Protein AF-0000000075407401 (afdb_homodimer)

Secondary structure (DSSP, 8-state):
-TTTT-BHHHHHHHHHH--SHHHHHHHHHHHHHHTT--EEEEEEE--SSS-TT-TTS---EE-S-HHHHHHHHHTTGGGT-HHHHTGGG-SS-EEGGG--S--HHHHHHHHHHHHTT--EEEEEEEE-GGG-EEEEEEEES-S---HHHHHHHHHHHHHHHHHHHHHHHS-SSPPPPP---HHHHHHHHHHHTT--HHHHHHHHTS-HHHHHHHHHHHHHHHT-SSHHHHHHHHHHTTS---/-TTTT-BHHHHHHHHHH--SHHHHHHHHHHHHHHTT--EEEEEEE--SSS-TT---S---EE-S-HHHHHHHHHTTGGGT-HHHHTGGG-SS-EEGGG--S--HHHHHHHHHHHHTT--EEEEEEEE-GGG-EEEEEEEES-S---HHHHHHHHHHHHHHHHHHHHHHHS-SSPPPPP---HHHHHHHHHHHTT--HHHHHHHHTS-HHHHHHHHHHHHHHHT-SSHHHHHHHHHHTTS---

Foldseek 3Di:
DQCVPPDPVVLLVQLLPDLDLVSNVVSLQVLLVSRFFNWKFKFKDDPPVDDVPPCPPDDRDGDADPVLVVVCVVVVCVVQACLPVVLLVDPFKDKPVPDDPHDPVNVVNQVVCVVSQFPIKIKGWDADFLSMIMIMMTGHSDDPRPGVVSRVSNHVSVNSSSCSSVCSVVPDDDDDDQDADPLLQQLLQVVLVVDQLCRSCVVVVHHSVVSVVSQVVLCVSQVHPDSVRSSSSCVRSVVHDD/DQCVPPDPVVLLVQLLPDLDLVSNVVSLQVLLVSRFFNWKFKDKDDPPVDDVPPCPVDDRDGDAPPVLVVVCVVVVCVVQACLPVVLLVDPFKDKPVPDDPHDPVNVVNQVVCVVSQFPIKIKGWDADFLSMIMIMMTGHSDDPRPDVVSRVSNHVSVNSSSCSSVCSVVPDDDDDDQDADPLLQQLLQVVLVVDQLCRSCVVVVHHSVVSVVSQVVLCVSQVHPDSVRSSSSCVRSVVHDD

Solvent-accessible surface area (backbone atoms only — not comparable to full-atom values): 25659 Å² total; per-residue (Å²): 109,80,42,75,80,43,41,45,57,59,52,52,52,53,47,70,66,34,87,44,70,69,53,34,51,49,51,50,48,53,56,36,38,56,59,59,27,77,24,39,35,31,38,62,45,49,58,53,92,37,52,97,70,51,64,71,61,68,69,66,42,72,51,58,59,64,70,51,52,53,50,42,56,75,68,49,41,79,82,61,36,58,77,61,69,27,34,48,57,24,74,29,49,24,44,57,85,55,56,53,86,68,51,70,71,45,51,51,52,49,52,52,35,35,72,67,47,47,64,45,32,38,36,32,51,42,43,38,40,55,68,19,33,35,40,37,35,36,24,14,75,59,84,83,62,59,62,68,61,49,41,53,51,51,43,37,54,52,51,49,49,46,35,52,56,50,29,74,78,45,64,51,40,42,65,69,66,83,84,70,52,73,65,27,44,51,51,43,33,42,38,44,66,50,42,48,52,59,55,46,8,64,74,68,72,48,50,39,66,56,41,49,50,33,46,51,52,44,15,60,72,64,72,25,94,38,71,54,27,28,40,50,50,32,43,37,55,53,73,40,60,89,110,80,41,76,80,43,41,45,57,59,52,52,51,53,48,69,65,35,87,42,68,71,53,32,52,50,50,49,49,54,55,36,39,57,61,59,27,77,25,39,35,32,39,62,45,48,60,51,92,36,52,98,69,53,63,71,63,67,66,67,41,70,49,60,58,65,68,51,51,53,49,42,56,76,68,49,38,80,83,58,37,58,76,62,68,27,34,49,59,24,74,27,48,24,44,57,85,55,54,53,85,68,51,69,70,46,50,51,51,50,52,54,36,36,74,66,48,47,63,47,32,38,38,32,51,40,41,38,41,56,68,18,33,36,40,36,35,35,23,14,76,61,85,81,61,60,62,67,62,50,43,52,50,52,42,37,54,51,50,49,50,46,35,52,56,49,29,73,77,46,64,51,42,42,64,69,68,85,83,68,53,72,65,28,44,50,52,43,33,43,40,45,67,51,42,48,51,59,56,45,8,63,74,69,71,48,50,39,66,55,41,50,50,32,46,51,51,44,14,60,73,64,73,26,92,39,72,54,27,27,40,50,50,32,42,38,55,53,72,42,64,89

Nearest PDB structures (foldseek):
  7r3g-assembly1_B  TM=6.801E-01  e=1.863E-15  Pseudomonas aeruginosa PAO1
  8dq1-assembly1_D  TM=6.000E-01  e=8.758E-15  Pseudomonas aeruginosa
  3qp6-assembly1_A-2  TM=5.200E-01  e=8.603E-13  Chromobacterium violaceum
  6mwz-assembly1_A  TM=7.347E-01  e=2.372E-08  Pseudomonas aeruginosa UCBPP-PA14
  6d6n-assembly2_D  TM=7.408E-01  e=2.650E-08  Pseudomonas aeruginosa PAO1

InterPro domains:
  IPR000792 Transcription regulator LuxR, C-terminal [PF00196] (179-234)
  IPR000792 Transcription regulator LuxR, C-terminal [PR00038] (180-194)
  IPR000792 Transcription regulator LuxR, C-terminal [PR00038] (194-210)
  IPR000792 Transcription regulator LuxR, C-terminal [PR00038] (210-222)
  IPR000792 Transcription regulator LuxR, C-terminal [PS00622] (194-221)
  IPR000792 Transcription regulator LuxR, C-terminal [PS50043] (173-238)
  IPR000792 Transcription regulator LuxR, C-terminal [SM00421] (177-234)
  IPR000792 Transcription regulator LuxR, C-terminal [cd06170] (180-236)
  IPR005143 Transcription factor LuxR-like, autoinducer-binding domain [PF03472] (23-150)
  IPR016032 Signal transduction response regulator, C-terminal effector [SSF46894] (170-240)
  IPR036388 Winged helix-like DNA-binding domain superfamily [G3DSA:1.10.10.10] (179-240)
  IPR036693 Transcription factor LuxR-like, autoinducer-binding domain superfamily [G3DSA:3.30.450.80] (7-166)
  IPR036693 Transcription factor LuxR-like, autoinducer-binding domain superfamily [SSF75516] (7-150)

Organism: Magnetospirillum gryphiswaldense (strain DSM 6361 / JCM 21280 / NBRC 15271 / MSR-1) (NCBI:txid431944)

Radius of gyration: 22.99 Å; Cα contacts (8 Å, |Δi|>4): 824; chains: 2; bounding box: 63×63×48 Å

Structure (mmCIF, N/CA/C/O backbone):
data_AF-0000000075407401-model_v1
#
loop_
_entity.id
_entity.type
_entity.pdbx_description
1 polymer 'HTH luxR-type domain-containing protein'
#
loop_
_atom_site.group_PDB
_atom_site.id
_atom_site.type_symbol
_atom_site.label_atom_id
_atom_site.label_alt_id
_atom_site.label_comp_id
_atom_site.label_asym_id
_atom_site.label_entity_id
_atom_site.label_seq_id
_atom_site.pdbx_PDB_ins_code
_atom_site.Cartn_x
_atom_site.Cartn_y
_atom_site.Cartn_z
_atom_site.occupancy
_atom_site.B_iso_or_equiv
_atom_site.auth_seq_id
_atom_site.auth_comp_id
_atom_site.auth_asym_id
_atom_site.auth_atom_id
_atom_site.pdbx_PDB_model_num
ATOM 1 N N . MET A 1 1 ? 5.445 -31.734 -9.273 1 47 1 MET A N 1
ATOM 2 C CA . MET A 1 1 ? 4.605 -30.844 -8.477 1 47 1 MET A CA 1
ATOM 3 C C . MET A 1 1 ? 4.34 -29.547 -9.219 1 47 1 MET A C 1
ATOM 5 O O . MET A 1 1 ? 5.16 -29.109 -10.031 1 47 1 MET A O 1
ATOM 9 N N . VAL A 1 2 ? 3.16 -29.156 -9.305 1 52.47 2 VAL A N 1
ATOM 10 C CA . VAL A 1 2 ? 2.734 -28.031 -10.133 1 52.47 2 VAL A CA 1
ATOM 11 C C . VAL A 1 2 ? 3.674 -26.859 -9.914 1 52.47 2 VAL A C 1
ATOM 13 O O . VAL A 1 2 ? 3.996 -26.5 -8.781 1 52.47 2 VAL A O 1
ATOM 16 N N . GLY A 1 3 ? 4.273 -26.438 -10.945 1 61.22 3 GLY A N 1
ATOM 17 C CA . GLY A 1 3 ? 5.137 -25.266 -10.969 1 61.22 3 GLY A CA 1
ATOM 18 C C . GLY A 1 3 ? 6.605 -25.609 -10.82 1 61.22 3 GLY A C 1
ATOM 19 O O . GLY A 1 3 ? 7.445 -24.719 -10.688 1 61.22 3 GLY A O 1
ATOM 20 N N . ASP A 1 4 ? 7.023 -26.906 -10.734 1 64.69 4 ASP A N 1
ATOM 21 C CA . ASP A 1 4 ? 8.367 -27.344 -10.375 1 64.69 4 ASP A CA 1
ATOM 22 C C . ASP A 1 4 ? 9.406 -26.781 -11.344 1 64.69 4 ASP A C 1
ATOM 24 O O . ASP A 1 4 ? 10.523 -26.453 -10.938 1 64.69 4 ASP A O 1
ATOM 28 N N . ASN A 1 5 ? 8.945 -26.484 -12.531 1 75.5 5 ASN A N 1
ATOM 29 C CA . ASN A 1 5 ? 9.945 -26 -13.484 1 75.5 5 ASN A CA 1
ATOM 30 C C . ASN A 1 5 ? 9.758 -24.531 -13.797 1 75.5 5 ASN A C 1
ATOM 32 O O . ASN A 1 5 ? 10.305 -24.016 -14.781 1 75.5 5 ASN A O 1
ATOM 36 N N . PHE A 1 6 ? 9.016 -23.984 -13.055 1 82.5 6 PHE A N 1
ATOM 37 C CA . PHE A 1 6 ? 8.742 -22.578 -13.312 1 82.5 6 PHE A CA 1
ATOM 38 C C . PHE A 1 6 ? 9.945 -21.703 -12.938 1 82.5 6 PHE A C 1
ATOM 40 O O . PHE A 1 6 ? 10.336 -21.656 -11.773 1 82.5 6 PHE A O 1
ATOM 47 N N . ARG A 1 7 ? 10.641 -21.172 -13.945 1 85.38 7 ARG A N 1
ATOM 48 C CA . ARG A 1 7 ? 11.805 -20.312 -13.742 1 85.38 7 ARG A CA 1
ATOM 49 C C . ARG A 1 7 ? 11.391 -18.859 -13.617 1 85.38 7 ARG A C 1
ATOM 51 O O . ARG A 1 7 ? 10.805 -18.297 -14.539 1 85.38 7 ARG A O 1
ATOM 58 N N . LEU A 1 8 ? 11.758 -18.281 -12.492 1 85.12 8 LEU A N 1
ATOM 59 C CA . LEU A 1 8 ? 11.398 -16.906 -12.203 1 85.12 8 LEU A CA 1
ATOM 60 C C . LEU A 1 8 ? 11.93 -15.961 -13.281 1 85.12 8 LEU A C 1
ATOM 62 O O . LEU A 1 8 ? 11.219 -15.055 -13.727 1 85.12 8 LEU A O 1
ATOM 66 N N . GLY A 1 9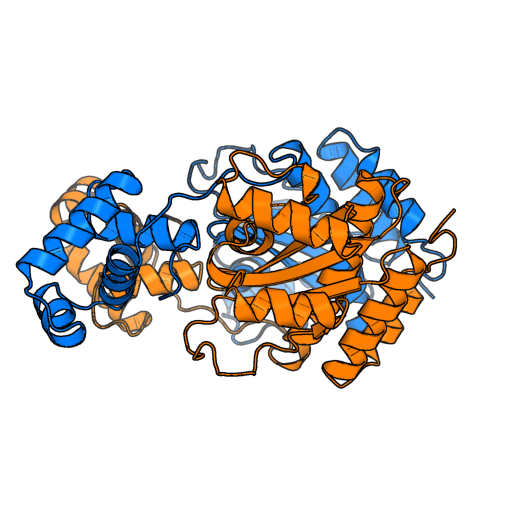 ? 13.141 -16.172 -13.727 1 87.12 9 GLY A N 1
ATOM 67 C CA . GLY A 1 9 ? 13.75 -15.328 -14.734 1 87.12 9 GLY A CA 1
ATOM 68 C C . GLY A 1 9 ? 12.969 -15.289 -16.031 1 87.12 9 GLY A C 1
ATOM 69 O O . GLY A 1 9 ? 12.797 -14.227 -16.625 1 87.12 9 GLY A O 1
ATOM 70 N N . ASP A 1 10 ? 12.461 -16.453 -16.469 1 90.25 10 ASP A N 1
ATOM 71 C CA . ASP A 1 10 ? 11.672 -16.531 -17.688 1 90.25 10 ASP A CA 1
ATOM 72 C C . ASP A 1 10 ? 10.375 -15.742 -17.562 1 90.25 10 ASP A C 1
ATOM 74 O O . ASP A 1 10 ? 9.969 -15.039 -18.5 1 90.25 10 ASP A O 1
ATOM 78 N N . PHE A 1 11 ? 9.758 -15.93 -16.531 1 91.56 11 PHE A N 1
ATOM 79 C CA . PHE A 1 11 ? 8.508 -15.211 -16.297 1 91.56 11 PHE A CA 1
ATOM 80 C C . PHE A 1 11 ? 8.742 -13.703 -16.297 1 91.56 11 PHE A C 1
ATOM 82 O O . PHE A 1 11 ? 8 -12.953 -16.938 1 91.56 11 PHE A O 1
ATOM 89 N N . ILE A 1 12 ? 9.781 -13.227 -15.555 1 92.5 12 ILE A N 1
ATOM 90 C CA . ILE A 1 12 ? 10.109 -11.812 -15.492 1 92.5 12 ILE A CA 1
ATOM 91 C C . ILE A 1 12 ? 10.367 -11.273 -16.891 1 92.5 12 ILE A C 1
ATOM 93 O O . ILE A 1 12 ? 9.844 -10.219 -17.266 1 92.5 12 ILE A O 1
ATOM 97 N N . GLU A 1 13 ? 11.078 -12.016 -17.656 1 92.44 13 GLU A N 1
ATOM 98 C CA . GLU A 1 13 ? 11.398 -11.578 -19.016 1 92.44 13 GLU A CA 1
ATOM 99 C C . GLU A 1 13 ? 10.133 -11.461 -19.875 1 92.44 13 GLU A C 1
ATOM 101 O O . GLU A 1 13 ? 9.984 -10.5 -20.625 1 92.44 13 GLU A O 1
ATOM 106 N N . ARG A 1 14 ? 9.273 -12.406 -19.734 1 93.94 14 ARG A N 1
ATOM 107 C CA . ARG A 1 14 ? 8.023 -12.367 -20.5 1 93.94 14 ARG A CA 1
ATOM 108 C C . ARG A 1 14 ? 7.18 -11.164 -20.094 1 93.94 14 ARG A C 1
ATOM 110 O O . ARG A 1 14 ? 6.586 -10.5 -20.953 1 93.94 14 ARG A O 1
ATOM 117 N N . THR A 1 15 ? 7.094 -10.914 -18.812 1 94.31 15 THR A N 1
ATOM 118 C CA . THR A 1 15 ? 6.301 -9.781 -18.359 1 94.31 15 THR A CA 1
ATOM 119 C C . THR A 1 15 ? 6.914 -8.469 -18.844 1 94.31 15 THR A C 1
ATOM 121 O O . THR A 1 15 ? 6.191 -7.527 -19.188 1 94.31 15 THR A O 1
ATOM 124 N N . LEU A 1 16 ? 8.227 -8.406 -18.891 1 91.94 16 LEU A N 1
ATOM 125 C CA . LEU A 1 16 ? 8.906 -7.18 -19.297 1 91.94 16 LEU A CA 1
ATOM 126 C C . LEU A 1 16 ? 8.781 -6.973 -20.812 1 91.94 16 LEU A C 1
ATOM 128 O O . LEU A 1 16 ? 8.859 -5.84 -21.281 1 91.94 16 LEU A O 1
ATOM 132 N N . ARG A 1 17 ? 8.578 -8.039 -21.516 1 92.88 17 ARG A N 1
ATOM 133 C CA . ARG A 1 17 ? 8.445 -7.953 -22.969 1 92.88 17 ARG A CA 1
ATOM 134 C C . ARG A 1 17 ? 7.031 -7.539 -23.359 1 92.88 17 ARG A C 1
ATOM 136 O O . ARG A 1 17 ? 6.797 -7.098 -24.484 1 92.88 17 ARG A O 1
ATOM 143 N N . ALA A 1 18 ? 6.117 -7.766 -22.453 1 90.62 18 ALA A N 1
ATOM 144 C CA . ALA A 1 18 ? 4.742 -7.352 -22.719 1 90.62 18 ALA A CA 1
ATOM 145 C C . ALA A 1 18 ? 4.621 -5.832 -22.734 1 90.62 18 ALA A C 1
ATOM 147 O O . ALA A 1 18 ? 4.941 -5.168 -21.75 1 90.62 18 ALA A O 1
ATOM 148 N N . ASP A 1 19 ? 4.207 -5.234 -23.812 1 86.31 19 ASP A N 1
ATOM 149 C CA . ASP A 1 19 ? 4.207 -3.779 -23.953 1 86.31 19 ASP A CA 1
ATOM 150 C C . ASP A 1 19 ? 2.803 -3.209 -23.75 1 86.31 19 ASP A C 1
ATOM 152 O O . ASP A 1 19 ? 2.607 -1.994 -23.812 1 86.31 19 ASP A O 1
ATOM 156 N N . THR A 1 20 ? 1.824 -4.113 -23.656 1 87.38 20 THR A N 1
ATOM 157 C CA . THR A 1 20 ? 0.459 -3.648 -23.438 1 87.38 20 THR A CA 1
ATOM 158 C C . THR A 1 20 ? -0.154 -4.332 -22.219 1 87.38 20 THR A C 1
ATOM 160 O O . THR A 1 20 ? 0.286 -5.41 -21.812 1 87.38 20 THR A O 1
ATOM 163 N N . ALA A 1 21 ? -1.175 -3.643 -21.688 1 86.75 21 ALA A N 1
ATOM 164 C CA . ALA A 1 21 ? -1.852 -4.18 -20.5 1 86.75 21 ALA A CA 1
ATOM 165 C C . ALA A 1 21 ? -2.488 -5.531 -20.797 1 86.75 21 ALA A C 1
ATOM 167 O O . ALA A 1 21 ? -2.307 -6.492 -20.047 1 86.75 21 ALA A O 1
ATOM 168 N N . PRO A 1 22 ? -3.201 -5.73 -21.953 1 86.19 22 PRO A N 1
ATOM 169 C CA . PRO A 1 22 ? -3.779 -7.043 -22.25 1 86.19 22 PRO A CA 1
ATOM 170 C C . PRO A 1 22 ? -2.721 -8.133 -22.422 1 86.19 22 PRO A C 1
ATOM 172 O O . PRO A 1 22 ? -2.918 -9.266 -21.969 1 86.19 22 PRO A O 1
ATOM 175 N N . ALA A 1 23 ? -1.62 -7.793 -23.047 1 90.12 23 ALA A N 1
ATOM 176 C CA . ALA A 1 23 ? -0.536 -8.758 -23.203 1 90.12 23 ALA A CA 1
ATOM 177 C C . ALA A 1 23 ? 0.034 -9.172 -21.859 1 90.12 23 ALA A C 1
ATOM 179 O O . ALA A 1 23 ? 0.334 -10.352 -21.625 1 90.12 23 ALA A O 1
ATOM 180 N N . LEU A 1 24 ? 0.188 -8.203 -21 1 91.56 24 LEU A N 1
ATOM 181 C CA . LEU A 1 24 ? 0.703 -8.469 -19.672 1 91.56 24 LEU A CA 1
ATOM 182 C C . LEU A 1 24 ? -0.253 -9.359 -18.875 1 91.56 24 LEU A C 1
ATOM 184 O O . LEU A 1 24 ? 0.177 -10.305 -18.219 1 91.56 24 LEU A O 1
ATOM 188 N N . MET A 1 25 ? -1.522 -9.086 -18.938 1 89.75 25 MET A N 1
ATOM 189 C CA . MET A 1 25 ? -2.525 -9.891 -18.234 1 89.75 25 MET A CA 1
ATOM 190 C C . MET A 1 25 ? -2.561 -11.312 -18.781 1 89.75 25 MET A C 1
ATOM 192 O O . MET A 1 25 ? -2.799 -12.266 -18.031 1 89.75 25 MET A O 1
ATOM 196 N N . SER A 1 26 ? -2.303 -11.438 -20.062 1 90.88 26 SER A N 1
ATOM 197 C CA . SER A 1 26 ? -2.217 -12.758 -20.672 1 90.88 26 SER A CA 1
ATOM 198 C C . SER A 1 26 ? -1.05 -13.555 -20.094 1 90.88 26 SER A C 1
ATOM 200 O O . SER A 1 26 ? -1.157 -14.766 -19.891 1 90.88 26 SER A O 1
ATOM 202 N N . GLU A 1 27 ? 0.04 -12.898 -19.875 1 93.31 27 GLU A N 1
ATOM 203 C CA . GLU A 1 27 ? 1.185 -13.555 -19.25 1 93.31 27 GLU A CA 1
ATOM 204 C C . GLU A 1 27 ? 0.858 -14 -17.828 1 93.31 27 GLU A C 1
ATOM 206 O O . GLU A 1 27 ? 1.259 -15.086 -17.406 1 93.31 27 GLU A O 1
ATOM 211 N N . LEU A 1 28 ? 0.193 -13.125 -17.094 1 93.88 28 LEU A N 1
ATOM 212 C CA . LEU A 1 28 ? -0.225 -13.477 -15.734 1 93.88 28 LEU A CA 1
ATOM 213 C C . LEU A 1 28 ? -1.135 -14.703 -15.75 1 93.88 28 LEU A C 1
ATOM 215 O O . LEU A 1 28 ? -0.917 -15.648 -14.992 1 93.88 28 LEU A O 1
ATOM 219 N N . LYS A 1 29 ? -2.072 -14.664 -16.625 1 92.56 29 LYS A N 1
ATOM 220 C CA . LYS A 1 29 ? -3.012 -15.773 -16.734 1 92.56 29 LYS A CA 1
ATOM 221 C C . LYS A 1 29 ? -2.283 -17.078 -17.062 1 92.56 29 LYS A C 1
ATOM 223 O O . LYS A 1 29 ? -2.531 -18.109 -16.422 1 92.56 29 LYS A O 1
ATOM 228 N N . SER A 1 30 ? -1.404 -17.062 -18.016 1 93.06 30 SER A N 1
ATOM 229 C CA . SER A 1 30 ? -0.642 -18.234 -18.406 1 93.06 30 SER A CA 1
ATOM 230 C C . SER A 1 30 ? 0.155 -18.797 -17.234 1 93.06 30 SER A C 1
ATOM 232 O O . SER A 1 30 ? 0.19 -20.016 -17.031 1 93.06 30 SER A O 1
ATOM 234 N N . ALA A 1 31 ? 0.795 -17.938 -16.5 1 93.19 31 ALA A N 1
ATOM 235 C CA . ALA A 1 31 ? 1.577 -18.359 -15.344 1 93.19 31 ALA A CA 1
ATOM 236 C C . ALA A 1 31 ? 0.68 -18.984 -14.273 1 93.19 31 ALA A C 1
ATOM 238 O O . ALA A 1 31 ? 1.021 -20.016 -13.688 1 93.19 31 ALA A O 1
ATOM 239 N N . LEU A 1 32 ? -0.481 -18.359 -14.016 1 91.38 32 LEU A N 1
ATOM 240 C CA . LEU A 1 32 ? -1.407 -18.844 -13 1 91.38 32 LEU A CA 1
ATOM 241 C C . LEU A 1 32 ? -1.96 -20.203 -13.375 1 91.38 32 LEU A C 1
ATOM 243 O O . LEU A 1 32 ? -2.078 -21.094 -12.516 1 91.38 32 LEU A O 1
ATOM 247 N N . VAL A 1 33 ? -2.262 -20.375 -14.648 1 89.56 33 VAL A N 1
ATOM 248 C CA . VAL A 1 33 ? -2.75 -21.672 -15.133 1 89.56 33 VAL A CA 1
ATOM 249 C C . VAL A 1 33 ? -1.706 -22.75 -14.875 1 89.56 33 VAL A C 1
ATOM 251 O O . VAL A 1 33 ? -2.045 -23.859 -14.453 1 89.56 33 VAL A O 1
ATOM 254 N N . HIS A 1 34 ? -0.461 -22.422 -15.086 1 88.38 34 HIS A N 1
ATOM 255 C CA . HIS A 1 34 ? 0.639 -23.344 -14.852 1 88.38 34 HIS A CA 1
ATOM 256 C C . HIS A 1 34 ? 0.673 -23.797 -13.398 1 88.38 34 HIS A C 1
ATOM 258 O O . HIS A 1 34 ? 1.1 -24.922 -13.102 1 88.38 34 HIS A O 1
ATOM 264 N N . TRP A 1 35 ? 0.213 -23 -12.523 1 87.69 35 TRP A N 1
ATOM 265 C CA . TRP A 1 35 ? 0.262 -23.297 -11.094 1 87.69 35 TRP A CA 1
ATOM 266 C C . TRP A 1 35 ? -1.088 -23.812 -10.602 1 87.69 35 TRP A C 1
ATOM 268 O O . TRP A 1 35 ? -1.302 -23.953 -9.398 1 87.69 35 TRP A O 1
ATOM 278 N N . GLY A 1 36 ? -2.082 -23.953 -11.516 1 84.81 36 GLY A N 1
ATOM 279 C CA . GLY A 1 36 ? -3.324 -24.625 -11.156 1 84.81 36 GLY A CA 1
ATOM 280 C C . GLY A 1 36 ? -4.465 -23.656 -10.898 1 84.81 36 GLY A C 1
ATOM 281 O O . GLY A 1 36 ? -5.461 -24.031 -10.266 1 84.81 36 GLY A O 1
ATOM 282 N N . PHE A 1 37 ? -4.344 -22.422 -11.383 1 88.88 37 PHE A N 1
ATOM 283 C CA . PHE A 1 37 ? -5.398 -21.438 -11.227 1 88.88 37 PHE A CA 1
ATOM 284 C C . PHE A 1 37 ? -5.902 -20.953 -12.578 1 88.88 37 PHE A C 1
ATOM 286 O O . PHE A 1 37 ? -5.465 -19.922 -13.078 1 88.88 37 PHE A O 1
ATOM 293 N N . PRO A 1 38 ? -6.883 -21.594 -13.094 1 88.06 38 PRO A N 1
ATOM 294 C CA . PRO A 1 38 ? -7.328 -21.25 -14.445 1 88.06 38 PRO A CA 1
ATOM 295 C C . PRO A 1 38 ? -8.211 -20 -14.477 1 88.06 38 PRO A C 1
ATOM 297 O O . PRO A 1 38 ? -8.453 -19.453 -15.555 1 88.06 38 PRO A O 1
ATOM 300 N N . HIS A 1 39 ? -8.758 -19.594 -13.336 1 88.56 39 HIS A N 1
ATOM 301 C CA . HIS A 1 39 ? -9.672 -18.469 -13.289 1 88.56 39 HIS A CA 1
ATOM 302 C C . HIS A 1 39 ? -9.07 -17.297 -12.508 1 88.56 39 HIS A C 1
ATOM 304 O O . HIS A 1 39 ? -8.43 -17.516 -11.477 1 88.56 39 HIS A O 1
ATOM 310 N N . MET A 1 40 ? -9.281 -16.156 -13.117 1 90.25 40 MET A N 1
ATOM 311 C CA . MET A 1 40 ? -8.758 -14.984 -12.422 1 90.25 40 MET A CA 1
ATOM 312 C C . MET A 1 40 ? -9.664 -13.773 -12.633 1 90.25 40 MET A C 1
ATOM 314 O O . MET A 1 40 ? -10.375 -13.688 -13.633 1 90.25 40 MET A O 1
ATOM 318 N N . ALA A 1 41 ? -9.719 -12.914 -11.656 1 88.31 41 ALA A N 1
ATOM 319 C CA . ALA A 1 41 ? -10.32 -11.578 -11.703 1 88.31 41 ALA A CA 1
ATOM 320 C C . ALA A 1 41 ? -9.406 -10.547 -11.047 1 88.31 41 ALA A C 1
ATOM 322 O O . ALA A 1 41 ? -8.859 -10.789 -9.969 1 88.31 41 ALA A O 1
ATOM 323 N N . CYS A 1 42 ? -9.117 -9.5 -11.75 1 88.62 42 CYS A N 1
ATOM 324 C CA . CYS A 1 42 ? -8.289 -8.484 -11.125 1 88.62 42 CYS A CA 1
ATOM 325 C C . CYS A 1 42 ? -8.758 -7.086 -11.516 1 88.62 42 CYS A C 1
ATOM 327 O O . CYS A 1 42 ? -9.422 -6.91 -12.539 1 88.62 42 CYS A O 1
ATOM 329 N N . GLY A 1 43 ? -8.445 -6.098 -10.656 1 81.94 43 GLY A N 1
ATOM 330 C CA . GLY A 1 43 ? -8.805 -4.703 -10.875 1 81.94 43 GLY A CA 1
ATOM 331 C C . GLY A 1 43 ? -8.156 -3.762 -9.875 1 81.94 43 GLY A C 1
ATOM 332 O O . GLY A 1 43 ? -7.727 -4.188 -8.797 1 81.94 43 GLY A O 1
ATOM 333 N N . ALA A 1 44 ? -8 -2.512 -10.273 1 77.38 44 ALA A N 1
ATOM 334 C CA . ALA A 1 44 ? -7.473 -1.458 -9.414 1 77.38 44 ALA A CA 1
ATOM 335 C C . ALA A 1 44 ? -8.602 -0.646 -8.781 1 77.38 44 ALA A C 1
ATOM 337 O O . ALA A 1 44 ? -9.609 -0.364 -9.43 1 77.38 44 ALA A O 1
ATOM 338 N N . PHE A 1 45 ? -8.375 -0.361 -7.457 1 68 45 PHE A N 1
ATOM 339 C CA . PHE A 1 45 ? -9.336 0.442 -6.711 1 68 45 PHE A CA 1
ATOM 340 C C . PHE A 1 45 ? -8.648 1.632 -6.051 1 68 45 PHE A C 1
ATOM 342 O O . PHE A 1 45 ? -7.465 1.562 -5.711 1 68 45 PHE A O 1
ATOM 349 N N . GLY A 1 46 ? -9.453 2.904 -5.727 1 58.84 46 GLY A N 1
ATOM 350 C CA . GLY A 1 46 ? -9 4.012 -4.895 1 58.84 46 GLY A CA 1
ATOM 351 C C . GLY A 1 46 ? -8.25 5.07 -5.676 1 58.84 46 GLY A C 1
ATOM 352 O O . GLY A 1 46 ? -7.633 5.965 -5.082 1 58.84 46 GLY A O 1
ATOM 353 N N . GLU A 1 47 ? -7.977 4.996 -6.957 1 51.06 47 GLU A N 1
ATOM 354 C CA . GLU A 1 47 ? -7.25 6.109 -7.562 1 51.06 47 GLU A CA 1
ATOM 355 C C . GLU A 1 47 ? -8.102 7.375 -7.594 1 51.06 47 GLU A C 1
ATOM 357 O O . GLU A 1 47 ? -9.227 7.359 -8.102 1 51.06 47 GLU A O 1
ATOM 362 N N . PRO A 1 48 ? -7.82 8.375 -6.625 1 42.78 48 PRO A N 1
ATOM 363 C CA . PRO A 1 48 ? -8.602 9.609 -6.52 1 42.78 48 PRO A CA 1
ATOM 364 C C . PRO A 1 48 ? -8.992 10.172 -7.879 1 42.78 48 PRO A C 1
ATOM 366 O O . PRO A 1 48 ? -10.094 10.703 -8.039 1 42.78 48 PRO A O 1
ATOM 369 N N . GLU A 1 49 ? -7.918 10.828 -8.562 1 43.75 49 GLU A N 1
ATOM 370 C CA . GLU A 1 49 ? -8.305 11.648 -9.711 1 43.75 49 GLU A CA 1
ATOM 371 C C . GLU A 1 49 ? -9.227 10.883 -10.656 1 43.75 49 GLU A C 1
ATOM 373 O O . GLU A 1 49 ? -9.703 11.43 -11.648 1 43.75 49 GLU A O 1
ATOM 378 N N . ARG A 1 50 ? -9.297 9.742 -10.562 1 41.62 50 ARG A N 1
ATOM 379 C CA . ARG A 1 50 ? -9.969 9.055 -11.656 1 41.62 50 ARG A CA 1
ATOM 380 C C . ARG A 1 50 ? -11.375 8.625 -11.25 1 41.62 50 ARG A C 1
ATOM 382 O O . ARG A 1 50 ? -11.57 8.078 -10.164 1 41.62 50 ARG A O 1
ATOM 389 N N . PRO A 1 51 ? -12.32 9.227 -11.773 1 36 51 PRO A N 1
ATOM 390 C CA . PRO A 1 51 ? -13.664 8.648 -11.703 1 36 51 PRO A CA 1
ATOM 391 C C . PRO A 1 51 ? -13.648 7.121 -11.727 1 36 51 PRO A C 1
ATOM 393 O O . PRO A 1 51 ? -12.742 6.52 -12.312 1 36 51 PRO A O 1
ATOM 396 N N . LEU A 1 52 ? -14.352 6.465 -10.766 1 34.22 52 LEU A N 1
ATOM 397 C CA . LEU A 1 52 ? -14.531 5.035 -10.984 1 34.22 52 LEU A CA 1
ATOM 398 C C . LEU A 1 52 ? -14.477 4.703 -12.469 1 34.22 52 LEU A C 1
ATOM 400 O O . LEU A 1 52 ? -14.273 3.545 -12.844 1 34.22 52 LEU A O 1
ATOM 404 N N . ASP A 1 53 ? -14.781 5.68 -13.172 1 32.5 53 ASP A N 1
ATOM 405 C CA . ASP A 1 53 ? -14.953 5.504 -14.609 1 32.5 53 ASP A CA 1
ATOM 406 C C . ASP A 1 53 ? -13.609 5.574 -15.328 1 32.5 53 ASP A C 1
ATOM 408 O O . ASP A 1 53 ? -13.539 5.352 -16.547 1 32.5 53 ASP A O 1
ATOM 412 N N . ASP A 1 54 ? -12.781 6.52 -14.836 1 35.5 54 ASP A N 1
ATOM 413 C CA . ASP A 1 54 ? -11.594 6.578 -15.68 1 35.5 54 ASP A CA 1
ATOM 414 C C . ASP A 1 54 ? -10.797 5.281 -15.586 1 35.5 54 ASP A C 1
ATOM 416 O O . ASP A 1 54 ? -10.43 4.84 -14.5 1 35.5 54 ASP A O 1
ATOM 420 N N . MET A 1 55 ? -10.906 4.625 -16.531 1 35.56 55 MET A N 1
ATOM 421 C CA . MET A 1 55 ? -10.367 3.371 -17.047 1 35.56 55 MET A CA 1
ATOM 422 C C . MET A 1 55 ? -8.859 3.311 -16.859 1 35.56 55 MET A C 1
ATOM 424 O O . MET A 1 55 ? -8.203 2.383 -17.344 1 35.56 55 MET A O 1
ATOM 428 N N . SER A 1 56 ? -8.156 4.367 -16.562 1 37.16 56 SER A N 1
ATOM 429 C CA . SER A 1 56 ? -6.73 4.113 -16.766 1 37.16 56 SER A CA 1
ATOM 430 C C . SER A 1 56 ? -6.184 3.168 -15.703 1 37.16 56 SER A C 1
ATOM 432 O O . SER A 1 56 ? -4.977 2.908 -15.656 1 37.16 56 SER A O 1
ATOM 434 N N . VAL A 1 57 ? -6.285 3.41 -14.594 1 40.56 57 VAL A N 1
ATOM 435 C CA . VAL A 1 57 ? -5.781 2.176 -14 1 40.56 57 VAL A CA 1
ATOM 436 C C . VAL A 1 57 ? -6.41 0.972 -14.695 1 40.56 57 VAL A C 1
ATOM 438 O O . VAL A 1 57 ? -7.602 0.978 -15.008 1 40.56 57 VAL A O 1
ATOM 441 N N . PRO A 1 58 ? -5.555 -0.104 -14.953 1 44.62 58 PRO A N 1
ATOM 442 C CA . PRO A 1 58 ? -5.73 -1.264 -15.836 1 44.62 58 PRO A CA 1
ATOM 443 C C . PRO A 1 58 ? -7.094 -1.93 -15.664 1 44.62 58 PRO A C 1
ATOM 445 O O . PRO A 1 58 ? -7.805 -1.65 -14.695 1 44.62 58 PRO A O 1
ATOM 448 N N . ALA A 1 59 ? -6.961 -3.166 -16.469 1 51.38 59 ALA A N 1
ATOM 449 C CA . ALA A 1 59 ? -7.629 -4.312 -17.078 1 51.38 59 ALA A CA 1
ATOM 450 C C . ALA A 1 59 ? -8.32 -5.168 -16.031 1 51.38 59 ALA A C 1
ATOM 452 O O . ALA A 1 59 ? -7.676 -5.688 -15.117 1 51.38 59 ALA A O 1
ATOM 453 N N . VAL A 1 60 ? -9.453 -4.496 -15.633 1 62.69 60 VAL A N 1
ATOM 454 C CA . VAL A 1 60 ? -10.32 -5.488 -15.016 1 62.69 60 VAL A CA 1
ATOM 455 C C . VAL A 1 60 ? -10.484 -6.688 -15.945 1 62.69 60 VAL A C 1
ATOM 457 O O . VAL A 1 60 ? -10.953 -6.543 -17.078 1 62.69 60 VAL A O 1
ATOM 460 N N . VAL A 1 61 ? -9.75 -7.578 -15.625 1 73.38 61 VAL A N 1
ATOM 461 C CA . VAL A 1 61 ? -9.883 -8.836 -16.359 1 73.38 61 VAL A CA 1
ATOM 462 C C . VAL A 1 61 ? -10.625 -9.859 -15.492 1 73.38 61 VAL A C 1
ATOM 464 O O . VAL A 1 61 ? -10.281 -10.047 -14.32 1 73.38 61 VAL A O 1
ATOM 467 N N . VAL A 1 62 ? -11.633 -10.164 -16 1 74.81 62 VAL A N 1
ATOM 468 C CA . VAL A 1 62 ? -12.375 -11.234 -15.344 1 74.81 62 VAL A CA 1
ATOM 469 C C . VAL A 1 62 ? -12.484 -12.438 -16.281 1 74.81 62 VAL A C 1
ATOM 471 O O . VAL A 1 62 ? -12.977 -12.32 -17.406 1 74.81 62 VAL A O 1
ATOM 474 N N . ASP A 1 63 ? -11.891 -13.461 -15.836 1 83.5 63 ASP A N 1
ATOM 475 C CA . ASP A 1 63 ? -11.977 -14.711 -16.594 1 83.5 63 ASP A CA 1
ATOM 476 C C . ASP A 1 63 ? -12.711 -15.789 -15.797 1 83.5 63 ASP A C 1
ATOM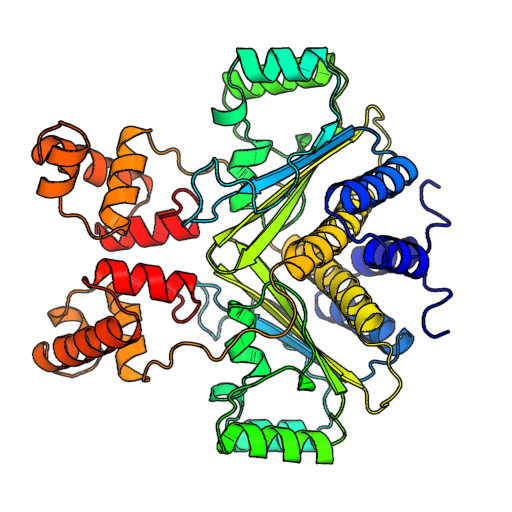 478 O O . ASP A 1 63 ? -12.227 -16.922 -15.68 1 83.5 63 ASP A O 1
ATOM 482 N N . TYR A 1 64 ? -13.797 -15.406 -15.242 1 83.88 64 TYR A N 1
ATOM 483 C CA . TYR A 1 64 ? -14.688 -16.344 -14.57 1 83.88 64 TYR A CA 1
ATOM 484 C C . TYR A 1 64 ? -15.703 -16.922 -15.539 1 83.88 64 TYR A C 1
ATOM 486 O O . TYR A 1 64 ? -15.875 -16.422 -16.656 1 83.88 64 TYR A O 1
ATOM 494 N N . PRO A 1 65 ? -16.297 -18.062 -15.156 1 83.88 65 PRO A N 1
ATOM 495 C CA . PRO A 1 65 ? -17.375 -18.594 -16.016 1 83.88 65 PRO A CA 1
ATOM 496 C C . PRO A 1 65 ? -18.422 -17.531 -16.359 1 83.88 65 PRO A C 1
ATOM 498 O O . PRO A 1 65 ? -18.828 -16.75 -15.492 1 83.88 65 PRO A O 1
ATOM 501 N N . GLU A 1 66 ? -18.797 -17.453 -17.562 1 85.44 66 GLU A N 1
ATOM 502 C CA . GLU A 1 66 ? -19.672 -16.406 -18.094 1 85.44 66 GLU A CA 1
ATOM 503 C C . GLU A 1 66 ? -20.969 -16.328 -17.297 1 85.44 66 GLU A C 1
ATOM 505 O O . GLU A 1 66 ? -21.453 -15.227 -17 1 85.44 66 GLU A O 1
ATOM 510 N N . GLU A 1 67 ? -21.516 -17.453 -17.016 1 85.88 67 GLU A N 1
ATOM 511 C CA . GLU A 1 67 ? -22.781 -17.484 -16.281 1 85.88 67 GLU A CA 1
ATOM 512 C C . GLU A 1 67 ? -22.641 -16.828 -14.906 1 85.88 67 GLU A C 1
ATOM 514 O O . GLU A 1 67 ? -23.531 -16.094 -14.477 1 85.88 67 GLU A O 1
ATOM 519 N N . TRP A 1 68 ? -21.578 -17.078 -14.328 1 87.5 68 TRP A N 1
ATOM 520 C CA . TRP A 1 68 ? -21.344 -16.469 -13.023 1 87.5 68 TRP A CA 1
ATOM 521 C C . TRP A 1 68 ? -21.141 -14.969 -13.141 1 87.5 68 TRP A C 1
ATOM 523 O O . TRP A 1 68 ? -21.672 -14.195 -12.328 1 87.5 68 TRP A O 1
ATOM 533 N N . GLN A 1 69 ? -20.422 -14.594 -14.109 1 85.31 69 GLN A N 1
ATOM 534 C CA . GLN A 1 69 ? -20.203 -13.164 -14.305 1 85.31 69 GLN A CA 1
ATOM 535 C C . GLN A 1 69 ? -21.531 -12.422 -14.445 1 85.31 69 GLN A C 1
ATOM 537 O O . GLN A 1 69 ? -21.734 -11.398 -13.781 1 85.31 69 GLN A O 1
ATOM 542 N N . LYS A 1 70 ? -22.344 -12.953 -15.297 1 83.75 70 LYS A N 1
ATOM 543 C CA . LYS A 1 70 ? -23.656 -12.344 -15.516 1 83.75 70 LYS A CA 1
ATOM 544 C C . LYS A 1 70 ? -24.469 -12.289 -14.219 1 83.75 70 LYS A C 1
ATOM 546 O O . LYS A 1 70 ? -25.031 -11.258 -13.883 1 83.75 70 LYS A O 1
ATOM 551 N N . TYR A 1 71 ? -24.484 -13.391 -13.602 1 86.12 71 TYR A N 1
ATOM 552 C CA . TYR A 1 71 ? -25.234 -13.5 -12.359 1 86.12 71 TYR A CA 1
ATOM 553 C C . TYR A 1 71 ? -24.688 -12.555 -11.305 1 86.12 71 TYR A C 1
ATOM 555 O O . TYR A 1 71 ? -25.453 -11.867 -10.625 1 86.12 71 TYR A O 1
ATOM 563 N N . TYR A 1 72 ? -23.422 -12.492 -11.141 1 86.06 72 TYR A N 1
ATOM 564 C CA . TYR A 1 72 ? -22.719 -11.633 -10.203 1 86.06 72 TYR A CA 1
ATOM 565 C C . TYR A 1 72 ? -23.078 -10.164 -10.43 1 86.06 72 TYR A C 1
ATOM 567 O O . TYR A 1 72 ? -23.328 -9.43 -9.477 1 86.06 72 TYR A O 1
ATOM 575 N N . PHE A 1 73 ? -23.156 -9.797 -11.664 1 80 73 PHE A N 1
ATOM 576 C CA . PHE A 1 73 ? -23.5 -8.422 -12.023 1 80 73 PHE A CA 1
ATOM 577 C C . PHE A 1 73 ? -24.969 -8.141 -11.773 1 80 73 PHE A C 1
ATOM 579 O O . PHE A 1 73 ? -25.328 -7.098 -11.227 1 80 73 PHE A O 1
ATOM 586 N N . GLU A 1 74 ? -25.781 -9.008 -12.156 1 84.62 74 GLU A N 1
ATOM 587 C CA . GLU A 1 74 ? -27.234 -8.859 -11.984 1 84.62 74 GLU A CA 1
ATOM 588 C C . GLU A 1 74 ? -27.594 -8.68 -10.516 1 84.62 74 GLU A C 1
ATOM 590 O O . GLU A 1 74 ? -28.469 -7.883 -10.18 1 84.62 74 GLU A O 1
ATOM 595 N N . LYS A 1 75 ? -26.922 -9.383 -9.703 1 87.62 75 LYS A N 1
ATOM 596 C CA . LYS A 1 75 ? -27.219 -9.344 -8.273 1 87.62 75 LYS A CA 1
ATOM 597 C C . LYS A 1 75 ? -26.453 -8.211 -7.586 1 87.62 75 LYS A C 1
ATOM 599 O O . LYS A 1 75 ? -26.594 -7.996 -6.383 1 87.62 75 LYS A O 1
ATOM 604 N N . ASN A 1 76 ? -25.562 -7.523 -8.305 1 82.12 76 ASN A N 1
ATOM 605 C CA . ASN A 1 76 ? -24.719 -6.449 -7.789 1 82.12 76 ASN A CA 1
ATOM 606 C C . ASN A 1 76 ? -23.875 -6.918 -6.605 1 82.12 76 ASN A C 1
ATOM 608 O O . ASN A 1 76 ? -23.797 -6.23 -5.586 1 82.12 76 ASN A O 1
ATOM 612 N N . TYR A 1 77 ? -23.344 -8.094 -6.734 1 83.62 77 TYR A N 1
ATOM 613 C CA . TYR A 1 77 ? -22.578 -8.695 -5.652 1 83.62 77 TYR A CA 1
ATOM 614 C C . TYR A 1 77 ? -21.312 -7.895 -5.375 1 83.62 77 TYR A C 1
ATOM 616 O O . TYR A 1 77 ? -20.703 -8.023 -4.309 1 83.62 77 TYR A O 1
ATOM 624 N N . VAL A 1 78 ? -20.906 -7.039 -6.246 1 75.81 78 VAL A N 1
ATOM 625 C CA . VAL A 1 78 ? -19.703 -6.242 -6.094 1 75.81 78 VAL A CA 1
ATOM 626 C C . VAL A 1 78 ? -19.797 -5.387 -4.836 1 75.81 78 VAL A C 1
ATOM 628 O O . VAL A 1 78 ? -18.781 -5.098 -4.195 1 75.81 78 VAL A O 1
ATOM 631 N N . THR A 1 79 ? -20.938 -5 -4.426 1 72.44 79 THR A N 1
ATOM 632 C CA . THR A 1 79 ? -21.141 -4.098 -3.301 1 72.44 79 THR A CA 1
ATOM 633 C C . THR A 1 79 ? -21.016 -4.844 -1.977 1 72.44 79 THR A C 1
ATOM 635 O O . THR A 1 79 ? -20.781 -4.23 -0.931 1 72.44 79 THR A O 1
ATOM 638 N N . ILE A 1 80 ? -21.125 -6.141 -1.998 1 79.94 80 ILE A N 1
ATOM 639 C CA . ILE A 1 80 ? -21.141 -6.867 -0.735 1 79.94 80 ILE A CA 1
ATOM 640 C C . ILE A 1 80 ? -20.016 -7.887 -0.711 1 79.94 80 ILE A C 1
ATOM 642 O O . ILE A 1 80 ? -19.75 -8.516 0.316 1 79.94 80 ILE A O 1
ATOM 646 N N . ASP A 1 81 ? -19.344 -8.109 -1.777 1 84.81 81 ASP A N 1
ATOM 647 C CA . ASP A 1 81 ? -18.328 -9.156 -1.917 1 84.81 81 ASP A CA 1
ATOM 648 C C . ASP A 1 81 ? -17.172 -8.938 -0.942 1 84.81 81 ASP A C 1
ATOM 650 O O . ASP A 1 81 ? -16.375 -8.008 -1.109 1 84.81 81 ASP A O 1
ATOM 654 N N . PRO A 1 82 ? -17.047 -9.781 0.013 1 86.12 82 PRO A N 1
ATOM 655 C CA . PRO A 1 82 ? -16.016 -9.594 1.026 1 86.12 82 PRO A CA 1
ATOM 656 C C . PRO A 1 82 ? -14.602 -9.789 0.47 1 86.12 82 PRO A C 1
ATOM 658 O O . PRO A 1 82 ? -13.625 -9.344 1.081 1 86.12 82 PRO A O 1
ATOM 661 N N . VAL A 1 83 ? -14.547 -10.477 -0.662 1 84.44 83 VAL A N 1
ATOM 662 C CA . VAL A 1 83 ? -13.258 -10.703 -1.293 1 84.44 83 VAL A CA 1
ATOM 663 C C . VAL A 1 83 ? -12.633 -9.367 -1.688 1 84.44 83 VAL A C 1
ATOM 665 O O . VAL A 1 83 ? -11.414 -9.188 -1.599 1 84.44 83 VAL A O 1
ATOM 668 N N . ILE A 1 84 ? -13.438 -8.438 -2.012 1 77.19 84 ILE A N 1
ATOM 669 C CA . ILE A 1 84 ? -12.984 -7.129 -2.465 1 77.19 84 ILE A CA 1
ATOM 670 C C . ILE A 1 84 ? -12.93 -6.168 -1.281 1 77.19 84 ILE A C 1
ATOM 672 O O . ILE A 1 84 ? -11.914 -5.488 -1.073 1 77.19 84 ILE A O 1
ATOM 676 N N . THR A 1 85 ? -13.945 -6.219 -0.451 1 75.38 85 THR A N 1
ATOM 677 C CA . THR A 1 85 ? -14.086 -5.215 0.599 1 75.38 85 THR A CA 1
ATOM 678 C C . THR A 1 85 ? -13.039 -5.43 1.689 1 75.38 85 THR A C 1
ATOM 680 O O . THR A 1 85 ? -12.633 -4.477 2.365 1 75.38 85 THR A O 1
ATOM 683 N N . ARG A 1 86 ? -12.578 -6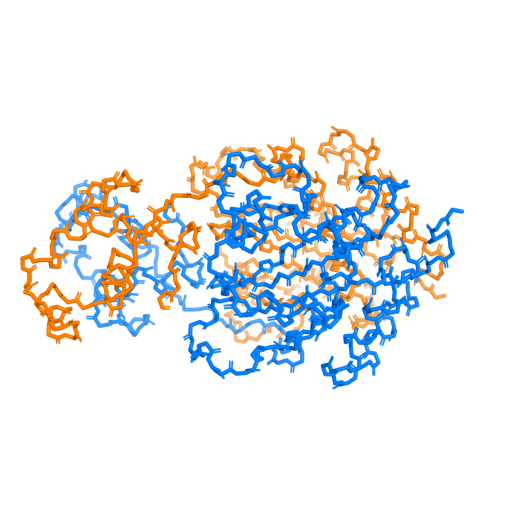.633 1.788 1 85.06 86 ARG A N 1
ATOM 684 C CA . ARG A 1 86 ? -11.609 -6.93 2.84 1 85.06 86 ARG A CA 1
ATOM 685 C C . ARG A 1 86 ? -10.188 -6.707 2.352 1 85.06 86 ARG A C 1
ATOM 687 O O . ARG A 1 86 ? -9.25 -6.629 3.152 1 85.06 86 ARG A O 1
ATOM 694 N N . ALA A 1 87 ? -10.031 -6.574 1.08 1 86.12 87 ALA A N 1
ATOM 695 C CA . ALA A 1 87 ? -8.703 -6.492 0.479 1 86.12 87 ALA A CA 1
ATOM 696 C C . ALA A 1 87 ? -7.969 -5.234 0.941 1 86.12 87 ALA A C 1
ATOM 698 O O . ALA A 1 87 ? -6.75 -5.258 1.145 1 86.12 87 ALA A O 1
ATOM 699 N N . CYS A 1 88 ? -8.672 -4.199 1.157 1 80.75 88 CYS A N 1
ATOM 700 C CA . CYS A 1 88 ? -8.055 -2.924 1.511 1 80.75 88 CYS A CA 1
ATOM 701 C C . CYS A 1 88 ? -7.395 -3 2.881 1 80.75 88 CYS A C 1
ATOM 703 O O . CYS A 1 88 ? -6.496 -2.215 3.186 1 80.75 88 CYS A O 1
ATOM 705 N N . GLN A 1 89 ? -7.805 -3.961 3.635 1 83.19 89 GLN A N 1
ATOM 706 C CA . GLN A 1 89 ? -7.25 -4.078 4.98 1 83.19 89 GLN A CA 1
ATOM 707 C C . GLN A 1 89 ? -6.316 -5.281 5.086 1 83.19 89 GLN A C 1
ATOM 709 O O . GLN A 1 89 ? -5.777 -5.562 6.16 1 83.19 89 GLN A O 1
ATOM 714 N N . ALA A 1 90 ? -6.176 -5.93 4.051 1 88.31 90 ALA A N 1
ATOM 715 C CA . ALA A 1 90 ? -5.375 -7.148 4.078 1 88.31 90 ALA A CA 1
ATOM 716 C C . ALA A 1 90 ? -3.891 -6.836 3.912 1 88.31 90 ALA A C 1
ATOM 718 O O . ALA A 1 90 ? -3.512 -6.035 3.055 1 88.31 90 ALA A O 1
ATOM 719 N N . TYR A 1 91 ? -3.064 -7.551 4.699 1 85.94 91 TYR A N 1
ATOM 720 C CA . TYR A 1 91 ? -1.618 -7.395 4.602 1 85.94 91 TYR A CA 1
ATOM 721 C C . TYR A 1 91 ? -1.022 -8.422 3.646 1 85.94 91 TYR A C 1
ATOM 723 O O . TYR A 1 91 ? 0.039 -8.188 3.062 1 85.94 91 TYR A O 1
ATOM 731 N N . VAL A 1 92 ? -1.688 -9.516 3.621 1 89.75 92 VAL A N 1
ATOM 732 C CA . VAL A 1 92 ? -1.177 -10.648 2.857 1 89.75 92 VAL A CA 1
ATOM 733 C C . VAL A 1 92 ? -2.299 -11.258 2.014 1 89.75 92 VAL A C 1
ATOM 735 O O . VAL A 1 92 ? -3.479 -11.008 2.273 1 89.75 92 VAL A O 1
ATOM 738 N N . PRO A 1 93 ? -1.875 -11.938 0.943 1 93.19 93 PRO A N 1
ATOM 739 C CA . PRO A 1 93 ? -2.914 -12.719 0.264 1 93.19 93 PRO A CA 1
ATOM 740 C C . PRO A 1 93 ? -3.664 -13.648 1.21 1 93.19 93 PRO A C 1
ATOM 742 O O . PRO A 1 93 ? -3.107 -14.086 2.221 1 93.19 93 PRO A O 1
ATOM 745 N N . TYR A 1 94 ? -4.879 -13.961 0.876 1 91.94 94 TYR A N 1
ATOM 746 C CA . TYR A 1 94 ? -5.676 -14.828 1.741 1 91.94 94 TYR A CA 1
ATOM 747 C C . TYR A 1 94 ? -6.625 -15.695 0.922 1 91.94 94 TYR A C 1
ATOM 749 O O . TYR A 1 94 ? -6.992 -15.336 -0.199 1 91.94 94 TYR A O 1
ATOM 757 N N . ARG A 1 95 ? -6.934 -16.781 1.556 1 91.25 95 ARG A N 1
ATOM 758 C CA . ARG A 1 95 ? -7.902 -17.688 0.951 1 91.25 95 ARG A CA 1
ATOM 759 C C . ARG A 1 95 ? -9.328 -17.266 1.272 1 91.25 95 ARG A C 1
ATOM 761 O O . ARG A 1 95 ? -9.602 -16.734 2.355 1 91.25 95 ARG A O 1
ATOM 768 N N . TRP A 1 96 ? -10.203 -17.578 0.323 1 90.75 96 TRP A N 1
ATOM 769 C CA . TRP A 1 96 ? -11.609 -17.219 0.51 1 90.75 96 TRP A CA 1
ATOM 770 C C . TRP A 1 96 ? -12.211 -17.969 1.696 1 90.75 96 TRP A C 1
ATOM 772 O O . TRP A 1 96 ? -13.078 -17.453 2.393 1 90.75 96 TRP A O 1
ATOM 782 N N . ASP A 1 97 ? -11.727 -19.172 1.971 1 87.94 97 ASP A N 1
ATOM 783 C CA . ASP A 1 97 ? -12.297 -19.969 3.047 1 87.94 97 ASP A CA 1
ATOM 784 C C . ASP A 1 97 ? -11.844 -19.453 4.414 1 87.94 97 ASP A C 1
ATOM 786 O O . ASP A 1 97 ? -12.367 -19.891 5.445 1 87.94 97 ASP A O 1
ATOM 790 N N . GLN A 1 98 ? -10.914 -18.578 4.473 1 87.75 98 GLN A N 1
ATOM 791 C CA . GLN A 1 98 ? -10.445 -17.984 5.723 1 87.75 98 GLN A CA 1
ATOM 792 C C . GLN A 1 98 ? -11.336 -16.812 6.133 1 87.75 98 GLN A C 1
ATOM 794 O O . GLN A 1 98 ? -11.234 -16.312 7.258 1 87.75 98 GLN A O 1
ATOM 799 N N . LEU A 1 99 ? -12.117 -16.359 5.211 1 89.31 99 LEU A N 1
ATOM 800 C CA . LEU A 1 99 ? -12.977 -15.219 5.512 1 89.31 99 LEU A CA 1
ATOM 801 C C . LEU A 1 99 ? -14.039 -15.594 6.539 1 89.31 99 LEU A C 1
ATOM 803 O O . LEU A 1 99 ? -14.719 -16.609 6.391 1 89.31 99 LEU A O 1
ATOM 807 N N . ARG A 1 100 ? -14.078 -14.766 7.609 1 89 100 ARG A N 1
ATOM 808 C CA . ARG A 1 100 ? -15.023 -14.992 8.703 1 89 100 ARG A CA 1
ATOM 809 C C . ARG A 1 100 ? -15.992 -13.828 8.844 1 89 100 ARG A C 1
ATOM 811 O O . ARG A 1 100 ? -15.836 -12.797 8.188 1 89 100 ARG A O 1
ATOM 818 N N . ASP A 1 101 ? -17.031 -14.039 9.727 1 88.12 101 ASP A N 1
ATOM 819 C CA . ASP A 1 101 ? -18 -13 10.039 1 88.12 101 ASP A CA 1
ATOM 820 C C . ASP A 1 101 ? -18.719 -12.516 8.773 1 88.12 101 ASP A C 1
ATOM 822 O O . ASP A 1 101 ? -18.812 -11.312 8.531 1 88.12 101 ASP A O 1
ATOM 826 N N . LEU A 1 102 ? -19.078 -13.469 8.023 1 90 102 LEU A N 1
ATOM 827 C CA . LEU A 1 102 ? -19.781 -13.156 6.781 1 90 102 LEU A CA 1
ATOM 828 C C . LEU A 1 102 ? -21.266 -12.938 7.047 1 90 102 LEU A C 1
ATOM 830 O O . LEU A 1 102 ? -21.875 -13.633 7.867 1 90 102 LEU A O 1
ATOM 834 N N . THR A 1 103 ? -21.828 -11.977 6.387 1 88.31 103 THR A N 1
ATOM 835 C CA . THR A 1 103 ? -23.281 -11.781 6.422 1 88.31 103 THR A CA 1
ATOM 836 C C . THR A 1 103 ? -24 -12.867 5.637 1 88.31 103 THR A C 1
ATOM 838 O O . THR A 1 103 ? -23.375 -13.602 4.867 1 88.31 103 THR A O 1
ATOM 841 N N . ASN A 1 104 ? -25.281 -12.961 5.828 1 92.25 104 ASN A N 1
ATOM 842 C CA . ASN A 1 104 ? -26.062 -13.984 5.133 1 92.25 104 ASN A CA 1
ATOM 843 C C . ASN A 1 104 ? -26 -13.805 3.621 1 92.25 104 ASN A C 1
ATOM 845 O O . ASN A 1 104 ? -25.766 -14.773 2.889 1 92.25 104 ASN A O 1
ATOM 849 N N . PRO A 1 105 ? -26.125 -12.555 3.18 1 89.88 105 PRO A N 1
ATOM 850 C CA . PRO A 1 105 ? -26 -12.383 1.73 1 89.88 105 PRO A CA 1
ATOM 851 C C . PRO A 1 105 ? -24.625 -12.797 1.207 1 89.88 105 PRO A C 1
ATOM 853 O O . PRO A 1 105 ? -24.516 -13.359 0.115 1 89.88 105 PRO A O 1
ATOM 856 N N . GLN A 1 106 ? -23.625 -12.586 1.892 1 90.25 106 GLN A N 1
ATOM 857 C CA . GLN A 1 106 ? -22.266 -12.969 1.497 1 90.25 106 GLN A CA 1
ATOM 858 C C . GLN A 1 106 ? -22.109 -14.484 1.464 1 90.25 106 GLN A C 1
ATOM 860 O O . GLN A 1 106 ? -21.484 -15.031 0.551 1 90.25 106 GLN A O 1
ATOM 865 N N . LYS A 1 107 ? -22.641 -15.125 2.428 1 92.81 107 LYS A N 1
ATOM 866 C CA . LYS A 1 107 ? -22.609 -16.578 2.449 1 92.81 107 LYS A CA 1
ATOM 867 C C . LYS A 1 107 ? -23.312 -17.156 1.229 1 92.81 107 LYS A C 1
ATOM 869 O O . LYS A 1 107 ? -22.844 -18.141 0.637 1 92.81 107 LYS A O 1
ATOM 874 N N . ARG A 1 108 ? -24.422 -16.547 0.963 1 91.88 108 ARG A N 1
ATOM 875 C CA . ARG A 1 108 ? -25.156 -16.984 -0.219 1 91.88 108 ARG A CA 1
ATOM 876 C C . ARG A 1 108 ? -24.328 -16.797 -1.483 1 91.88 108 ARG A C 1
ATOM 878 O O . ARG A 1 108 ? -24.328 -17.656 -2.363 1 91.88 108 ARG A O 1
ATOM 885 N N . MET A 1 109 ? -23.719 -15.68 -1.598 1 91.5 109 MET A N 1
ATOM 886 C CA . MET A 1 109 ? -22.859 -15.398 -2.75 1 91.5 109 MET A CA 1
ATOM 887 C C . MET A 1 109 ? -21.781 -16.469 -2.893 1 91.5 109 MET A C 1
ATOM 889 O O . MET A 1 109 ? -21.547 -16.969 -3.992 1 91.5 109 MET A O 1
ATOM 893 N N . PHE A 1 110 ? -21.141 -16.859 -1.784 1 89.94 110 PHE A N 1
ATOM 894 C CA . PHE A 1 110 ? -20.078 -17.844 -1.821 1 89.94 110 PHE A CA 1
ATOM 895 C C . PHE A 1 110 ? -20.609 -19.219 -2.217 1 89.94 110 PHE A C 1
ATOM 897 O O . PHE A 1 110 ? -19.953 -19.969 -2.926 1 89.94 110 PHE A O 1
ATOM 904 N N . LYS A 1 111 ? -21.75 -19.531 -1.666 1 90.44 111 LYS A N 1
ATOM 905 C CA . LYS A 1 111 ? -22.391 -20.797 -2.053 1 90.44 111 LYS A CA 1
ATOM 906 C C . LYS A 1 111 ? -22.625 -20.844 -3.559 1 90.44 111 LYS A C 1
ATOM 908 O O . LYS A 1 111 ? -22.328 -21.859 -4.203 1 90.44 111 LYS A O 1
ATOM 913 N N . GLU A 1 112 ? -23.094 -19.766 -4.094 1 90.12 112 GLU A N 1
ATOM 914 C CA . GLU A 1 112 ? -23.375 -19.688 -5.527 1 90.12 112 GLU A CA 1
ATOM 915 C C . GLU A 1 112 ? -22.078 -19.719 -6.34 1 90.12 112 GLU A C 1
ATOM 917 O O . GLU A 1 112 ? -22.031 -20.312 -7.414 1 90.12 112 GLU A O 1
ATOM 922 N N . ALA A 1 113 ? -21.094 -19.078 -5.836 1 87.88 113 ALA A N 1
ATOM 923 C CA . ALA A 1 113 ? -19.781 -19.109 -6.488 1 87.88 113 ALA A CA 1
ATOM 924 C C . ALA A 1 113 ? -19.234 -20.531 -6.531 1 87.88 113 ALA A C 1
ATOM 926 O O . ALA A 1 113 ? -18.672 -20.953 -7.547 1 87.88 113 ALA A O 1
ATOM 927 N N . THR A 1 114 ? -19.359 -21.234 -5.445 1 86.56 114 THR A N 1
ATOM 928 C CA . THR A 1 114 ? -18.922 -22.609 -5.363 1 86.56 114 THR A CA 1
ATOM 929 C C . THR A 1 114 ? -19.641 -23.484 -6.391 1 86.56 114 THR A C 1
ATOM 931 O O . THR A 1 114 ? -19.031 -24.328 -7.039 1 86.56 114 THR A O 1
ATOM 934 N N . GLU A 1 115 ? -20.891 -23.219 -6.508 1 87.31 115 GLU A N 1
ATOM 935 C CA . GLU A 1 115 ? -21.703 -23.953 -7.469 1 87.31 115 GLU A CA 1
ATOM 936 C C . GLU A 1 115 ? -21.281 -23.656 -8.898 1 87.31 115 GLU A C 1
ATOM 938 O O . GLU A 1 115 ? -21.422 -24.5 -9.789 1 87.31 115 GLU A O 1
ATOM 943 N N . ALA A 1 116 ? -20.703 -22.547 -9.062 1 86 116 ALA A N 1
ATOM 944 C CA . ALA A 1 116 ? -20.25 -22.141 -10.391 1 86 116 ALA A CA 1
ATOM 945 C C . ALA A 1 116 ? -18.844 -22.625 -10.664 1 86 116 ALA A C 1
ATOM 947 O O . ALA A 1 116 ? -18.281 -22.359 -11.727 1 86 116 ALA A O 1
ATOM 948 N N . GLY A 1 117 ? -18.219 -23.281 -9.664 1 82.5 117 GLY A N 1
ATOM 949 C CA . GLY A 1 117 ? -16.891 -23.859 -9.859 1 82.5 117 GLY A CA 1
ATOM 950 C C . GLY A 1 117 ? -15.789 -23.047 -9.227 1 82.5 117 GLY A C 1
ATOM 951 O O . GLY A 1 117 ? -14.609 -23.297 -9.453 1 82.5 117 GLY A O 1
ATOM 952 N N . LEU A 1 118 ? -16.156 -22.031 -8.562 1 85.19 118 LEU A N 1
ATOM 953 C CA . LEU A 1 118 ? -15.203 -21.172 -7.875 1 85.19 118 LEU A CA 1
ATOM 954 C C . LEU A 1 118 ? -15.109 -21.547 -6.398 1 85.19 118 LEU A C 1
ATOM 956 O O . LEU A 1 118 ? -15.594 -20.812 -5.535 1 85.19 118 LEU A O 1
ATOM 960 N N . ARG A 1 119 ? -14.477 -22.625 -6.082 1 80.12 119 ARG A N 1
ATOM 961 C CA . ARG A 1 119 ? -14.484 -23.203 -4.738 1 80.12 119 ARG A CA 1
ATOM 962 C C . ARG A 1 119 ? -13.32 -22.672 -3.91 1 80.12 119 ARG A C 1
ATOM 964 O O . ARG A 1 119 ? -13.508 -22.234 -2.775 1 80.12 119 ARG A O 1
ATOM 971 N N . HIS A 1 120 ? -12.156 -22.844 -4.48 1 84.38 120 HIS A N 1
ATOM 972 C CA . HIS A 1 120 ? -10.953 -22.469 -3.74 1 84.38 120 HIS A CA 1
ATOM 973 C C . HIS A 1 120 ? -10.281 -21.25 -4.352 1 84.38 120 HIS A C 1
ATOM 975 O O . HIS A 1 120 ? -9.578 -21.359 -5.359 1 84.38 120 HIS A O 1
ATOM 981 N N . GLY A 1 121 ? -10.609 -20.109 -3.707 1 90.5 121 GLY A N 1
ATOM 982 C CA . GLY A 1 121 ? -10.047 -18.906 -4.27 1 90.5 121 GLY A CA 1
ATOM 983 C C . GLY A 1 121 ? -9.062 -18.219 -3.34 1 90.5 121 GLY A C 1
ATOM 984 O O . GLY A 1 121 ? -9.078 -18.438 -2.127 1 90.5 121 GLY A O 1
ATOM 985 N N . ILE A 1 122 ? -8.148 -17.516 -3.941 1 92.19 122 ILE A N 1
ATOM 986 C CA . ILE A 1 122 ? -7.16 -16.688 -3.264 1 92.19 122 ILE A CA 1
ATOM 987 C C . ILE A 1 122 ? -7.273 -15.25 -3.748 1 92.19 122 ILE A C 1
ATOM 989 O O . ILE A 1 122 ? -7.473 -15 -4.941 1 92.19 122 ILE A O 1
ATOM 993 N N . THR A 1 123 ? -7.234 -14.375 -2.84 1 93.19 123 THR A N 1
ATOM 994 C CA . THR A 1 123 ? -7.188 -12.961 -3.195 1 93.19 123 THR A CA 1
ATOM 995 C C . THR A 1 123 ? -5.844 -12.352 -2.801 1 93.19 123 THR A C 1
ATOM 997 O O . THR A 1 123 ? -5.355 -12.578 -1.694 1 93.19 123 THR A O 1
ATOM 1000 N N . VAL A 1 124 ? -5.25 -11.633 -3.705 1 94.06 124 VAL A N 1
ATOM 1001 C CA . VAL A 1 124 ? -3.979 -10.953 -3.498 1 94.06 124 VAL A CA 1
ATOM 1002 C C . VAL A 1 124 ? -4.195 -9.438 -3.523 1 94.06 124 VAL A C 1
ATOM 1004 O O . VAL A 1 124 ? -4.477 -8.867 -4.578 1 94.06 124 VAL A O 1
ATOM 1007 N N . PRO A 1 125 ? -4.023 -8.828 -2.408 1 91.88 125 PRO A N 1
ATOM 1008 C CA . PRO A 1 125 ? -4.035 -7.363 -2.389 1 91.88 125 PRO A CA 1
ATOM 1009 C C . PRO A 1 125 ? -2.662 -6.754 -2.66 1 91.88 125 PRO A C 1
ATOM 1011 O O . PRO A 1 125 ? -1.67 -7.168 -2.053 1 91.88 125 PRO A O 1
ATOM 1014 N N . VAL A 1 126 ? -2.59 -5.883 -3.592 1 91.38 126 VAL A N 1
ATOM 1015 C CA . VAL A 1 126 ? -1.367 -5.121 -3.822 1 91.38 126 VAL A CA 1
ATOM 1016 C C . VAL A 1 126 ? -1.63 -3.635 -3.576 1 91.38 126 VAL A C 1
ATOM 1018 O O . VAL A 1 126 ? -2.316 -2.98 -4.363 1 91.38 126 VAL A O 1
ATOM 1021 N N . HIS A 1 127 ? -1.015 -3.201 -2.572 1 87.06 127 HIS A N 1
ATOM 1022 C CA . HIS A 1 127 ? -1.213 -1.801 -2.211 1 87.06 127 HIS A CA 1
ATOM 1023 C C . HIS A 1 127 ? -0.244 -0.896 -2.963 1 87.06 127 HIS A C 1
ATOM 1025 O O . HIS A 1 127 ? 0.879 -1.302 -3.273 1 87.06 127 HIS A O 1
ATOM 1031 N N . GLY A 1 128 ? -0.711 0.229 -3.285 1 83.25 128 GLY A N 1
ATOM 1032 C CA . GLY A 1 128 ? 0.11 1.285 -3.855 1 83.25 128 GLY A CA 1
ATOM 1033 C C . GLY A 1 128 ? 0.117 2.553 -3.021 1 83.25 128 GLY A C 1
ATOM 1034 O O . GLY A 1 128 ? -0.41 2.57 -1.907 1 83.25 128 GLY A O 1
ATOM 1035 N N . PRO A 1 129 ? 0.861 3.494 -3.568 1 79.69 129 PRO A N 1
ATOM 1036 C CA . PRO A 1 129 ? 0.86 4.773 -2.857 1 79.69 129 PRO A CA 1
ATOM 1037 C C . PRO A 1 129 ? -0.515 5.441 -2.844 1 79.69 129 PRO A C 1
ATOM 1039 O O . PRO A 1 129 ? -1.39 5.074 -3.633 1 79.69 129 PRO A O 1
ATOM 1042 N N . ASN A 1 130 ? -0.719 6.391 -1.88 1 72 130 ASN A N 1
ATOM 1043 C CA . ASN A 1 130 ? -1.904 7.238 -1.781 1 72 130 ASN A CA 1
ATOM 1044 C C . ASN A 1 130 ? -3.164 6.41 -1.544 1 72 130 ASN A C 1
ATOM 1046 O O . ASN A 1 130 ? -4.254 6.785 -1.983 1 72 130 ASN A O 1
ATOM 1050 N N . GLY A 1 131 ? -2.982 5.172 -1.079 1 71.38 131 GLY A N 1
ATOM 1051 C CA . GLY A 1 131 ? -4.121 4.344 -0.718 1 71.38 131 GLY A CA 1
ATOM 1052 C C . GLY A 1 131 ? -4.66 3.533 -1.881 1 71.38 131 GLY A C 1
ATOM 1053 O O . GLY A 1 131 ? -5.691 2.869 -1.756 1 71.38 131 GLY A O 1
ATOM 1054 N N . SER A 1 132 ? -4.066 3.605 -2.969 1 77.81 132 SER A N 1
ATOM 1055 C CA . SER A 1 132 ? -4.484 2.787 -4.102 1 77.81 132 SER A CA 1
ATOM 1056 C C . SER A 1 132 ? -4.254 1.305 -3.828 1 77.81 132 SER A C 1
ATOM 1058 O O . SER A 1 132 ? -3.354 0.941 -3.07 1 77.81 132 SER A O 1
ATOM 1060 N N . ILE A 1 133 ? -5.129 0.509 -4.48 1 83.38 133 ILE A N 1
ATOM 1061 C CA . ILE A 1 133 ? -4.965 -0.928 -4.289 1 83.38 133 ILE A CA 1
ATOM 1062 C C . ILE A 1 133 ? -5.309 -1.663 -5.586 1 83.38 133 ILE A C 1
ATOM 1064 O O . ILE A 1 133 ? -6.234 -1.273 -6.301 1 83.38 133 ILE A O 1
ATOM 1068 N N . PHE A 1 134 ? -4.523 -2.574 -5.918 1 87.38 134 PHE A N 1
ATOM 1069 C CA . PHE A 1 134 ? -4.797 -3.564 -6.953 1 87.38 134 PHE A CA 1
ATOM 1070 C C . PHE A 1 134 ? -5.152 -4.91 -6.336 1 87.38 134 PHE A C 1
ATOM 1072 O O . PHE A 1 134 ? -4.438 -5.41 -5.465 1 87.38 134 PHE A O 1
ATOM 1079 N N . VAL A 1 135 ? -6.324 -5.414 -6.773 1 88.94 135 VAL A N 1
ATOM 1080 C CA . VAL A 1 135 ? -6.785 -6.676 -6.207 1 88.94 135 VAL A CA 1
ATOM 1081 C C . VAL A 1 135 ? -6.879 -7.734 -7.305 1 88.94 135 VAL A C 1
ATOM 1083 O O . VAL A 1 135 ? -7.469 -7.492 -8.359 1 88.94 135 VAL A O 1
ATOM 1086 N N . ALA A 1 136 ? -6.27 -8.828 -7.043 1 92.19 136 ALA A N 1
ATOM 1087 C CA . ALA A 1 136 ? -6.391 -9.977 -7.934 1 92.19 136 ALA A CA 1
ATOM 1088 C C . ALA A 1 136 ? -6.93 -11.195 -7.191 1 92.19 136 ALA A C 1
ATOM 1090 O O . ALA A 1 136 ? -6.441 -11.539 -6.113 1 92.19 136 ALA A O 1
ATOM 1091 N N . SER A 1 137 ? -7.914 -11.75 -7.742 1 91.5 137 SER A N 1
ATOM 1092 C CA . SER A 1 137 ? -8.477 -12.992 -7.223 1 91.5 137 SER A CA 1
ATOM 1093 C C . SER A 1 137 ? -8.297 -14.141 -8.219 1 91.5 137 SER A C 1
ATOM 1095 O O . SER A 1 137 ? -8.539 -13.977 -9.414 1 91.5 137 SER A O 1
ATOM 1097 N N . VAL A 1 138 ? -7.805 -15.227 -7.676 1 91.5 138 VAL A N 1
ATOM 1098 C CA . VAL A 1 138 ? -7.629 -16.422 -8.492 1 91.5 138 VAL A CA 1
ATOM 1099 C C . VAL A 1 138 ? -8.367 -17.594 -7.852 1 91.5 138 VAL A C 1
ATOM 1101 O O . VAL A 1 138 ? -8.523 -17.656 -6.629 1 91.5 138 VAL A O 1
ATOM 1104 N N . ALA A 1 139 ? -8.875 -18.406 -8.703 1 88.75 139 ALA A N 1
ATOM 1105 C CA . ALA A 1 139 ? -9.664 -19.531 -8.195 1 88.75 139 ALA A CA 1
ATOM 1106 C C . ALA A 1 139 ? -9.328 -20.812 -8.938 1 88.75 139 ALA A C 1
ATOM 1108 O O . ALA A 1 139 ? -8.969 -20.781 -10.117 1 88.75 139 ALA A O 1
ATOM 1109 N N . SER A 1 140 ? -9.352 -21.828 -8.195 1 84.94 140 SER A N 1
ATOM 1110 C CA . SER A 1 140 ? -9.141 -23.188 -8.719 1 84.94 140 SER A CA 1
ATOM 1111 C C . SER A 1 140 ? -10.328 -24.078 -8.398 1 84.94 140 SER A C 1
ATOM 1113 O O . SER A 1 140 ? -10.914 -24 -7.32 1 84.94 140 SER A O 1
ATOM 1115 N N . PRO A 1 141 ? -10.68 -24.891 -9.367 1 78.75 141 PRO A N 1
ATOM 1116 C CA . PRO A 1 141 ? -11.727 -25.875 -9.086 1 78.75 141 PRO A CA 1
ATOM 1117 C C . PRO A 1 141 ? -11.227 -27.047 -8.242 1 78.75 141 PRO A C 1
ATOM 1119 O O . PRO A 1 141 ? -12.031 -27.828 -7.727 1 78.75 141 PRO A O 1
ATOM 1122 N N . HIS A 1 142 ? -9.875 -27.109 -8.055 1 75.44 142 HIS A N 1
ATOM 1123 C CA . HIS A 1 142 ? -9.305 -28.281 -7.391 1 75.44 142 HIS A CA 1
ATOM 1124 C C . HIS A 1 142 ? -9.109 -28.016 -5.898 1 75.44 142 HIS A C 1
ATOM 1126 O O . HIS A 1 142 ? -8.781 -26.906 -5.496 1 75.44 142 HIS A O 1
ATOM 1132 N N . THR A 1 143 ? -9.297 -29.031 -5.098 1 66.56 143 THR A N 1
ATOM 1133 C CA . THR A 1 143 ? -9.227 -28.938 -3.646 1 66.56 143 THR A CA 1
ATOM 1134 C C . THR A 1 143 ? -7.793 -29.125 -3.158 1 66.56 143 THR A C 1
ATOM 1136 O O . THR A 1 143 ? -7.457 -28.75 -2.031 1 66.56 143 THR A O 1
ATOM 1139 N N . ASP A 1 144 ? -6.934 -29.656 -3.9 1 63.91 144 ASP A N 1
ATOM 1140 C CA . ASP A 1 144 ? -5.637 -30.125 -3.42 1 63.91 144 ASP A CA 1
ATOM 1141 C C . ASP A 1 144 ? -4.574 -29.031 -3.561 1 63.91 144 ASP A C 1
ATOM 1143 O O . ASP A 1 144 ? -3.395 -29.328 -3.77 1 63.91 144 ASP A O 1
ATOM 1147 N N . ILE A 1 145 ? -4.922 -27.984 -3.416 1 60.88 145 ILE A N 1
ATOM 1148 C CA . ILE A 1 145 ? -3.879 -26.984 -3.598 1 60.88 145 ILE A CA 1
ATOM 1149 C C . ILE A 1 145 ? -3.225 -26.672 -2.254 1 60.88 145 ILE A C 1
ATOM 1151 O O . ILE A 1 145 ? -3.902 -26.609 -1.226 1 60.88 145 ILE A O 1
ATOM 1155 N N . ASP A 1 146 ? -1.856 -26.953 -2.248 1 66.06 146 ASP A N 1
ATOM 1156 C CA . ASP A 1 146 ? -1.127 -26.453 -1.092 1 66.06 146 ASP A CA 1
ATOM 1157 C C . ASP A 1 146 ? -1.404 -24.953 -0.881 1 66.06 146 ASP A C 1
ATOM 1159 O O . ASP A 1 146 ? -0.941 -24.125 -1.657 1 66.06 146 ASP A O 1
ATOM 1163 N N . HIS A 1 147 ? -1.844 -24.703 0.239 1 70.75 147 HIS A N 1
ATOM 1164 C CA . HIS A 1 147 ? -2.457 -23.391 0.443 1 70.75 147 HIS A CA 1
ATOM 1165 C C . HIS A 1 147 ? -1.397 -22.312 0.631 1 70.75 147 HIS A C 1
ATOM 1167 O O . HIS A 1 147 ? -1.485 -21.234 0.029 1 70.75 147 HIS A O 1
ATOM 1173 N N . LEU A 1 148 ? -0.385 -22.719 1.355 1 75.62 148 LEU A N 1
ATOM 1174 C CA . LEU A 1 148 ? 0.584 -21.656 1.64 1 75.62 148 LEU A CA 1
ATOM 1175 C C . LEU A 1 148 ? 1.438 -21.359 0.412 1 75.62 148 LEU A C 1
ATOM 1177 O O . LEU A 1 148 ? 1.702 -20.203 0.101 1 75.62 148 LEU A O 1
ATOM 1181 N N . ARG A 1 149 ? 1.801 -22.391 -0.259 1 85.69 149 ARG A N 1
ATOM 1182 C CA . ARG A 1 149 ? 2.596 -22.234 -1.472 1 85.69 149 ARG A CA 1
ATOM 1183 C C . ARG A 1 149 ? 1.821 -21.469 -2.539 1 85.69 149 ARG A C 1
ATOM 1185 O O . ARG A 1 149 ? 2.377 -20.594 -3.213 1 85.69 149 ARG A O 1
ATOM 1192 N N . SER A 1 150 ? 0.586 -21.828 -2.623 1 87.81 150 SER A N 1
ATOM 1193 C CA . SER A 1 150 ? -0.246 -21.172 -3.629 1 87.81 150 SER A CA 1
ATOM 1194 C C . SER A 1 150 ? -0.396 -19.688 -3.344 1 87.81 150 SER A C 1
ATOM 1196 O O . SER A 1 150 ? -0.408 -18.859 -4.266 1 87.81 150 SER A O 1
ATOM 1198 N N . LEU A 1 151 ? -0.461 -19.328 -2.082 1 89.81 151 LEU A N 1
ATOM 1199 C CA . LEU A 1 151 ? -0.571 -17.938 -1.69 1 89.81 151 LEU A CA 1
ATOM 1200 C C . LEU A 1 151 ? 0.676 -17.156 -2.096 1 89.81 151 LEU A C 1
ATOM 1202 O O . LEU A 1 151 ? 0.576 -16.062 -2.664 1 89.81 151 LEU A O 1
ATOM 1206 N N . SER A 1 152 ? 1.783 -17.75 -1.849 1 92.56 152 SER A N 1
ATOM 1207 C CA . SER A 1 152 ? 3.051 -17.094 -2.164 1 92.56 152 SER A CA 1
ATOM 1208 C C . SER A 1 152 ? 3.246 -16.969 -3.672 1 92.56 152 SER A C 1
ATOM 1210 O O . SER A 1 152 ? 3.701 -15.938 -4.156 1 92.56 152 SER A O 1
ATOM 1212 N N . VAL A 1 153 ? 2.906 -18.031 -4.355 1 92 153 VAL A N 1
ATOM 1213 C CA . VAL A 1 153 ? 3.039 -18.016 -5.809 1 92 153 VAL A CA 1
ATOM 1214 C C . VAL A 1 153 ? 2.145 -16.922 -6.395 1 92 153 VAL A C 1
ATOM 1216 O O . VAL A 1 153 ? 2.596 -16.109 -7.199 1 92 153 VAL A O 1
ATOM 1219 N N . ALA A 1 154 ? 0.914 -16.938 -6 1 93.19 154 ALA A N 1
ATOM 1220 C CA . ALA A 1 154 ? -0.013 -15.922 -6.477 1 93.19 154 ALA A CA 1
ATOM 1221 C C . ALA A 1 154 ? 0.504 -14.516 -6.16 1 93.19 154 ALA A C 1
ATOM 1223 O O . ALA A 1 154 ? 0.435 -13.617 -7 1 93.19 154 ALA A O 1
ATOM 1224 N N . ASN A 1 155 ? 1.009 -14.375 -4.973 1 93.88 155 ASN A N 1
ATOM 1225 C CA . ASN A 1 155 ? 1.543 -13.086 -4.539 1 93.88 155 ASN A CA 1
ATOM 1226 C C . ASN A 1 155 ? 2.664 -12.609 -5.457 1 93.88 155 ASN A C 1
ATOM 1228 O O . ASN A 1 155 ? 2.639 -11.477 -5.934 1 93.88 155 ASN A O 1
ATOM 1232 N N . VAL A 1 156 ? 3.568 -13.438 -5.75 1 93.94 156 VAL A N 1
ATOM 1233 C CA . VAL A 1 156 ? 4.738 -13.109 -6.559 1 93.94 156 VAL A CA 1
ATOM 1234 C C . VAL A 1 156 ? 4.309 -12.758 -7.977 1 93.94 156 VAL A C 1
ATOM 1236 O O . VAL A 1 156 ? 4.738 -11.75 -8.531 1 93.94 156 VAL A O 1
ATOM 1239 N N . LEU A 1 157 ? 3.482 -13.562 -8.539 1 94.44 157 LEU A N 1
ATOM 1240 C CA . LEU A 1 157 ? 3.066 -13.367 -9.922 1 94.44 157 LEU A CA 1
ATOM 1241 C C . LEU A 1 157 ? 2.275 -12.07 -10.07 1 94.44 157 LEU A C 1
ATOM 1243 O O . LEU A 1 157 ? 2.549 -11.273 -10.977 1 94.44 157 LEU A O 1
ATOM 1247 N N . VAL A 1 158 ? 1.358 -11.867 -9.195 1 94.25 158 VAL A N 1
ATOM 1248 C CA . VAL A 1 158 ? 0.471 -10.711 -9.281 1 94.25 158 VAL A CA 1
ATOM 1249 C C . VAL A 1 158 ? 1.262 -9.43 -9.023 1 94.25 158 VAL A C 1
ATOM 1251 O O . VAL A 1 158 ? 1.088 -8.43 -9.727 1 94.25 158 VAL A O 1
ATOM 1254 N N . THR A 1 159 ? 2.092 -9.43 -8.062 1 93.81 159 THR A N 1
ATOM 1255 C CA . THR A 1 159 ? 2.855 -8.234 -7.719 1 93.81 159 THR A CA 1
ATOM 1256 C C . THR A 1 159 ? 3.791 -7.844 -8.859 1 93.81 159 THR A C 1
ATOM 1258 O O . THR A 1 159 ? 3.955 -6.66 -9.164 1 93.81 159 THR A O 1
ATOM 1261 N N . GLN A 1 160 ? 4.453 -8.836 -9.445 1 93.56 160 GLN A N 1
ATOM 1262 C CA . GLN A 1 160 ? 5.309 -8.547 -10.594 1 93.56 160 GLN A CA 1
ATOM 1263 C C . GLN A 1 160 ? 4.516 -7.898 -11.727 1 93.56 160 GLN A C 1
ATOM 1265 O O . GLN A 1 160 ? 4.945 -6.891 -12.289 1 93.56 160 GLN A O 1
ATOM 1270 N N . VAL A 1 161 ? 3.422 -8.477 -12.031 1 92.56 161 VAL A N 1
ATOM 1271 C CA . VAL A 1 161 ? 2.609 -7.973 -13.133 1 92.56 161 VAL A CA 1
ATOM 1272 C C . VAL A 1 161 ? 2.104 -6.57 -12.805 1 92.56 161 VAL A C 1
ATOM 1274 O O . VAL A 1 161 ? 2.113 -5.68 -13.656 1 92.56 161 VAL A O 1
ATOM 1277 N N . TYR A 1 162 ? 1.686 -6.441 -11.602 1 90.19 162 TYR A N 1
ATOM 1278 C CA . TYR A 1 162 ? 1.256 -5.113 -11.18 1 90.19 162 TYR A CA 1
ATOM 1279 C C . TYR A 1 162 ? 2.375 -4.094 -11.359 1 90.19 162 TYR A C 1
ATOM 1281 O O . TYR A 1 162 ? 2.146 -2.996 -11.867 1 90.19 162 TYR A O 1
ATOM 1289 N N . SER A 1 163 ? 3.516 -4.445 -10.859 1 90.5 163 SER A N 1
ATOM 1290 C CA . SER A 1 163 ? 4.66 -3.541 -10.945 1 90.5 163 SER A CA 1
ATOM 1291 C C . SER A 1 163 ? 4.938 -3.139 -12.391 1 90.5 163 SER A C 1
ATOM 1293 O O . SER A 1 163 ? 5.188 -1.967 -12.672 1 90.5 163 SER A O 1
ATOM 1295 N N . VAL A 1 164 ? 4.887 -4.09 -13.266 1 90.06 164 VAL A N 1
ATOM 1296 C CA . VAL A 1 164 ? 5.121 -3.795 -14.68 1 90.06 164 VAL A CA 1
ATOM 1297 C C . VAL A 1 164 ? 3.982 -2.939 -15.227 1 90.06 164 VAL A C 1
ATOM 1299 O O . VAL A 1 164 ? 4.219 -1.973 -15.953 1 90.06 164 VAL A O 1
ATOM 1302 N N . LEU A 1 165 ? 2.828 -3.301 -14.891 1 88.94 165 LEU A N 1
ATOM 1303 C CA . LEU A 1 165 ? 1.644 -2.592 -15.359 1 88.94 165 LEU A CA 1
ATOM 1304 C C . LEU A 1 165 ? 1.693 -1.122 -14.953 1 88.94 165 LEU A C 1
ATOM 1306 O O . LEU A 1 165 ? 1.541 -0.235 -15.797 1 88.94 165 LEU A O 1
ATOM 1310 N N . VAL A 1 166 ? 1.871 -0.881 -13.719 1 86.94 166 VAL A N 1
ATOM 1311 C CA . VAL A 1 166 ? 1.872 0.489 -13.211 1 86.94 166 VAL A CA 1
ATOM 1312 C C . VAL A 1 166 ? 3.133 1.211 -13.688 1 86.94 166 VAL A C 1
ATOM 1314 O O . VAL A 1 166 ? 3.115 2.426 -13.898 1 86.94 166 VAL A O 1
ATOM 1317 N N . GLY A 1 167 ? 4.203 0.451 -13.828 1 85.88 167 GLY A N 1
ATOM 1318 C CA . GLY A 1 167 ? 5.434 1.024 -14.344 1 85.88 167 GLY A CA 1
ATOM 1319 C C . GLY A 1 167 ? 5.285 1.613 -15.734 1 85.88 167 GLY A C 1
ATOM 1320 O O . GLY A 1 167 ? 6.035 2.512 -16.125 1 85.88 167 GLY A O 1
ATOM 1321 N N . MET A 1 168 ? 4.379 1.084 -16.469 1 83.44 168 MET A N 1
ATOM 1322 C CA . MET A 1 168 ? 4.105 1.631 -17.797 1 83.44 168 MET A CA 1
ATOM 1323 C C . MET A 1 168 ? 3.59 3.062 -17.703 1 83.44 168 MET A C 1
ATOM 1325 O O . MET A 1 168 ? 3.887 3.895 -18.562 1 83.44 168 MET A O 1
ATOM 1329 N N . ARG A 1 169 ? 2.92 3.357 -16.656 1 80.88 169 ARG A N 1
ATOM 1330 C CA . ARG A 1 169 ? 2.322 4.676 -16.469 1 80.88 169 ARG A CA 1
ATOM 1331 C C . ARG A 1 169 ? 3.201 5.547 -15.578 1 80.88 169 ARG A C 1
ATOM 1333 O O . ARG A 1 169 ? 3.193 6.773 -15.703 1 80.88 169 ARG A O 1
ATOM 1340 N N . HIS A 1 170 ? 3.768 4.934 -14.695 1 79.62 170 HIS A N 1
ATOM 1341 C CA . HIS A 1 170 ? 4.602 5.625 -13.719 1 79.62 170 HIS A CA 1
ATOM 1342 C C . HIS A 1 170 ? 6.02 5.062 -13.711 1 79.62 170 HIS A C 1
ATOM 1344 O O . HIS A 1 170 ? 6.441 4.438 -12.734 1 79.62 170 HIS A O 1
ATOM 1350 N N . PRO A 1 171 ? 6.68 5.426 -14.836 1 76 171 PRO A N 1
ATOM 1351 C CA . PRO A 1 171 ? 8.023 4.855 -14.898 1 76 171 PRO A CA 1
ATOM 1352 C C . PRO A 1 171 ? 9.023 5.598 -14.016 1 76 171 PRO A C 1
ATOM 1354 O O . PRO A 1 171 ? 8.961 6.824 -13.898 1 76 171 PRO A O 1
ATOM 1357 N N . GLY A 1 172 ? 9.773 4.809 -13.266 1 74.19 172 GLY A N 1
ATOM 1358 C CA . GLY A 1 172 ? 10.961 5.387 -12.648 1 74.19 172 GLY A CA 1
ATOM 1359 C C . GLY A 1 172 ? 10.727 5.859 -11.227 1 74.19 172 GLY A C 1
ATOM 1360 O O . GLY A 1 172 ? 9.82 5.371 -10.547 1 74.19 172 GLY A O 1
ATOM 1361 N N . ALA A 1 173 ? 11.711 6.66 -10.703 1 80 173 ALA A N 1
ATOM 1362 C CA . ALA A 1 173 ? 11.727 7.191 -9.344 1 80 173 ALA A CA 1
ATOM 1363 C C . ALA A 1 173 ? 10.773 8.383 -9.211 1 80 173 ALA A C 1
ATOM 1365 O O . ALA A 1 173 ? 10.664 9.195 -10.133 1 80 173 ALA A O 1
ATOM 1366 N N . PRO A 1 174 ? 10.031 8.406 -8.094 1 82.62 174 PRO A N 1
ATOM 1367 C CA . PRO A 1 174 ? 9.148 9.562 -7.863 1 82.62 174 PRO A CA 1
ATOM 1368 C C . PRO A 1 174 ? 9.914 10.875 -7.781 1 82.62 174 PRO A C 1
ATOM 1370 O O . PRO A 1 174 ? 11.125 10.883 -7.516 1 82.62 174 PRO A O 1
ATOM 1373 N N . SER A 1 175 ? 9.203 11.898 -8.117 1 81.38 175 SER A N 1
ATOM 1374 C CA . SER A 1 175 ? 9.758 13.234 -7.961 1 81.38 175 SER A CA 1
ATOM 1375 C C . SER A 1 175 ? 9.922 13.602 -6.488 1 81.38 175 SER A C 1
ATOM 1377 O O . SER A 1 175 ? 9.461 12.867 -5.609 1 81.38 175 SER A O 1
ATOM 1379 N N . ALA A 1 176 ? 10.68 14.688 -6.277 1 80.62 176 ALA A N 1
ATOM 1380 C CA . ALA A 1 176 ? 10.859 15.148 -4.902 1 80.62 176 ALA A CA 1
ATOM 1381 C C . ALA A 1 176 ? 9.508 15.461 -4.254 1 80.62 176 ALA A C 1
ATOM 1383 O O . ALA A 1 176 ? 8.633 16.062 -4.883 1 80.62 176 ALA A O 1
ATOM 1384 N N . PRO A 1 177 ? 9.391 14.898 -3.064 1 76.19 177 PRO A N 1
ATOM 1385 C CA . PRO A 1 177 ? 8.148 15.211 -2.357 1 76.19 177 PRO A CA 1
ATOM 1386 C C . PRO A 1 177 ? 8.055 16.672 -1.929 1 76.19 177 PRO A C 1
ATOM 1388 O O . PRO A 1 177 ? 9.062 17.375 -1.92 1 76.19 177 PRO A O 1
ATOM 1391 N N . VAL A 1 178 ? 6.785 17.062 -1.707 1 82.31 178 VAL A N 1
ATOM 1392 C CA . VAL A 1 178 ? 6.574 18.344 -1.059 1 82.31 178 VAL A CA 1
ATOM 1393 C C . VAL A 1 178 ? 7.359 18.406 0.249 1 82.31 178 VAL A C 1
ATOM 1395 O O . VAL A 1 178 ? 7.34 17.453 1.034 1 82.31 178 VAL A O 1
ATOM 1398 N N . SER A 1 179 ? 8.102 19.422 0.408 1 83.12 179 SER A N 1
ATOM 1399 C CA . SER A 1 179 ? 8.945 19.547 1.596 1 83.12 179 SER A CA 1
ATOM 1400 C C . SER A 1 179 ? 8.234 20.344 2.691 1 83.12 179 SER A C 1
ATOM 1402 O O . SER A 1 179 ? 8.016 21.547 2.553 1 83.12 179 SER A O 1
ATOM 1404 N N . LEU A 1 180 ? 7.844 19.625 3.705 1 88.06 180 LEU A N 1
ATOM 1405 C CA . LEU A 1 180 ? 7.324 20.281 4.902 1 88.06 180 LEU A CA 1
ATOM 1406 C C . LEU A 1 180 ? 8.43 20.469 5.938 1 88.06 180 LEU A C 1
ATOM 1408 O O . LEU A 1 180 ? 9.297 19.625 6.094 1 88.06 180 LEU A O 1
ATOM 1412 N N . THR A 1 181 ? 8.406 21.641 6.562 1 89.31 181 THR A N 1
ATOM 1413 C CA . THR A 1 181 ? 9.305 21.797 7.699 1 89.31 181 THR A CA 1
ATOM 1414 C C . THR A 1 181 ? 8.898 20.875 8.852 1 89.31 181 THR A C 1
ATOM 1416 O O . THR A 1 181 ? 7.789 20.344 8.852 1 89.31 181 THR A O 1
ATOM 1419 N N . ALA A 1 182 ? 9.805 20.719 9.797 1 87.38 182 ALA A N 1
ATOM 1420 C CA . ALA A 1 182 ? 9.523 19.875 10.945 1 87.38 182 ALA A CA 1
ATOM 1421 C C . ALA A 1 182 ? 8.297 20.359 11.711 1 87.38 182 ALA A C 1
ATOM 1423 O O . ALA A 1 182 ? 7.438 19.562 12.094 1 87.38 182 ALA A O 1
ATOM 1424 N N . ARG A 1 183 ? 8.234 21.609 11.852 1 93.56 183 ARG A N 1
ATOM 1425 C CA . ARG A 1 183 ? 7.137 22.188 12.633 1 93.56 183 ARG A CA 1
ATOM 1426 C C . ARG A 1 183 ? 5.82 22.078 11.867 1 93.56 183 ARG A C 1
ATOM 1428 O O . ARG A 1 183 ? 4.773 21.812 12.461 1 93.56 183 ARG A O 1
ATOM 1435 N N . GLU A 1 184 ? 5.855 22.328 10.562 1 94.75 184 GLU A N 1
ATOM 1436 C CA . GLU A 1 184 ? 4.664 22.156 9.742 1 94.75 184 GLU A CA 1
ATOM 1437 C C . GLU A 1 184 ? 4.137 20.719 9.844 1 94.75 184 GLU A C 1
ATOM 1439 O O . GLU A 1 184 ? 2.934 20.516 10.023 1 94.75 184 GLU A O 1
ATOM 1444 N N . ARG A 1 185 ? 4.98 19.812 9.797 1 91.88 185 ARG A N 1
ATOM 1445 C CA . ARG A 1 185 ? 4.629 18.406 9.875 1 91.88 185 ARG A CA 1
ATOM 1446 C C . ARG A 1 185 ? 4.043 18.047 11.234 1 91.88 185 ARG A C 1
ATOM 1448 O O . ARG A 1 185 ? 3.053 17.328 11.32 1 91.88 185 ARG A O 1
ATOM 1455 N N . GLU A 1 186 ? 4.68 18.484 12.242 1 92.94 186 GLU A N 1
ATOM 1456 C CA . GLU A 1 186 ? 4.195 18.234 13.594 1 92.94 186 GLU A CA 1
ATOM 1457 C C . GLU A 1 186 ? 2.783 18.781 13.789 1 92.94 186 GLU A C 1
ATOM 1459 O O . GLU A 1 186 ? 1.922 18.094 14.344 1 92.94 186 GLU A O 1
ATOM 1464 N N . CYS A 1 187 ? 2.615 19.969 13.359 1 96 187 CYS A N 1
ATOM 1465 C CA . CYS A 1 187 ? 1.296 20.578 13.484 1 96 187 CYS A CA 1
ATOM 1466 C C . CYS A 1 187 ? 0.251 19.781 12.719 1 96 187 CYS A C 1
ATOM 1468 O O . CYS A 1 187 ? -0.862 19.578 13.203 1 96 187 CYS A O 1
ATOM 1470 N N . LEU A 1 188 ? 0.591 19.328 11.547 1 94.19 188 LEU A N 1
ATOM 1471 C CA . LEU A 1 188 ? -0.327 18.531 10.734 1 94.19 188 LEU A CA 1
ATOM 1472 C C . LEU A 1 188 ? -0.646 17.203 11.414 1 94.19 188 LEU A C 1
ATOM 1474 O O . LEU A 1 188 ? -1.793 16.75 11.391 1 94.19 188 LEU A O 1
ATOM 1478 N N . ILE A 1 189 ? 0.366 16.594 12 1 91.19 189 ILE A N 1
ATOM 1479 C CA . ILE A 1 189 ? 0.188 15.305 12.664 1 91.19 189 ILE A CA 1
ATOM 1480 C C . ILE A 1 189 ? -0.812 15.453 13.812 1 91.19 189 ILE A C 1
ATOM 1482 O O . ILE A 1 189 ? -1.764 14.68 13.914 1 91.19 189 ILE A O 1
ATOM 1486 N N . TRP A 1 190 ? -0.582 16.422 14.609 1 93.88 190 TRP A N 1
ATOM 1487 C CA . TRP A 1 190 ? -1.478 16.641 15.742 1 93.88 190 TRP A CA 1
ATOM 1488 C C . TRP A 1 190 ? -2.875 17.016 15.266 1 93.88 190 TRP A C 1
ATOM 1490 O O . TRP A 1 190 ? -3.873 16.625 15.875 1 93.88 190 TRP A O 1
ATOM 1500 N N . SER A 1 191 ? -2.943 17.828 14.219 1 94.5 191 SER A N 1
ATOM 1501 C CA . SER A 1 191 ? -4.242 18.141 13.633 1 94.5 191 SER A CA 1
ATOM 1502 C C . SER A 1 191 ? -4.965 16.875 13.18 1 94.5 191 SER A C 1
ATOM 1504 O O . SER A 1 191 ? -6.168 16.734 13.398 1 94.5 191 SER A O 1
ATOM 1506 N N . ALA A 1 192 ? -4.238 16.047 12.539 1 91.25 192 ALA A N 1
ATOM 1507 C CA . ALA A 1 192 ? -4.789 14.781 12.055 1 91.25 192 ALA A CA 1
ATOM 1508 C C . ALA A 1 192 ? -5.277 13.914 13.203 1 91.25 192 ALA A C 1
ATOM 1510 O O . ALA A 1 192 ? -6.156 13.07 13.023 1 91.25 192 ALA A O 1
ATOM 1511 N N . ARG A 1 193 ? -4.684 14.117 14.32 1 89.75 193 ARG A N 1
ATOM 1512 C CA . ARG A 1 193 ? -5.07 13.367 15.508 1 89.75 193 ARG A CA 1
ATOM 1513 C C . ARG A 1 193 ? -6.242 14.039 16.219 1 89.75 193 ARG A C 1
ATOM 1515 O O . ARG A 1 193 ? -6.598 13.664 17.344 1 89.75 193 ARG A O 1
ATOM 1522 N N . GLY A 1 194 ? -6.734 15.055 15.633 1 90.81 194 GLY A N 1
ATOM 1523 C CA . GLY A 1 194 ? -7.973 15.656 16.094 1 90.81 194 GLY A CA 1
ATOM 1524 C C . GLY A 1 194 ? -7.75 16.797 17.062 1 90.81 194 GLY A C 1
ATOM 1525 O O . GLY A 1 194 ? -8.695 17.297 17.688 1 90.81 194 GLY A O 1
ATOM 1526 N N . LYS A 1 195 ? -6.559 17.219 17.219 1 94.75 195 LYS A N 1
ATOM 1527 C CA . LYS A 1 195 ? -6.277 18.297 18.172 1 94.75 195 LYS A CA 1
ATOM 1528 C C . LYS A 1 195 ? -6.555 19.656 17.547 1 94.75 195 LYS A C 1
ATOM 1530 O O . LYS A 1 195 ? -6.281 19.875 16.375 1 94.75 195 LYS A O 1
ATOM 1535 N N . SER A 1 196 ? -7.094 20.547 18.391 1 95.06 196 SER A N 1
ATOM 1536 C CA . SER A 1 196 ? -7.301 21.938 17.969 1 95.06 196 SER A CA 1
ATOM 1537 C C . SER A 1 196 ? -5.988 22.703 17.938 1 95.06 196 SER A C 1
ATOM 1539 O O . SER A 1 196 ? -4.98 22.25 18.469 1 95.06 196 SER A O 1
ATOM 1541 N N . SER A 1 197 ? -6.09 23.922 17.312 1 96.81 197 SER A N 1
ATOM 1542 C CA . SER A 1 197 ? -4.898 24.766 17.312 1 96.81 197 SER A CA 1
ATOM 1543 C C . SER A 1 197 ? -4.449 25.078 18.734 1 96.81 197 SER A C 1
ATOM 1545 O O . SER A 1 197 ? -3.25 25.141 19.016 1 96.81 197 SER A O 1
ATOM 1547 N N . TRP A 1 198 ? -5.383 25.328 19.531 1 97.31 198 TRP A N 1
ATOM 1548 C CA . TRP A 1 198 ? -5.059 25.625 20.922 1 97.31 198 TRP A CA 1
ATOM 1549 C C . TRP A 1 198 ? -4.367 24.438 21.578 1 97.31 198 TRP A C 1
ATOM 1551 O O . TRP A 1 198 ? -3.307 24.594 22.203 1 97.31 198 TRP A O 1
ATOM 1561 N N . ASP A 1 199 ? -4.918 23.25 21.469 1 97.25 199 ASP A N 1
ATOM 1562 C CA . ASP A 1 199 ? -4.328 22.047 22.031 1 97.25 199 ASP A CA 1
ATOM 1563 C C . ASP A 1 199 ? -2.912 21.828 21.5 1 97.25 199 ASP A C 1
ATOM 1565 O O . ASP A 1 199 ? -2.006 21.484 22.266 1 97.25 199 ASP A O 1
ATOM 1569 N N . ILE A 1 200 ? -2.756 22 20.219 1 97.38 200 ILE A N 1
ATOM 1570 C CA . ILE A 1 200 ? -1.46 21.797 19.578 1 97.38 200 ILE A CA 1
ATOM 1571 C C . ILE A 1 200 ? -0.443 22.781 20.156 1 97.38 200 ILE A C 1
ATOM 1573 O O . ILE A 1 200 ? 0.705 22.422 20.422 1 97.38 200 ILE A O 1
ATOM 1577 N N . GLY A 1 201 ? -0.87 24.031 20.281 1 97.94 201 GLY A N 1
ATOM 1578 C CA . GLY A 1 201 ? -0.006 25.031 20.906 1 97.94 201 GLY A CA 1
ATOM 1579 C C . GLY A 1 201 ? 0.5 24.609 22.281 1 97.94 201 GLY A C 1
ATOM 1580 O O . GLY A 1 201 ? 1.684 24.766 22.578 1 97.94 201 GLY A O 1
ATOM 1581 N N . VAL A 1 202 ? -0.348 24.062 23.094 1 97.75 202 VAL A N 1
ATOM 1582 C CA . VAL A 1 202 ? 0.003 23.609 24.438 1 97.75 202 VAL A CA 1
ATOM 1583 C C . VAL A 1 202 ? 1 22.453 24.344 1 97.75 202 VAL A C 1
ATOM 1585 O O . VAL A 1 202 ? 2.016 22.453 25.031 1 97.75 202 VAL A O 1
ATOM 1588 N N . ILE A 1 203 ? 0.73 21.562 23.453 1 96.19 203 ILE A N 1
ATOM 1589 C CA . ILE A 1 203 ? 1.551 20.359 23.297 1 96.19 203 ILE A CA 1
ATOM 1590 C C . ILE A 1 203 ? 2.959 20.766 22.859 1 96.19 203 ILE A C 1
ATOM 1592 O O . ILE A 1 203 ? 3.947 20.219 23.359 1 96.19 203 ILE A O 1
ATOM 1596 N N . LEU A 1 204 ? 3.037 21.688 21.969 1 96.69 204 LEU A N 1
ATOM 1597 C CA . LEU A 1 204 ? 4.316 22.031 21.359 1 96.69 204 LEU A CA 1
ATOM 1598 C C . LEU A 1 204 ? 4.934 23.25 22.031 1 96.69 204 LEU A C 1
ATOM 1600 O O . LEU A 1 204 ? 6.031 23.672 21.656 1 96.69 204 LEU A O 1
ATOM 1604 N N . ASN A 1 205 ? 4.285 23.75 22.953 1 97.69 205 ASN A N 1
ATOM 1605 C CA . ASN A 1 205 ? 4.746 24.922 23.719 1 97.69 205 ASN A CA 1
ATOM 1606 C C . ASN A 1 205 ? 4.957 26.125 22.812 1 97.69 205 ASN A C 1
ATOM 1608 O O . ASN A 1 205 ? 6.027 26.75 22.828 1 97.69 205 ASN A O 1
ATOM 1612 N N . ILE A 1 206 ? 3.998 26.406 22 1 97.94 206 ILE A N 1
ATOM 1613 C CA . ILE A 1 206 ? 3.922 27.594 21.156 1 97.94 206 ILE A CA 1
ATOM 1614 C C . ILE A 1 206 ? 2.5 28.156 21.172 1 97.94 206 ILE A C 1
ATOM 1616 O O . ILE A 1 206 ? 1.59 27.531 21.719 1 97.94 206 ILE A O 1
ATOM 1620 N N . SER A 1 207 ? 2.332 29.328 20.625 1 97.75 207 SER A N 1
ATOM 1621 C CA . SER A 1 207 ? 1.009 29.953 20.641 1 97.75 207 SER A CA 1
ATOM 1622 C C . SER A 1 207 ? 0.11 29.344 19.562 1 97.75 207 SER A C 1
ATOM 1624 O O . SER A 1 207 ? 0.599 28.781 18.578 1 97.75 207 SER A O 1
ATOM 1626 N N . ASP A 1 208 ? -1.152 29.484 19.781 1 97.19 208 ASP A N 1
ATOM 1627 C CA . ASP A 1 208 ? -2.111 29.016 18.781 1 97.19 208 ASP A CA 1
ATOM 1628 C C . ASP A 1 208 ? -1.927 29.766 17.469 1 97.19 208 ASP A C 1
ATOM 1630 O O . ASP A 1 208 ? -2.133 29.203 16.391 1 97.19 208 ASP A O 1
ATOM 1634 N N . ASN A 1 209 ? -1.566 30.984 17.594 1 97.75 209 ASN A N 1
ATOM 1635 C CA . ASN A 1 209 ? -1.299 31.75 16.391 1 97.75 209 ASN A CA 1
ATOM 1636 C C . ASN A 1 209 ? -0.122 31.188 15.602 1 97.75 209 ASN A C 1
ATOM 1638 O O . ASN A 1 209 ? -0.158 31.141 14.367 1 97.75 209 ASN A O 1
ATOM 1642 N N . THR A 1 210 ? 0.853 30.812 16.281 1 98.12 210 THR A N 1
ATOM 1643 C CA . THR A 1 210 ? 2.014 30.203 15.641 1 98.12 210 THR A CA 1
ATOM 1644 C C . THR A 1 210 ? 1.648 28.859 15.016 1 98.12 210 THR A C 1
ATOM 1646 O O . THR A 1 210 ? 2.127 28.531 13.938 1 98.12 210 THR A O 1
ATOM 1649 N N . VAL A 1 211 ? 0.873 28.109 15.703 1 98.12 211 VAL A N 1
ATOM 1650 C CA . VAL A 1 211 ? 0.371 26.859 15.141 1 98.12 211 VAL A CA 1
ATOM 1651 C C . VAL A 1 211 ? -0.345 27.141 13.82 1 98.12 211 VAL A C 1
ATOM 1653 O O . VAL A 1 211 ? -0.072 26.5 12.805 1 98.12 211 VAL A O 1
ATOM 1656 N N . ASN A 1 212 ? -1.26 28.094 13.852 1 97.94 212 ASN A N 1
ATOM 1657 C CA . ASN A 1 212 ? -2.025 28.438 12.656 1 97.94 212 ASN A CA 1
ATOM 1658 C C . ASN A 1 212 ? -1.116 28.906 11.523 1 97.94 212 ASN A C 1
ATOM 1660 O O . ASN A 1 212 ? -1.399 28.672 10.352 1 97.94 212 ASN A O 1
ATOM 1664 N N . PHE A 1 213 ? -0.116 29.641 11.961 1 98.12 213 PHE A N 1
ATOM 1665 C CA . PHE A 1 213 ? 0.874 30.062 10.977 1 98.12 213 PHE A CA 1
ATOM 1666 C C . PHE A 1 213 ? 1.5 28.859 10.281 1 98.12 213 PHE A C 1
ATOM 1668 O O . PHE A 1 213 ? 1.579 28.812 9.055 1 98.12 213 PHE A O 1
ATOM 1675 N N . HIS A 1 214 ? 1.947 27.844 10.992 1 97.94 214 HIS A N 1
ATOM 1676 C CA . HIS A 1 214 ? 2.559 26.641 10.438 1 97.94 214 HIS A CA 1
ATOM 1677 C C . HIS A 1 214 ? 1.562 25.859 9.586 1 97.94 214 HIS A C 1
ATOM 1679 O O . HIS A 1 214 ? 1.921 25.344 8.531 1 97.94 214 HIS A O 1
ATOM 1685 N N . LEU A 1 215 ? 0.41 25.781 10.047 1 97.81 215 LEU A N 1
ATOM 1686 C CA . LEU A 1 215 ? -0.614 25.047 9.297 1 97.81 215 LEU A CA 1
ATOM 1687 C C . LEU A 1 215 ? -0.934 25.766 7.984 1 97.81 215 LEU A C 1
ATOM 1689 O O . LEU A 1 215 ? -1.138 25.109 6.957 1 97.81 215 LEU A O 1
ATOM 1693 N N . LYS A 1 216 ? -1.042 27.047 8.016 1 97.81 216 LYS A N 1
ATOM 1694 C CA . LYS A 1 216 ? -1.273 27.812 6.797 1 97.81 216 LYS A CA 1
ATOM 1695 C C . LYS A 1 216 ? -0.15 27.609 5.785 1 97.81 216 LYS A C 1
ATOM 1697 O O . LYS A 1 216 ? -0.402 27.469 4.59 1 97.81 216 LYS A O 1
ATOM 1702 N N . ASN A 1 217 ? 1.042 27.641 6.277 1 97.62 217 ASN A N 1
ATOM 1703 C CA . ASN A 1 217 ? 2.184 27.375 5.406 1 97.62 217 ASN A CA 1
ATOM 1704 C C . ASN A 1 217 ? 2.105 25.984 4.789 1 97.62 217 ASN A C 1
ATOM 1706 O O . ASN A 1 217 ? 2.348 25.812 3.592 1 97.62 217 ASN A O 1
ATOM 1710 N N . ALA A 1 218 ? 1.812 25.031 5.637 1 96.62 218 ALA A N 1
ATOM 1711 C CA . ALA A 1 218 ? 1.671 23.656 5.152 1 96.62 218 ALA A CA 1
ATOM 1712 C C . ALA A 1 218 ? 0.58 23.562 4.09 1 96.62 218 ALA A C 1
ATOM 1714 O O . ALA A 1 218 ? 0.754 22.891 3.07 1 96.62 218 ALA A O 1
ATOM 1715 N N . MET A 1 219 ? -0.52 24.219 4.379 1 96.56 219 MET A N 1
ATOM 1716 C CA . MET A 1 219 ? -1.621 24.234 3.42 1 96.56 219 MET A CA 1
ATOM 1717 C C . MET A 1 219 ? -1.171 24.828 2.09 1 96.56 219 MET A C 1
ATOM 1719 O O . MET A 1 219 ? -1.52 24.328 1.025 1 96.56 219 MET A O 1
ATOM 1723 N N . GLY A 1 220 ? -0.445 25.875 2.152 1 96.56 220 GLY A N 1
ATOM 1724 C CA . GLY A 1 220 ? 0.098 26.469 0.944 1 96.56 220 GLY A CA 1
ATOM 1725 C C . GLY A 1 220 ? 0.99 25.531 0.159 1 96.56 220 GLY A C 1
ATOM 1726 O O . GLY A 1 220 ? 0.822 25.375 -1.053 1 96.56 220 GLY A O 1
ATOM 1727 N N . LYS A 1 221 ? 1.871 24.828 0.805 1 94.94 221 LYS A N 1
ATOM 1728 C CA . LYS A 1 221 ? 2.805 23.906 0.172 1 94.94 221 LYS A CA 1
ATOM 1729 C C . LYS A 1 221 ? 2.068 22.703 -0.424 1 94.94 221 LYS A C 1
ATOM 1731 O O . LYS A 1 221 ? 2.479 22.172 -1.455 1 94.94 221 LYS A O 1
ATOM 1736 N N . LEU A 1 222 ? 1.009 22.328 0.213 1 93.31 222 LEU A N 1
ATOM 1737 C CA . LEU A 1 222 ? 0.233 21.172 -0.217 1 93.31 222 LEU A CA 1
ATOM 1738 C C . LEU A 1 222 ? -0.887 21.578 -1.164 1 93.31 222 LEU A C 1
ATOM 1740 O O . LEU A 1 222 ? -1.647 20.734 -1.642 1 93.31 222 LEU A O 1
ATOM 1744 N N . LYS A 1 223 ? -1.004 22.875 -1.423 1 93.88 223 LYS A N 1
ATOM 1745 C CA . LYS A 1 223 ? -2.066 23.438 -2.256 1 93.88 223 LYS A CA 1
ATOM 1746 C C . LYS A 1 223 ? -3.439 22.969 -1.775 1 93.88 223 LYS A C 1
ATOM 1748 O O . LYS A 1 223 ? -4.25 22.484 -2.566 1 93.88 223 LYS A O 1
ATOM 1753 N N . ALA A 1 224 ? -3.605 23.047 -0.553 1 94.19 224 ALA A N 1
ATOM 1754 C CA . ALA A 1 224 ? -4.871 22.703 0.089 1 94.19 224 ALA A CA 1
ATOM 1755 C C . ALA A 1 224 ? -5.594 23.953 0.59 1 94.19 224 ALA A C 1
ATOM 1757 O O . ALA A 1 224 ? -4.977 24.828 1.2 1 94.19 224 ALA A O 1
ATOM 1758 N N . SER A 1 225 ? -6.816 24.031 0.362 1 94.19 225 SER A N 1
ATOM 1759 C CA . SER A 1 225 ? -7.598 25.219 0.718 1 94.19 225 SER A CA 1
ATOM 1760 C C . SER A 1 225 ? -8.07 25.156 2.166 1 94.19 225 SER A C 1
ATOM 1762 O O . SER A 1 225 ? -8.5 26.156 2.732 1 94.19 225 SER A O 1
ATOM 1764 N N . THR A 1 226 ? -8.102 24 2.727 1 93.69 226 THR A N 1
ATOM 1765 C CA . THR A 1 226 ? -8.547 23.828 4.105 1 93.69 226 THR A CA 1
ATOM 1766 C C . THR A 1 226 ? -7.594 22.922 4.879 1 93.69 226 THR A C 1
ATOM 1768 O O . THR A 1 226 ? -6.797 22.203 4.281 1 93.69 226 THR A O 1
ATOM 1771 N N . ARG A 1 227 ? -7.727 22.969 6.195 1 93.81 227 ARG A N 1
ATOM 1772 C CA . ARG A 1 227 ? -6.914 22.156 7.086 1 93.81 227 ARG A CA 1
ATOM 1773 C C . ARG A 1 227 ? -7.16 20.672 6.836 1 93.81 227 ARG A C 1
ATOM 1775 O O . ARG A 1 227 ? -6.219 19.875 6.828 1 93.81 227 ARG A O 1
ATOM 1782 N N . VAL A 1 228 ? -8.375 20.312 6.645 1 91.31 228 VAL A N 1
ATOM 1783 C CA . VAL A 1 228 ? -8.734 18.922 6.422 1 91.31 228 VAL A CA 1
ATOM 1784 C C . VAL A 1 228 ? -8.109 18.422 5.117 1 91.31 228 VAL A C 1
ATOM 1786 O O . VAL A 1 228 ? -7.539 17.344 5.066 1 91.31 228 VAL A O 1
ATOM 1789 N N . LEU A 1 229 ? -8.242 19.188 4.145 1 91.44 229 LEU A N 1
ATOM 1790 C CA . LEU A 1 229 ? -7.652 18.812 2.861 1 91.44 229 LEU A CA 1
ATOM 1791 C C . LEU A 1 229 ? -6.141 18.672 2.982 1 91.44 229 LEU A C 1
ATOM 1793 O O . LEU A 1 229 ? -5.547 17.781 2.365 1 91.44 229 LEU A O 1
ATOM 1797 N N . ALA A 1 230 ? -5.578 19.516 3.715 1 94 230 ALA A N 1
ATOM 1798 C CA . ALA A 1 230 ? -4.137 19.438 3.926 1 94 230 ALA A CA 1
ATOM 1799 C C . ALA A 1 230 ? -3.758 18.125 4.613 1 94 230 ALA A C 1
ATOM 1801 O O . ALA A 1 230 ? -2.793 17.469 4.219 1 94 230 ALA A O 1
ATOM 1802 N N . ILE A 1 231 ? -4.508 17.766 5.598 1 91.69 231 ILE A N 1
ATOM 1803 C CA . ILE A 1 231 ? -4.273 16.531 6.332 1 91.69 231 ILE A CA 1
ATOM 1804 C C . ILE A 1 231 ? -4.422 15.336 5.395 1 91.69 231 ILE A C 1
ATOM 1806 O O . ILE A 1 231 ? -3.557 14.461 5.355 1 91.69 231 ILE A O 1
ATOM 1810 N N . VAL A 1 232 ? -5.465 15.336 4.664 1 86.44 232 VAL A N 1
ATOM 1811 C CA . VAL A 1 232 ? -5.75 14.234 3.752 1 86.44 232 VAL A CA 1
ATOM 1812 C C . VAL A 1 232 ? -4.629 14.109 2.725 1 86.44 232 VAL A C 1
ATOM 1814 O O . VAL A 1 232 ? -4.117 13.008 2.484 1 86.44 232 VAL A O 1
ATOM 1817 N N . LYS A 1 233 ? -4.242 15.18 2.152 1 85.31 233 LYS A N 1
ATOM 1818 C CA . LYS A 1 233 ? -3.174 15.172 1.155 1 85.31 233 LYS A CA 1
ATOM 1819 C C . LYS A 1 233 ? -1.854 14.711 1.771 1 85.31 233 LYS A C 1
ATOM 1821 O O . LYS A 1 233 ? -1.114 13.938 1.16 1 85.31 233 LYS A O 1
ATOM 1826 N N . ALA A 1 234 ? -1.559 15.203 2.945 1 86.5 234 ALA A N 1
ATOM 1827 C CA . ALA A 1 234 ? -0.318 14.836 3.623 1 86.5 234 ALA A CA 1
ATOM 1828 C C . ALA A 1 234 ? -0.272 13.336 3.904 1 86.5 234 ALA A C 1
ATOM 1830 O O . ALA A 1 234 ? 0.771 12.695 3.744 1 86.5 234 ALA A O 1
ATOM 1831 N N . ILE A 1 235 ? -1.347 12.797 4.289 1 80 235 ILE A N 1
ATOM 1832 C CA . ILE A 1 235 ? -1.435 11.359 4.539 1 80 235 ILE A CA 1
ATOM 1833 C C . ILE A 1 235 ? -1.249 10.594 3.23 1 80 235 ILE A C 1
ATOM 1835 O O . ILE A 1 235 ? -0.464 9.648 3.166 1 80 235 ILE A O 1
ATOM 1839 N N . ARG A 1 236 ? -1.924 11.023 2.232 1 76.5 236 ARG A N 1
ATOM 1840 C CA . ARG A 1 236 ? -1.866 10.352 0.939 1 76.5 236 ARG A CA 1
ATOM 1841 C C . ARG A 1 236 ? -0.451 10.375 0.373 1 76.5 236 ARG A C 1
ATOM 1843 O O . ARG A 1 236 ? -0.017 9.414 -0.264 1 76.5 236 ARG A O 1
ATOM 1850 N N . MET A 1 237 ? 0.201 11.469 0.674 1 76.75 237 MET A N 1
ATOM 1851 C CA . MET A 1 237 ? 1.549 11.633 0.138 1 76.75 237 MET A CA 1
ATOM 1852 C C . MET A 1 237 ? 2.582 10.984 1.052 1 76.75 237 MET A C 1
ATOM 1854 O O . MET A 1 237 ? 3.779 11.008 0.758 1 76.75 237 MET A O 1
ATOM 1858 N N . GLY A 1 238 ? 2.07 10.461 2.166 1 75.38 238 GLY A N 1
ATOM 1859 C CA . GLY A 1 238 ? 2.977 9.805 3.094 1 75.38 238 GLY A CA 1
ATOM 1860 C C . GLY A 1 238 ? 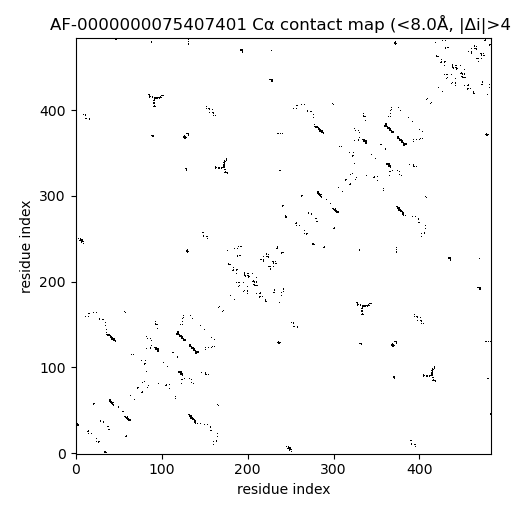3.828 10.773 3.889 1 75.38 238 GLY A C 1
ATOM 1861 O O . GLY A 1 238 ? 4.859 10.391 4.445 1 75.38 238 GLY A O 1
ATOM 1862 N N . LEU A 1 239 ? 3.459 11.992 3.887 1 78.44 239 LEU A N 1
ATOM 1863 C CA . LEU A 1 239 ? 4.246 13.008 4.582 1 78.44 239 LEU A CA 1
ATOM 1864 C C . LEU A 1 239 ? 4.02 12.93 6.09 1 78.44 239 LEU A C 1
ATOM 1866 O O . LEU A 1 239 ? 4.859 13.375 6.871 1 78.44 239 LEU A O 1
ATOM 1870 N N . ILE A 1 240 ? 2.838 12.422 6.414 1 78.06 240 ILE A N 1
ATOM 1871 C CA . ILE A 1 240 ? 2.541 12.227 7.828 1 78.06 240 ILE A CA 1
ATOM 1872 C C . ILE A 1 240 ? 1.869 10.867 8.031 1 78.06 240 ILE A C 1
ATOM 1874 O O . ILE A 1 240 ? 1.213 10.352 7.125 1 78.06 240 ILE A O 1
ATOM 1878 N N . VAL A 1 241 ? 2.156 10.281 9.109 1 68.75 241 VAL A N 1
ATOM 1879 C CA . VAL A 1 241 ? 1.476 9.086 9.586 1 68.75 241 VAL A CA 1
ATOM 1880 C C . VAL A 1 241 ? 0.897 9.336 10.977 1 68.75 241 VAL A C 1
ATOM 1882 O O . VAL A 1 241 ? 1.591 9.164 11.984 1 68.75 241 VAL A O 1
ATOM 1885 N N . PRO A 1 242 ? -0.317 9.758 10.875 1 67.62 242 PRO A N 1
ATOM 1886 C CA . PRO A 1 242 ? -0.875 10.148 12.18 1 67.62 242 PRO A CA 1
ATOM 1887 C C . PRO A 1 242 ? -1.146 8.945 13.086 1 67.62 242 PRO A C 1
ATOM 1889 O O . PRO A 1 242 ? -1.303 7.824 12.594 1 67.62 242 PRO A O 1
ATOM 1892 N N . MET B 1 1 ? 24.094 -16.531 -17.031 1 46.56 1 MET B N 1
ATOM 1893 C CA . MET B 1 1 ? 23.5 -15.234 -16.719 1 46.56 1 MET B CA 1
ATOM 1894 C C . MET B 1 1 ? 22.938 -15.219 -15.297 1 46.56 1 MET B C 1
ATOM 1896 O O . MET B 1 1 ? 22.5 -16.25 -14.789 1 46.56 1 MET B O 1
ATOM 1900 N N . VAL B 1 2 ? 23.312 -14.336 -14.539 1 52.97 2 VAL B N 1
ATOM 1901 C CA . VAL B 1 2 ? 23.031 -14.297 -13.109 1 52.97 2 VAL B CA 1
ATOM 1902 C C . VAL B 1 2 ? 21.562 -14.594 -12.859 1 52.97 2 VAL B C 1
ATOM 1904 O O . VAL B 1 2 ? 20.688 -14.031 -13.523 1 52.97 2 VAL B O 1
ATOM 1907 N N . GLY B 1 3 ? 21.297 -15.578 -12.102 1 59.47 3 GLY B N 1
ATOM 1908 C CA . GLY B 1 3 ? 19.953 -15.984 -11.688 1 59.47 3 GLY B CA 1
ATOM 1909 C C . GLY B 1 3 ? 19.359 -17.062 -12.57 1 59.47 3 GLY B C 1
ATOM 1910 O O . GLY B 1 3 ? 18.188 -17.406 -12.422 1 59.47 3 GLY B O 1
ATOM 1911 N N . ASP B 1 4 ? 20.062 -17.594 -13.617 1 63.62 4 ASP B N 1
ATOM 1912 C CA . ASP B 1 4 ? 19.516 -18.469 -14.664 1 63.62 4 ASP B CA 1
ATOM 1913 C C . ASP B 1 4 ? 18.891 -19.719 -14.062 1 63.62 4 ASP B C 1
ATOM 1915 O O . ASP B 1 4 ? 17.875 -20.219 -14.57 1 63.62 4 ASP B O 1
ATOM 1919 N N . ASN B 1 5 ? 19.359 -20.094 -12.898 1 74.38 5 ASN B N 1
ATOM 1920 C CA . ASN B 1 5 ? 18.828 -21.344 -12.352 1 74.38 5 ASN B CA 1
ATOM 1921 C C . ASN B 1 5 ? 17.984 -21.094 -11.109 1 74.38 5 ASN B C 1
ATOM 1923 O O . ASN B 1 5 ? 17.719 -22.016 -10.336 1 74.38 5 ASN B O 1
ATOM 1927 N N . PHE B 1 6 ? 17.672 -19.969 -11.008 1 82.69 6 PHE B N 1
ATOM 1928 C CA . PHE B 1 6 ? 16.891 -19.625 -9.82 1 82.69 6 PHE B CA 1
ATOM 1929 C C . PHE B 1 6 ? 15.445 -20.062 -9.977 1 82.69 6 PHE B C 1
ATOM 1931 O O . PHE B 1 6 ? 14.734 -19.578 -10.852 1 82.69 6 PHE B O 1
ATOM 1938 N N . ARG B 1 7 ? 15.031 -21.094 -9.203 1 85 7 ARG B N 1
ATOM 1939 C CA . ARG B 1 7 ? 13.672 -21.609 -9.234 1 85 7 ARG B CA 1
ATOM 1940 C C . ARG B 1 7 ? 12.797 -20.922 -8.195 1 85 7 ARG B C 1
ATOM 1942 O O . ARG B 1 7 ? 13.086 -20.984 -6.996 1 85 7 ARG B O 1
ATOM 1949 N N . LEU B 1 8 ? 11.727 -20.344 -8.727 1 86 8 LEU B N 1
ATOM 1950 C CA . LEU B 1 8 ? 10.812 -19.594 -7.871 1 86 8 LEU B CA 1
ATOM 1951 C C . LEU B 1 8 ? 10.258 -20.484 -6.766 1 86 8 LEU B C 1
ATOM 1953 O O . LEU B 1 8 ? 10.188 -20.078 -5.605 1 86 8 LEU B O 1
ATOM 1957 N N . GLY B 1 9 ? 9.914 -21.703 -7.086 1 87.31 9 GLY B N 1
ATOM 1958 C CA . GLY B 1 9 ? 9.352 -22.625 -6.113 1 87.31 9 GLY B CA 1
ATOM 1959 C C . GLY B 1 9 ? 10.273 -22.891 -4.941 1 87.31 9 GLY B C 1
ATOM 1960 O O . GLY B 1 9 ? 9.828 -22.922 -3.791 1 87.31 9 GLY B O 1
ATOM 1961 N N . ASP B 1 10 ? 11.578 -23.047 -5.215 1 90.44 10 ASP B N 1
ATOM 1962 C CA . ASP B 1 10 ? 12.562 -23.297 -4.164 1 90.44 10 ASP B CA 1
ATOM 1963 C C . ASP B 1 10 ? 12.672 -22.094 -3.223 1 90.44 10 ASP B C 1
ATOM 1965 O O . ASP B 1 10 ? 12.75 -22.266 -2.004 1 90.44 10 ASP B O 1
ATOM 1969 N N . PHE B 1 11 ? 12.742 -21.016 -3.785 1 91.69 11 PHE B N 1
ATOM 1970 C CA . PHE B 1 11 ? 12.844 -19.797 -2.977 1 91.69 11 PHE B CA 1
ATOM 1971 C C . PHE B 1 11 ? 11.617 -19.656 -2.084 1 91.69 11 PHE B C 1
ATOM 1973 O O . PHE B 1 11 ? 11.742 -19.375 -0.89 1 91.69 11 PHE B O 1
ATOM 1980 N N . ILE B 1 12 ? 10.406 -19.828 -2.648 1 92.62 12 ILE B N 1
ATOM 1981 C CA . ILE B 1 12 ? 9.156 -19.719 -1.896 1 92.62 12 ILE B CA 1
ATOM 1982 C C . ILE B 1 12 ? 9.172 -20.719 -0.736 1 92.62 12 ILE B C 1
ATOM 1984 O O . ILE B 1 12 ? 8.852 -20.359 0.4 1 92.62 12 ILE B O 1
ATOM 1988 N N . GLU B 1 13 ? 9.602 -21.875 -1.012 1 92.44 13 GLU B N 1
ATOM 1989 C CA . GLU B 1 13 ? 9.641 -22.906 0.027 1 92.44 13 GLU B CA 1
ATOM 1990 C C . GLU B 1 13 ? 10.594 -22.516 1.152 1 92.44 13 GLU B C 1
ATOM 1992 O O . GLU B 1 13 ? 10.289 -22.703 2.33 1 92.44 13 GLU B O 1
ATOM 1997 N N . ARG B 1 14 ? 11.727 -22.016 0.79 1 93.94 14 ARG B N 1
ATOM 1998 C CA . ARG B 1 14 ? 12.703 -21.594 1.791 1 93.94 14 ARG B CA 1
ATOM 1999 C C . ARG B 1 14 ? 12.148 -20.469 2.654 1 93.94 14 ARG B C 1
ATOM 2001 O O . ARG B 1 14 ? 12.344 -20.453 3.873 1 93.94 14 ARG B O 1
ATOM 2008 N N . THR B 1 15 ? 11.516 -19.516 2.021 1 94.38 15 THR B N 1
ATOM 2009 C CA . THR B 1 15 ? 10.961 -18.406 2.783 1 94.38 15 THR B CA 1
ATOM 2010 C C . THR B 1 15 ? 9.852 -18.875 3.715 1 94.38 15 THR B C 1
ATOM 2012 O O . THR B 1 15 ? 9.711 -18.391 4.836 1 94.38 15 THR B O 1
ATOM 2015 N N . LEU B 1 16 ? 9.086 -19.844 3.268 1 92.06 16 LEU B N 1
ATOM 2016 C CA . LEU B 1 16 ? 7.977 -20.344 4.07 1 92.06 16 LEU B CA 1
ATOM 2017 C C . LEU B 1 16 ? 8.484 -21.203 5.23 1 92.06 16 LEU B C 1
ATOM 2019 O O . LEU B 1 16 ? 7.801 -21.328 6.25 1 92.06 16 LEU B O 1
ATOM 2023 N N . ARG B 1 17 ? 9.641 -21.734 5.074 1 92.81 17 ARG B N 1
ATOM 2024 C CA . ARG B 1 17 ? 10.227 -22.578 6.125 1 92.81 17 ARG B CA 1
ATOM 2025 C C . ARG B 1 17 ? 10.875 -21.719 7.207 1 92.81 17 ARG B C 1
ATOM 2027 O O . ARG B 1 17 ? 11.117 -22.188 8.312 1 92.81 17 ARG B O 1
ATOM 2034 N N . ALA B 1 18 ? 11.211 -20.516 6.82 1 90.62 18 ALA B N 1
ATOM 2035 C CA . ALA B 1 18 ? 11.789 -19.609 7.805 1 90.62 18 ALA B CA 1
ATOM 2036 C C . ALA B 1 18 ? 10.758 -19.203 8.859 1 90.62 18 ALA B C 1
ATOM 2038 O O . ALA B 1 18 ? 9.703 -18.672 8.531 1 90.62 18 ALA B O 1
ATOM 2039 N N . ASP B 1 19 ? 10.969 -19.469 10.109 1 86.31 19 ASP B N 1
ATOM 2040 C CA . ASP B 1 19 ? 9.969 -19.25 11.156 1 86.31 19 ASP B CA 1
ATOM 2041 C C . ASP B 1 19 ? 10.266 -17.984 11.945 1 86.31 19 ASP B C 1
ATOM 2043 O O . ASP B 1 19 ? 9.523 -17.625 12.859 1 86.31 19 ASP B O 1
ATOM 2047 N N . THR B 1 20 ? 11.453 -17.406 11.68 1 87.38 20 THR B N 1
ATOM 2048 C CA . THR B 1 20 ? 11.797 -16.172 12.375 1 87.38 20 THR B CA 1
ATOM 2049 C C . THR B 1 20 ? 12.164 -15.07 11.375 1 87.38 20 THR B C 1
ATOM 2051 O O . THR B 1 20 ? 12.547 -15.359 10.242 1 87.38 20 THR B O 1
ATOM 2054 N N . ALA B 1 21 ? 12.023 -13.836 11.875 1 86.69 21 ALA B N 1
ATOM 2055 C CA . ALA B 1 21 ? 12.336 -12.688 11.023 1 86.69 21 ALA B CA 1
ATOM 2056 C C . ALA B 1 21 ? 13.797 -12.711 10.578 1 86.69 21 ALA B C 1
ATOM 2058 O O . ALA B 1 21 ? 14.094 -12.555 9.398 1 86.69 21 ALA B O 1
ATOM 2059 N N . PRO B 1 22 ? 14.797 -12.969 11.477 1 86.06 22 PRO B N 1
ATOM 2060 C CA . PRO B 1 22 ? 16.188 -13.031 11.039 1 86.06 22 PRO B CA 1
ATOM 2061 C C . PRO B 1 22 ? 16.453 -14.141 10.023 1 86.06 22 PRO B C 1
ATOM 2063 O O . PRO B 1 22 ? 17.203 -13.945 9.07 1 86.06 22 PRO B O 1
ATOM 2066 N N . ALA B 1 23 ? 15.836 -15.273 10.219 1 90.12 23 ALA B N 1
ATOM 2067 C CA . ALA B 1 23 ? 15.984 -16.375 9.266 1 90.12 23 ALA B CA 1
ATOM 2068 C C . ALA B 1 23 ? 15.438 -15.992 7.895 1 90.12 23 ALA B C 1
ATOM 2070 O O . ALA B 1 23 ? 16.031 -16.312 6.867 1 90.12 23 ALA B O 1
ATOM 2071 N N . LEU B 1 24 ? 14.312 -15.352 7.914 1 91.5 24 LEU B N 1
ATOM 2072 C CA . LEU B 1 24 ? 13.688 -14.906 6.672 1 91.5 24 LEU B CA 1
ATOM 2073 C C . LEU B 1 24 ? 14.57 -13.891 5.957 1 91.5 24 LEU B C 1
ATOM 2075 O O . LEU B 1 24 ? 14.758 -13.969 4.738 1 91.5 24 LEU B O 1
ATOM 2079 N N . MET B 1 25 ? 15.109 -12.938 6.672 1 89.62 25 MET B N 1
ATOM 2080 C CA . MET B 1 25 ? 15.984 -11.93 6.09 1 89.62 25 MET B CA 1
ATOM 2081 C C . MET B 1 25 ? 17.25 -12.562 5.523 1 89.62 25 MET B C 1
ATOM 2083 O O . MET B 1 25 ? 17.781 -12.102 4.512 1 89.62 25 MET B O 1
ATOM 2087 N N . SER B 1 26 ? 17.703 -13.609 6.164 1 90.88 26 SER B N 1
ATOM 2088 C CA . SER B 1 26 ? 18.844 -14.352 5.656 1 90.88 26 SER B CA 1
ATOM 2089 C C . SER B 1 26 ? 18.547 -14.992 4.309 1 90.88 26 SER B C 1
ATOM 2091 O O . SER B 1 26 ? 19.406 -15.039 3.426 1 90.88 26 SER B O 1
ATOM 2093 N N . GLU B 1 27 ? 17.359 -15.5 4.164 1 93.25 27 GLU B N 1
ATOM 2094 C CA . GLU B 1 27 ? 16.938 -16.062 2.883 1 93.25 27 GLU B CA 1
ATOM 2095 C C . GLU B 1 27 ? 16.891 -14.992 1.798 1 93.25 27 GLU B C 1
ATOM 2097 O O . GLU B 1 27 ? 17.281 -15.242 0.656 1 93.25 27 GLU B O 1
ATOM 2102 N N . LEU B 1 28 ? 16.344 -13.836 2.158 1 93.81 28 LEU B N 1
ATOM 2103 C CA . LEU B 1 28 ? 16.312 -12.727 1.215 1 93.81 28 LEU B CA 1
ATOM 2104 C C . LEU B 1 28 ? 17.719 -12.336 0.778 1 93.81 28 LEU B C 1
ATOM 2106 O O . LEU B 1 28 ? 17.984 -12.211 -0.418 1 93.81 28 LEU B O 1
ATOM 2110 N N . LYS B 1 29 ? 18.562 -12.211 1.729 1 92.44 29 LYS B N 1
ATOM 2111 C CA . LYS B 1 29 ? 19.938 -11.844 1.439 1 92.44 29 LYS B CA 1
ATOM 2112 C C . LYS B 1 29 ? 20.609 -12.867 0.516 1 92.44 29 LYS B C 1
ATOM 2114 O O . LYS B 1 29 ? 21.25 -12.492 -0.468 1 92.44 29 LYS B O 1
ATOM 2119 N N . SER B 1 30 ? 20.453 -14.125 0.81 1 92.94 30 SER B N 1
ATOM 2120 C CA . SER B 1 30 ? 21.031 -15.188 -0.001 1 92.94 30 SER B CA 1
ATOM 2121 C C . SER B 1 30 ? 20.531 -15.125 -1.44 1 92.94 30 SER B C 1
ATOM 2123 O O . SER B 1 30 ? 21.312 -15.273 -2.383 1 92.94 30 SER B O 1
ATOM 2125 N N . ALA B 1 31 ? 19.25 -14.914 -1.606 1 93.12 31 ALA B N 1
ATOM 2126 C CA . ALA B 1 31 ? 18.672 -14.82 -2.943 1 93.12 31 ALA B CA 1
ATOM 2127 C C . ALA B 1 31 ? 19.203 -13.602 -3.689 1 93.12 31 ALA B C 1
ATOM 2129 O O . ALA B 1 31 ? 19.531 -13.688 -4.875 1 93.12 31 ALA B O 1
ATOM 2130 N N . LEU B 1 32 ? 19.312 -12.461 -2.998 1 91.31 32 LEU B N 1
ATOM 2131 C CA . LEU B 1 32 ? 19.797 -11.227 -3.609 1 91.31 32 LEU B CA 1
ATOM 2132 C C . LEU B 1 32 ? 21.25 -11.367 -4.051 1 91.31 32 LEU B C 1
ATOM 2134 O O . LEU B 1 32 ? 21.609 -10.906 -5.133 1 91.31 32 LEU B O 1
ATOM 2138 N N . VAL B 1 33 ? 22.031 -12.016 -3.219 1 89.38 33 VAL B N 1
ATOM 2139 C CA . VAL B 1 33 ? 23.438 -12.25 -3.555 1 89.38 33 VAL B CA 1
ATOM 2140 C C . VAL B 1 33 ? 23.516 -13.07 -4.84 1 89.38 33 VAL B C 1
ATOM 2142 O O . VAL B 1 33 ? 24.359 -12.789 -5.707 1 89.38 33 VAL B O 1
ATOM 2145 N N . HIS B 1 34 ? 22.672 -14.047 -4.973 1 88.25 34 HIS B N 1
ATOM 2146 C CA . HIS B 1 34 ? 22.625 -14.891 -6.16 1 88.25 34 HIS B CA 1
ATOM 2147 C C . HIS B 1 34 ? 22.375 -14.062 -7.414 1 88.25 34 HIS B C 1
ATOM 2149 O O . HIS B 1 34 ? 22.812 -14.422 -8.508 1 88.25 34 HIS B O 1
ATOM 2155 N N . TRP B 1 35 ? 21.719 -12.969 -7.27 1 87.56 35 TRP B N 1
ATOM 2156 C CA . TRP B 1 35 ? 21.359 -12.141 -8.414 1 87.56 35 TRP B CA 1
ATOM 2157 C C . TRP B 1 35 ? 22.297 -10.938 -8.539 1 87.56 35 TRP B C 1
ATOM 2159 O O . TRP B 1 35 ? 22.031 -10.023 -9.328 1 87.56 35 TRP B O 1
ATOM 2169 N N . GLY B 1 36 ? 23.297 -10.836 -7.6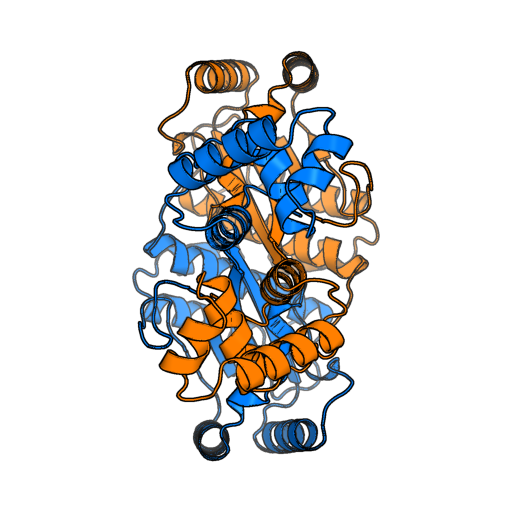45 1 84.25 36 GLY B N 1
ATOM 2170 C CA . GLY B 1 36 ? 24.344 -9.844 -7.828 1 84.25 36 GLY B CA 1
ATOM 2171 C C . GLY B 1 36 ? 24.188 -8.641 -6.918 1 84.25 36 GLY B C 1
ATOM 2172 O O . GLY B 1 36 ? 24.766 -7.578 -7.18 1 84.25 36 GLY B O 1
ATOM 2173 N N . PHE B 1 37 ? 23.406 -8.789 -5.844 1 88.5 37 PHE B N 1
ATOM 2174 C CA . PHE B 1 37 ? 23.219 -7.707 -4.887 1 88.5 37 PHE B CA 1
ATOM 2175 C C . PHE B 1 37 ? 23.688 -8.125 -3.498 1 88.5 37 PHE B C 1
ATOM 2177 O O . PHE B 1 37 ? 22.891 -8.539 -2.662 1 88.5 37 PHE B O 1
ATOM 2184 N N . PRO B 1 38 ? 24.906 -7.883 -3.191 1 87.75 38 PRO B N 1
ATOM 2185 C CA . PRO B 1 38 ? 25.438 -8.367 -1.917 1 87.75 38 PRO B CA 1
ATOM 2186 C C . PRO B 1 38 ? 25.047 -7.484 -0.736 1 87.75 38 PRO B C 1
ATOM 2188 O O . PRO B 1 38 ? 25.203 -7.887 0.419 1 87.75 38 PRO B O 1
ATOM 2191 N N . HIS B 1 39 ? 24.625 -6.258 -0.995 1 88.31 39 HIS B N 1
ATOM 2192 C CA . HIS B 1 39 ? 24.297 -5.324 0.077 1 88.31 39 HIS B CA 1
ATOM 2193 C C . HIS B 1 39 ? 22.812 -5 0.096 1 88.31 39 HIS B C 1
ATOM 2195 O O . HIS B 1 39 ? 22.188 -4.84 -0.959 1 88.31 39 HIS B O 1
ATOM 2201 N N . MET B 1 40 ? 22.328 -5 1.325 1 90 40 MET B N 1
ATOM 2202 C CA . MET B 1 40 ? 20.906 -4.684 1.436 1 90 40 MET B CA 1
ATOM 2203 C C . MET B 1 40 ? 20.625 -3.908 2.719 1 90 40 MET B C 1
ATOM 2205 O O . MET B 1 40 ? 21.359 -4.031 3.699 1 90 40 MET B O 1
ATOM 2209 N N . ALA B 1 41 ? 19.656 -3.049 2.676 1 88.12 41 ALA B N 1
ATOM 2210 C CA . ALA B 1 41 ? 19.047 -2.365 3.812 1 88.12 41 ALA B CA 1
ATOM 2211 C C . ALA B 1 41 ? 17.531 -2.381 3.703 1 88.12 41 ALA B C 1
ATOM 2213 O O . ALA B 1 41 ? 16.969 -2.137 2.629 1 88.12 41 ALA B O 1
ATOM 2214 N N . CYS B 1 42 ? 16.875 -2.836 4.73 1 88.56 42 CYS B N 1
ATOM 2215 C CA . CYS B 1 42 ? 15.414 -2.816 4.668 1 88.56 42 CYS B CA 1
ATOM 2216 C C . CYS B 1 42 ? 14.812 -2.436 6.02 1 88.56 42 CYS B C 1
ATOM 2218 O O . CYS B 1 42 ? 15.469 -2.59 7.055 1 88.56 42 CYS B O 1
ATOM 2220 N N . GLY B 1 43 ? 13.594 -1.874 5.977 1 81.75 43 GLY B N 1
ATOM 2221 C CA . GLY B 1 43 ? 12.875 -1.469 7.172 1 81.75 43 GLY B CA 1
ATOM 2222 C C . GLY B 1 43 ? 11.438 -1.068 6.891 1 81.75 43 GLY B C 1
ATOM 2223 O O . GLY B 1 43 ? 11.086 -0.751 5.75 1 81.75 43 GLY B O 1
ATOM 2224 N N . ALA B 1 44 ? 10.594 -1.174 7.906 1 77.19 44 ALA B N 1
ATOM 2225 C CA . ALA B 1 44 ? 9.195 -0.753 7.836 1 77.19 44 ALA B CA 1
ATOM 2226 C C . ALA B 1 44 ? 9.016 0.656 8.391 1 77.19 44 ALA B C 1
ATOM 2228 O O . ALA B 1 44 ? 9.648 1.021 9.391 1 77.19 44 ALA B O 1
ATOM 2229 N N . PHE B 1 45 ? 8.195 1.433 7.617 1 67.25 45 PHE B N 1
ATOM 2230 C CA . PHE B 1 45 ? 7.883 2.797 8.023 1 67.25 45 PHE B CA 1
ATOM 2231 C C . PHE B 1 45 ? 6.375 3.008 8.109 1 67.25 45 PHE B C 1
ATOM 2233 O O . PHE B 1 45 ? 5.609 2.35 7.398 1 67.25 45 PHE B O 1
ATOM 2240 N N . GLY B 1 46 ? 5.789 4.074 9.008 1 58.25 46 GLY B N 1
ATOM 2241 C CA . GLY B 1 46 ? 4.41 4.535 9.016 1 58.25 46 GLY B CA 1
ATOM 2242 C C . GLY B 1 46 ? 3.525 3.754 9.969 1 58.25 46 GLY B C 1
ATOM 2243 O O . GLY B 1 46 ? 2.301 3.902 9.945 1 58.25 46 GLY B O 1
ATOM 2244 N N . GLU B 1 47 ? 3.904 2.707 10.656 1 50.44 47 GLU B N 1
ATOM 2245 C CA . GLU B 1 47 ? 2.924 2.076 11.531 1 50.44 47 GLU B CA 1
ATOM 2246 C C . GLU B 1 47 ? 2.568 2.986 12.703 1 50.44 47 GLU B C 1
ATOM 2248 O O . GLU B 1 47 ? 3.451 3.445 13.43 1 50.44 47 GLU B O 1
ATOM 2253 N N . PRO B 1 48 ? 1.337 3.701 12.641 1 42.34 48 PRO B N 1
ATOM 2254 C CA . PRO B 1 48 ? 0.896 4.648 13.672 1 42.34 48 PRO B CA 1
ATOM 2255 C C . PRO B 1 48 ? 1.262 4.195 15.078 1 42.34 48 PRO B C 1
ATOM 2257 O O . PRO B 1 48 ? 1.624 5.02 15.922 1 42.34 48 PRO B O 1
ATOM 2260 N N . GLU B 1 49 ? 0.404 3.174 15.594 1 43.28 49 GLU B N 1
ATOM 2261 C CA . GLU B 1 49 ? 0.523 2.928 17.031 1 43.28 49 GLU B CA 1
ATOM 2262 C C . GLU B 1 49 ? 1.98 2.727 17.438 1 43.28 49 GLU B C 1
ATOM 2264 O O . GLU B 1 49 ? 2.287 2.588 18.625 1 43.28 49 GLU B O 1
ATOM 2269 N N . ARG B 1 50 ? 2.715 2.518 16.609 1 41.81 50 ARG B N 1
ATOM 2270 C CA . ARG B 1 50 ? 4.012 2.068 17.109 1 41.81 50 ARG B CA 1
ATOM 2271 C C . ARG B 1 50 ? 5.016 3.213 17.125 1 41.81 50 ARG B C 1
ATOM 2273 O O . ARG B 1 50 ? 5.152 3.945 16.141 1 41.81 50 ARG B O 1
ATOM 2280 N N . PRO B 1 51 ? 5.367 3.645 18.25 1 37 51 PRO B N 1
ATOM 2281 C CA . PRO B 1 51 ? 6.582 4.457 18.344 1 37 51 PRO B CA 1
ATOM 2282 C C . PRO B 1 51 ? 7.652 4.039 17.344 1 37 51 PRO B C 1
ATOM 2284 O O . PRO B 1 51 ? 7.703 2.875 16.938 1 37 51 PRO B O 1
ATOM 2287 N N . LEU B 1 52 ? 8.242 5.016 16.609 1 34.62 52 LEU B N 1
ATOM 2288 C CA . LEU B 1 52 ? 9.438 4.629 15.859 1 34.62 52 LEU B CA 1
ATOM 2289 C C . LEU B 1 52 ? 10.141 3.461 16.531 1 34.62 52 LEU B C 1
ATOM 2291 O O . LEU B 1 52 ? 10.969 2.785 15.914 1 34.62 52 LEU B O 1
ATOM 2295 N N . ASP B 1 53 ? 9.859 3.383 17.734 1 31.81 53 ASP B N 1
ATOM 2296 C CA . ASP B 1 53 ? 10.594 2.451 18.594 1 31.81 53 ASP B CA 1
ATOM 2297 C C . ASP B 1 53 ? 9.969 1.058 18.547 1 31.81 53 ASP B C 1
ATOM 2299 O O . ASP B 1 53 ? 10.508 0.113 19.125 1 31.81 53 ASP B O 1
ATOM 2303 N N . ASP B 1 54 ? 8.625 1.082 18.5 1 36.16 54 ASP B N 1
ATOM 2304 C CA . ASP B 1 54 ? 8.117 -0.282 18.594 1 36.16 54 ASP B CA 1
ATOM 2305 C C . ASP B 1 54 ? 8.547 -1.116 17.391 1 36.16 54 ASP B C 1
ATOM 2307 O O . ASP B 1 54 ? 8.266 -0.754 16.25 1 36.16 54 ASP B O 1
ATOM 2311 N N . MET B 1 55 ? 9.422 -1.875 17.625 1 36.12 55 MET B N 1
ATOM 2312 C CA . MET B 1 55 ? 10.188 -2.918 16.969 1 36.12 55 MET B CA 1
ATOM 2313 C C . MET B 1 55 ? 9.273 -3.879 16.219 1 36.12 55 MET B C 1
ATOM 2315 O O . MET B 1 55 ? 9.727 -4.898 15.688 1 36.12 55 MET B O 1
ATOM 2319 N N . SER B 1 56 ? 7.996 -3.889 16.344 1 37.91 56 SER B N 1
ATOM 2320 C CA . SER B 1 56 ? 7.375 -5.082 15.781 1 37.91 56 SER B CA 1
ATOM 2321 C C . SER B 1 56 ? 7.426 -5.059 14.258 1 37.91 56 SER B C 1
ATOM 2323 O O . SER B 1 56 ? 6.914 -5.965 13.594 1 37.91 56 SER B O 1
ATOM 2325 N N . VAL B 1 57 ? 6.805 -4.203 13.672 1 40.62 57 VAL B N 1
ATOM 2326 C CA . VAL B 1 57 ? 7.238 -4.469 12.305 1 40.62 57 VAL B CA 1
ATOM 2327 C C . VAL B 1 57 ? 8.758 -4.555 12.25 1 40.62 57 VAL B C 1
ATOM 2329 O O . VAL B 1 57 ? 9.453 -3.717 12.828 1 40.62 57 VAL B O 1
ATOM 2332 N N . PRO B 1 58 ? 9.305 -5.648 11.562 1 44.25 58 PRO B N 1
ATOM 2333 C CA . PRO B 1 58 ? 10.641 -6.242 11.578 1 44.25 58 PRO B CA 1
ATOM 2334 C C . PRO B 1 58 ? 11.758 -5.195 11.523 1 44.25 58 PRO B C 1
ATOM 2336 O O . PRO B 1 58 ? 11.492 -4.023 11.234 1 44.25 58 PRO B O 1
ATOM 2339 N N . ALA B 1 59 ? 12.938 -6.02 11.133 1 50.78 59 ALA B N 1
ATOM 2340 C CA . ALA B 1 59 ? 14.383 -6.203 11.055 1 50.78 59 ALA B CA 1
ATOM 2341 C C . ALA B 1 59 ? 15.008 -5.227 10.062 1 50.78 59 ALA B C 1
ATOM 2343 O O . ALA B 1 59 ? 14.68 -5.242 8.875 1 50.78 59 ALA B O 1
ATOM 2344 N N . VAL B 1 60 ? 14.984 -4.008 10.664 1 62.47 60 VAL B N 1
ATOM 2345 C CA . VAL B 1 60 ? 15.969 -3.197 9.945 1 62.47 60 VAL B CA 1
ATOM 2346 C C . VAL B 1 60 ? 17.281 -3.959 9.828 1 62.47 60 VAL B C 1
ATOM 2348 O O . VAL B 1 60 ? 17.891 -4.328 10.836 1 62.47 60 VAL B O 1
ATOM 2351 N N . VAL B 1 61 ? 17.375 -4.48 8.742 1 72.94 61 VAL B N 1
ATOM 2352 C CA . VAL B 1 61 ? 18.641 -5.133 8.438 1 72.94 61 VAL B CA 1
ATOM 2353 C C . VAL B 1 61 ? 19.469 -4.25 7.5 1 72.94 61 VAL B C 1
ATOM 2355 O O . VAL B 1 61 ? 18.953 -3.77 6.488 1 72.94 61 VAL B O 1
ATOM 2358 N N . VAL B 1 62 ? 20.453 -3.928 8.031 1 74.38 62 VAL B N 1
ATOM 2359 C CA . VAL B 1 62 ? 21.391 -3.186 7.199 1 74.38 62 VAL B CA 1
ATOM 2360 C C . VAL B 1 62 ? 22.688 -3.979 7.051 1 74.38 62 VAL B C 1
ATOM 2362 O O . VAL B 1 62 ? 23.312 -4.336 8.047 1 74.38 62 VAL B O 1
ATOM 2365 N N . ASP B 1 63 ? 22.922 -4.332 5.848 1 83.06 63 ASP B N 1
ATOM 2366 C CA . ASP B 1 63 ? 24.172 -5.023 5.543 1 83.06 63 ASP B CA 1
ATOM 2367 C C . ASP B 1 63 ? 25.031 -4.195 4.598 1 83.06 63 ASP B C 1
ATOM 2369 O O . ASP B 1 63 ? 25.484 -4.691 3.561 1 83.06 63 ASP B O 1
ATOM 2373 N N . TYR B 1 64 ? 25.188 -2.965 4.961 1 82.94 64 TYR B N 1
ATOM 2374 C CA . TYR B 1 64 ? 26.094 -2.072 4.254 1 82.94 64 TYR B CA 1
ATOM 2375 C C . TYR B 1 64 ? 27.484 -2.086 4.898 1 82.94 64 TYR B C 1
ATOM 2377 O O . TYR B 1 64 ? 27.641 -2.58 6.016 1 82.94 64 TYR B O 1
ATOM 2385 N N . PRO B 1 65 ? 28.5 -1.654 4.141 1 82.94 65 PRO B N 1
ATOM 2386 C CA . PRO B 1 65 ? 29.812 -1.543 4.77 1 82.94 65 PRO B CA 1
ATOM 2387 C C . PRO B 1 65 ? 29.781 -0.78 6.094 1 82.94 65 PRO B C 1
ATOM 2389 O O . PRO B 1 65 ? 29.094 0.24 6.199 1 82.94 65 PRO B O 1
ATOM 2392 N N . GLU B 1 66 ? 30.422 -1.277 7.078 1 84.88 66 GLU B N 1
ATOM 2393 C CA . GLU B 1 66 ? 30.359 -0.767 8.445 1 84.88 66 GLU B CA 1
ATOM 2394 C C . GLU B 1 66 ? 30.703 0.716 8.492 1 84.88 66 GLU B C 1
ATOM 2396 O O . GLU B 1 66 ? 30.062 1.489 9.203 1 84.88 66 GLU B O 1
ATOM 2401 N N . GLU B 1 67 ? 31.719 1.075 7.781 1 85.19 67 GLU B N 1
ATOM 2402 C CA . GLU B 1 67 ? 32.156 2.465 7.781 1 85.19 67 GLU B CA 1
ATOM 2403 C C . GLU B 1 67 ? 31.078 3.396 7.27 1 85.19 67 GLU B C 1
ATOM 2405 O O . GLU B 1 67 ? 30.875 4.48 7.816 1 85.19 67 GLU B O 1
ATOM 2410 N N . TRP B 1 68 ? 30.422 2.943 6.305 1 86.88 68 TRP B N 1
ATOM 2411 C CA . TRP B 1 68 ? 29.344 3.746 5.762 1 86.88 68 TRP B CA 1
ATOM 2412 C C . TRP B 1 68 ? 28.188 3.84 6.75 1 86.88 68 TRP B C 1
ATOM 2414 O O . TRP B 1 68 ? 27.594 4.91 6.934 1 86.88 68 TRP B O 1
ATOM 2424 N N . GLN B 1 69 ? 27.891 2.764 7.34 1 84.69 69 GLN B N 1
ATOM 2425 C CA . GLN B 1 69 ? 26.812 2.773 8.312 1 84.69 69 GLN B CA 1
ATOM 2426 C C . GLN B 1 69 ? 27.062 3.803 9.414 1 84.69 69 GLN B C 1
ATOM 2428 O O . GLN B 1 69 ? 26.188 4.605 9.734 1 84.69 69 GLN B O 1
ATOM 2433 N N . LYS B 1 70 ? 28.25 3.732 9.938 1 82.69 70 LYS B N 1
ATOM 2434 C CA . LYS B 1 70 ? 28.625 4.668 10.992 1 82.69 70 LYS B CA 1
ATOM 2435 C C . LYS B 1 70 ? 28.531 6.113 10.508 1 82.69 70 LYS B C 1
ATOM 2437 O O . LYS B 1 70 ? 27.969 6.969 11.188 1 82.69 70 LYS B O 1
ATOM 2442 N N . TYR B 1 71 ? 29.109 6.293 9.391 1 85.44 71 TYR B N 1
ATOM 2443 C CA . TYR B 1 71 ? 29.125 7.633 8.812 1 85.44 71 TYR B CA 1
ATOM 2444 C C . TYR B 1 71 ? 27.703 8.125 8.539 1 85.44 71 TYR B C 1
ATOM 2446 O O . TYR B 1 71 ? 27.359 9.266 8.844 1 85.44 71 TYR B O 1
ATOM 2454 N N . TYR B 1 72 ? 26.875 7.32 7.977 1 85.5 72 TYR B N 1
ATOM 2455 C CA . TYR B 1 72 ? 25.484 7.602 7.656 1 85.5 72 TYR B CA 1
ATOM 2456 C C . TYR B 1 72 ? 24.703 8.023 8.898 1 85.5 72 TYR B C 1
ATOM 2458 O O . TYR B 1 72 ? 23.938 8.984 8.867 1 85.5 72 TYR B O 1
ATOM 2466 N N . PHE B 1 73 ? 24.969 7.352 9.961 1 79.31 73 PHE B N 1
ATOM 2467 C CA . PHE B 1 73 ? 24.312 7.648 11.227 1 79.31 73 PHE B CA 1
ATOM 2468 C C . PHE B 1 73 ? 24.844 8.945 11.828 1 79.31 73 PHE B C 1
ATOM 2470 O O . PHE B 1 73 ? 24.062 9.781 12.297 1 79.31 73 PHE B O 1
ATOM 2477 N N . GLU B 1 74 ? 26.094 9.102 11.828 1 83.75 74 GLU B N 1
ATOM 2478 C CA . GLU B 1 74 ? 26.719 10.289 12.383 1 83.75 74 GLU B CA 1
ATOM 2479 C C . GLU B 1 74 ? 26.219 11.555 11.695 1 83.75 74 GLU B C 1
ATOM 2481 O O . GLU B 1 74 ? 26 12.586 12.344 1 83.75 74 GLU B O 1
ATOM 2486 N N . LYS B 1 75 ? 26.031 11.461 10.461 1 87.12 75 LYS B N 1
ATOM 2487 C CA . LYS B 1 75 ? 25.609 12.617 9.68 1 87.12 75 LYS B CA 1
ATOM 2488 C C . LYS B 1 75 ? 24.078 12.742 9.664 1 87.12 75 LYS B C 1
ATOM 2490 O O . LYS B 1 75 ? 23.531 13.688 9.086 1 87.12 75 LYS B O 1
ATOM 2495 N N . ASN B 1 76 ? 23.359 11.766 10.234 1 81.94 76 ASN B N 1
ATOM 2496 C CA . ASN B 1 76 ? 21.906 11.719 10.273 1 81.94 76 ASN B CA 1
ATOM 2497 C C . ASN B 1 76 ? 21.312 11.781 8.867 1 81.94 76 ASN B C 1
ATOM 2499 O O . ASN B 1 76 ? 20.359 12.531 8.625 1 81.94 76 ASN B O 1
ATOM 2503 N N . TYR B 1 77 ? 21.922 11.078 7.969 1 83.06 77 TYR B N 1
ATOM 2504 C CA . TYR B 1 77 ? 21.5 11.094 6.57 1 83.06 77 TYR B CA 1
ATOM 2505 C C . TYR B 1 77 ? 20.078 10.531 6.422 1 83.06 77 TYR B C 1
ATOM 2507 O O . TYR B 1 77 ? 19.422 10.766 5.406 1 83.06 77 TYR B O 1
ATOM 2515 N N . VAL B 1 78 ? 19.594 9.844 7.387 1 75.38 78 VAL B N 1
ATOM 2516 C CA . VAL B 1 78 ? 18.266 9.234 7.332 1 75.38 78 VAL B CA 1
ATOM 2517 C C . VAL B 1 78 ? 17.203 10.312 7.113 1 75.38 78 VAL B C 1
ATOM 2519 O O . VAL B 1 78 ? 16.172 10.055 6.488 1 75.38 78 VAL B O 1
ATOM 2522 N N . THR B 1 79 ? 17.422 11.492 7.555 1 72.19 79 THR B N 1
ATOM 2523 C CA . THR B 1 79 ? 16.438 12.57 7.496 1 72.19 79 THR B CA 1
ATOM 2524 C C . THR B 1 79 ? 16.391 13.18 6.098 1 72.19 79 THR B C 1
ATOM 2526 O O . THR B 1 79 ? 15.406 13.828 5.73 1 72.19 79 THR B O 1
ATOM 2529 N N . ILE B 1 80 ? 17.406 12.977 5.312 1 79.94 80 ILE B N 1
ATOM 2530 C CA . ILE B 1 80 ? 17.453 13.664 4.023 1 79.94 80 ILE B CA 1
ATOM 2531 C C . ILE B 1 80 ? 17.547 12.633 2.896 1 79.94 80 ILE B C 1
ATOM 2533 O O . ILE B 1 80 ? 17.453 12.984 1.72 1 79.94 80 ILE B O 1
ATOM 2537 N N . ASP B 1 81 ? 17.734 11.406 3.184 1 84.56 81 ASP B N 1
ATOM 2538 C CA . ASP B 1 81 ? 17.969 10.359 2.195 1 84.56 81 ASP B CA 1
ATOM 2539 C C . ASP B 1 81 ? 16.781 10.211 1.26 1 84.56 81 ASP B C 1
ATOM 2541 O O . ASP B 1 81 ? 15.719 9.727 1.669 1 84.56 81 ASP B O 1
ATOM 2545 N N . PRO B 1 82 ? 16.938 10.57 0.046 1 86 82 PRO B N 1
ATOM 2546 C CA . PRO B 1 82 ? 15.82 10.523 -0.889 1 86 82 PRO B CA 1
ATOM 2547 C C . PRO B 1 82 ? 15.375 9.094 -1.206 1 86 82 PRO B C 1
ATOM 2549 O O . PRO B 1 82 ? 14.266 8.883 -1.693 1 86 82 PRO B O 1
ATOM 2552 N N . VAL B 1 83 ? 16.297 8.18 -0.952 1 84.12 83 VAL B N 1
ATOM 2553 C CA . VAL B 1 83 ? 15.969 6.773 -1.191 1 84.12 83 VAL B CA 1
ATOM 2554 C C . VAL B 1 83 ? 14.797 6.355 -0.305 1 84.12 83 VAL B C 1
ATOM 2556 O O . VAL B 1 83 ? 13.938 5.574 -0.727 1 84.12 83 VAL B O 1
ATOM 2559 N N . ILE B 1 84 ? 14.727 6.91 0.824 1 76.88 84 ILE B N 1
ATOM 2560 C CA . ILE B 1 84 ? 13.695 6.566 1.798 1 76.88 84 ILE B CA 1
ATOM 2561 C C . ILE B 1 84 ? 12.5 7.504 1.642 1 76.88 84 ILE B C 1
ATOM 2563 O O . ILE B 1 84 ? 11.352 7.055 1.556 1 76.88 84 ILE B O 1
ATOM 2567 N N . THR B 1 85 ? 12.789 8.781 1.472 1 75.25 85 THR B N 1
ATOM 2568 C CA . THR B 1 85 ? 11.727 9.781 1.5 1 75.25 85 THR B CA 1
ATOM 2569 C C . THR B 1 85 ? 10.859 9.688 0.248 1 75.25 85 THR B C 1
ATOM 2571 O O . THR B 1 85 ? 9.68 10.031 0.276 1 75.25 85 THR B O 1
ATOM 2574 N N . ARG B 1 86 ? 11.445 9.164 -0.783 1 84.81 86 ARG B N 1
ATOM 2575 C CA . ARG B 1 86 ? 10.695 9.086 -2.035 1 84.81 86 ARG B CA 1
ATOM 2576 C C . ARG B 1 86 ? 9.93 7.773 -2.135 1 84.81 86 ARG B C 1
ATOM 2578 O O . ARG B 1 86 ? 9.031 7.637 -2.969 1 84.81 86 ARG B O 1
ATOM 2585 N N . ALA B 1 87 ? 10.234 6.852 -1.293 1 85.88 87 ALA B N 1
ATOM 2586 C CA . ALA B 1 87 ? 9.664 5.512 -1.368 1 85.88 87 ALA B CA 1
ATOM 2587 C C . ALA B 1 87 ? 8.156 5.551 -1.131 1 85.88 87 ALA B C 1
ATOM 2589 O O . ALA B 1 87 ? 7.402 4.793 -1.749 1 85.88 87 ALA B O 1
ATOM 2590 N N . CYS B 1 88 ? 7.719 6.426 -0.321 1 80.5 88 CYS B N 1
ATOM 2591 C CA . CYS B 1 88 ? 6.305 6.48 0.04 1 80.5 88 CYS B CA 1
ATOM 2592 C C . CYS B 1 88 ? 5.449 6.875 -1.157 1 80.5 88 CYS B C 1
ATOM 2594 O O . CYS B 1 88 ? 4.254 6.586 -1.194 1 80.5 88 CYS B O 1
ATOM 2596 N N . GLN B 1 89 ? 6.086 7.473 -2.109 1 83.06 89 GLN B N 1
ATOM 2597 C CA . GLN B 1 89 ? 5.332 7.922 -3.273 1 83.06 89 GLN B CA 1
ATOM 2598 C C . GLN B 1 89 ? 5.637 7.059 -4.496 1 83.06 89 GLN B C 1
ATOM 2600 O O . GLN B 1 89 ? 5.117 7.309 -5.586 1 83.06 89 GLN B O 1
ATOM 2605 N N . ALA B 1 90 ? 6.434 6.137 -4.309 1 88.06 90 ALA B N 1
ATOM 2606 C CA . ALA B 1 90 ? 6.852 5.312 -5.438 1 88.06 90 ALA B CA 1
ATOM 2607 C C . ALA B 1 90 ? 5.848 4.199 -5.707 1 88.06 90 ALA B C 1
ATOM 2609 O O . ALA B 1 90 ? 5.383 3.533 -4.777 1 88.06 90 ALA B O 1
ATOM 2610 N N . TYR B 1 91 ? 5.586 3.963 -7.012 1 85.69 91 TYR B N 1
ATOM 2611 C CA . TYR B 1 91 ? 4.691 2.885 -7.418 1 85.69 91 TYR B CA 1
ATOM 2612 C C . TYR B 1 91 ? 5.473 1.606 -7.699 1 85.69 91 TYR B C 1
ATOM 2614 O O . TYR B 1 91 ? 4.93 0.504 -7.59 1 85.69 91 TYR B O 1
ATOM 2622 N N . VAL B 1 92 ? 6.652 1.842 -8.141 1 89.62 92 VAL B N 1
ATOM 2623 C CA . VAL B 1 92 ? 7.484 0.729 -8.586 1 89.62 92 VAL B CA 1
ATOM 2624 C C . VAL B 1 92 ? 8.891 0.866 -8 1 89.62 92 VAL B C 1
ATOM 2626 O O . VAL B 1 92 ? 9.281 1.945 -7.551 1 89.62 92 VAL B O 1
ATOM 2629 N N . PRO B 1 93 ? 9.578 -0.291 -7.922 1 93.19 93 PRO B N 1
ATOM 2630 C CA . PRO B 1 93 ? 10.992 -0.146 -7.586 1 93.19 93 PRO B CA 1
ATOM 2631 C C . PRO B 1 93 ? 11.727 0.817 -8.516 1 93.19 93 PRO B C 1
ATOM 2633 O O . PRO B 1 93 ? 11.336 0.975 -9.68 1 93.19 93 PRO B O 1
ATOM 2636 N N . TYR B 1 94 ? 12.766 1.435 -8.023 1 91.88 94 TYR B N 1
ATOM 2637 C CA . TYR B 1 94 ? 13.5 2.395 -8.836 1 91.88 94 TYR B CA 1
ATOM 2638 C C . TYR B 1 94 ? 14.984 2.365 -8.508 1 91.88 94 TYR B C 1
ATOM 2640 O O . TYR B 1 94 ? 15.375 1.979 -7.398 1 91.88 94 TYR B O 1
ATOM 2648 N N . ARG B 1 95 ? 15.703 2.771 -9.508 1 91.25 95 ARG B N 1
ATOM 26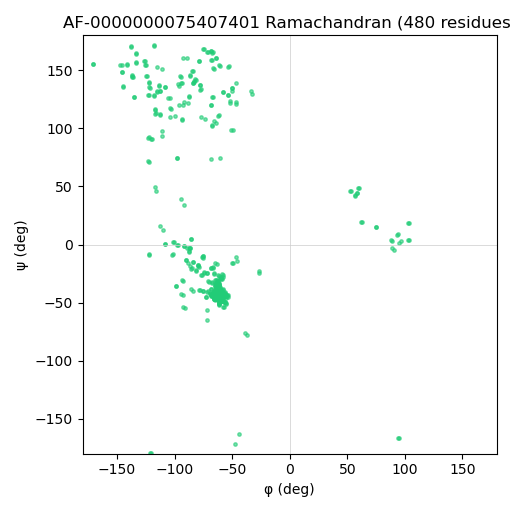49 C CA . ARG B 1 95 ? 17.156 2.889 -9.336 1 91.25 95 ARG B CA 1
ATOM 2650 C C . ARG B 1 95 ? 17.516 4.227 -8.703 1 91.25 95 ARG B C 1
ATOM 2652 O O . ARG B 1 95 ? 16.859 5.238 -8.945 1 91.25 95 ARG B O 1
ATOM 2659 N N . TRP B 1 96 ? 18.609 4.18 -7.957 1 90.69 96 TRP B N 1
ATOM 2660 C CA . TRP B 1 96 ? 19.062 5.395 -7.293 1 90.69 96 TRP B CA 1
ATOM 2661 C C . TRP B 1 96 ? 19.484 6.449 -8.312 1 90.69 96 TRP B C 1
ATOM 2663 O O . TRP B 1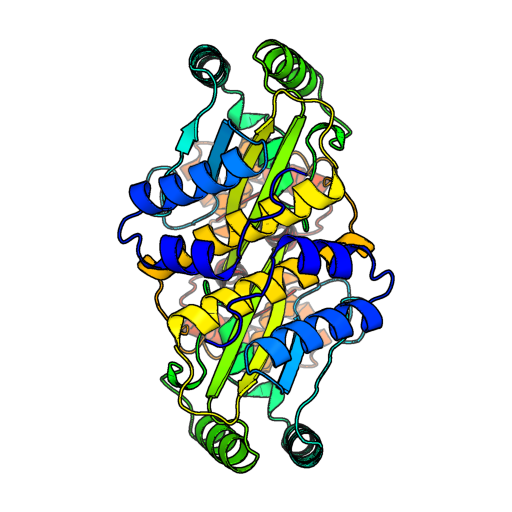 96 ? 19.328 7.648 -8.078 1 90.69 96 TRP B O 1
ATOM 2673 N N . ASP B 1 97 ? 19.984 6.027 -9.469 1 87.88 97 ASP B N 1
ATOM 2674 C CA . ASP B 1 97 ? 20.469 6.969 -10.477 1 87.88 97 ASP B CA 1
ATOM 2675 C C . ASP B 1 97 ? 19.297 7.645 -11.195 1 87.88 97 ASP B C 1
ATOM 2677 O O . ASP B 1 97 ? 19.5 8.609 -11.938 1 87.88 97 ASP B O 1
ATOM 2681 N N . GLN B 1 98 ? 18.109 7.18 -11.016 1 87.81 98 GLN B N 1
ATOM 2682 C CA . GLN B 1 98 ? 16.922 7.785 -11.617 1 87.81 98 GLN B CA 1
ATOM 2683 C C . GLN B 1 98 ? 16.406 8.945 -10.773 1 87.81 98 GLN B C 1
ATOM 2685 O O . GLN B 1 98 ? 15.547 9.711 -11.211 1 87.81 98 GLN B O 1
ATOM 2690 N N . LEU B 1 99 ? 16.891 9 -9.578 1 89.25 99 LEU B N 1
ATOM 2691 C CA . LEU B 1 99 ? 16.438 10.062 -8.688 1 89.25 99 LEU B CA 1
ATOM 2692 C C . LEU B 1 99 ? 16.906 11.43 -9.18 1 89.25 99 LEU B C 1
ATOM 2694 O O . LEU B 1 99 ? 18.078 11.617 -9.492 1 89.25 99 LEU B O 1
ATOM 2698 N N . ARG B 1 100 ? 15.898 12.328 -9.312 1 88.88 100 ARG B N 1
ATOM 2699 C CA . ARG B 1 100 ? 16.172 13.68 -9.805 1 88.88 100 ARG B CA 1
ATOM 2700 C C . ARG B 1 100 ? 15.812 14.727 -8.75 1 88.88 100 ARG B C 1
ATOM 2702 O O . ARG B 1 100 ? 15.219 14.398 -7.715 1 88.88 100 ARG B O 1
ATOM 2709 N N . ASP B 1 101 ? 16.219 16.016 -9.055 1 88.06 101 ASP B N 1
ATOM 2710 C CA . ASP B 1 101 ? 15.883 17.141 -8.195 1 88.06 101 ASP B CA 1
ATOM 2711 C C . ASP B 1 101 ? 16.422 16.938 -6.781 1 88.06 101 ASP B C 1
ATOM 2713 O O . ASP B 1 101 ? 15.695 17.109 -5.805 1 88.06 101 ASP B O 1
ATOM 2717 N N . LEU B 1 102 ? 17.625 16.5 -6.773 1 89.75 102 LEU B N 1
ATOM 2718 C CA . LEU B 1 102 ? 18.281 16.266 -5.492 1 89.75 102 LEU B CA 1
ATOM 2719 C C . LEU B 1 102 ? 18.859 17.562 -4.938 1 89.75 102 LEU B C 1
ATOM 2721 O O . LEU B 1 102 ? 19.391 18.391 -5.691 1 89.75 102 LEU B O 1
ATOM 2725 N N . THR B 1 103 ? 18.734 17.75 -3.66 1 88.25 103 THR B N 1
ATOM 2726 C CA . THR B 1 103 ? 19.391 18.859 -2.988 1 88.25 103 THR B CA 1
ATOM 2727 C C . THR B 1 103 ? 20.891 18.641 -2.912 1 88.25 103 THR B C 1
ATOM 2729 O O . THR B 1 103 ? 21.375 17.531 -3.141 1 88.25 103 THR B O 1
ATOM 2732 N N . ASN B 1 104 ? 21.609 19.688 -2.604 1 92.12 104 ASN B N 1
ATOM 2733 C CA . ASN B 1 104 ? 23.062 19.578 -2.516 1 92.12 104 ASN B CA 1
ATOM 2734 C C . ASN B 1 104 ? 23.5 18.578 -1.446 1 92.12 104 ASN B C 1
ATOM 2736 O O . ASN B 1 104 ? 24.359 17.734 -1.691 1 92.12 104 ASN B O 1
ATOM 2740 N N . PRO B 1 105 ? 22.844 18.656 -0.279 1 89.69 105 PRO B N 1
ATOM 2741 C CA . PRO B 1 105 ? 23.219 17.641 0.722 1 89.69 105 PRO B CA 1
ATOM 2742 C C . PRO B 1 105 ? 22.938 16.219 0.252 1 89.69 105 PRO B C 1
ATOM 2744 O O . PRO B 1 105 ? 23.719 15.312 0.547 1 89.69 105 PRO B O 1
ATOM 2747 N N . GLN B 1 106 ? 21.953 15.977 -0.44 1 90.12 106 GLN B N 1
ATOM 2748 C CA . GLN B 1 106 ? 21.625 14.656 -0.964 1 90.12 106 GLN B CA 1
ATOM 2749 C C . GLN B 1 106 ? 22.656 14.203 -1.996 1 90.12 106 GLN B C 1
ATOM 2751 O O . GLN B 1 106 ? 23.062 13.039 -2.006 1 90.12 106 GLN B O 1
ATOM 2756 N N . LYS B 1 107 ? 23.031 15.086 -2.838 1 92.69 107 LYS B N 1
ATOM 2757 C CA . LYS B 1 107 ? 24.062 14.773 -3.816 1 92.69 107 LYS B CA 1
ATOM 2758 C C . LYS B 1 107 ? 25.359 14.367 -3.129 1 92.69 107 LYS B C 1
ATOM 2760 O O . LYS B 1 107 ? 26.047 13.43 -3.566 1 92.69 107 LYS B O 1
ATOM 2765 N N . ARG B 1 108 ? 25.656 15.117 -2.125 1 91.69 108 ARG B N 1
ATOM 2766 C CA . ARG B 1 108 ? 26.859 14.797 -1.352 1 91.69 108 ARG B CA 1
ATOM 2767 C C . ARG B 1 108 ? 26.75 13.406 -0.738 1 91.69 108 ARG B C 1
ATOM 2769 O O . ARG B 1 108 ? 27.719 12.641 -0.735 1 91.69 108 ARG B O 1
ATOM 2776 N N . MET B 1 109 ? 25.625 13.125 -0.168 1 91.25 109 MET B N 1
ATOM 2777 C CA . MET B 1 109 ? 25.391 11.805 0.423 1 91.25 109 MET B CA 1
ATOM 2778 C C . MET B 1 109 ? 25.609 10.703 -0.605 1 91.25 109 MET B C 1
ATOM 2780 O O . MET B 1 109 ? 26.281 9.703 -0.319 1 91.25 109 MET B O 1
ATOM 2784 N N . PHE B 1 110 ? 25.094 10.875 -1.822 1 89.75 110 PHE B N 1
ATOM 2785 C CA . PHE B 1 110 ? 25.219 9.867 -2.865 1 89.75 110 PHE B CA 1
ATOM 2786 C C . PHE B 1 110 ? 26.672 9.711 -3.291 1 89.75 110 PHE B C 1
ATOM 2788 O O . PHE B 1 110 ? 27.125 8.602 -3.59 1 89.75 110 PHE B O 1
ATOM 2795 N N . LYS B 1 111 ? 27.344 10.828 -3.41 1 90.25 111 LYS B N 1
ATOM 2796 C CA . LYS B 1 111 ? 28.766 10.766 -3.736 1 90.25 111 LYS B CA 1
ATOM 2797 C C . LYS B 1 111 ? 29.531 9.945 -2.703 1 90.25 111 LYS B C 1
ATOM 2799 O O . LYS B 1 111 ? 30.344 9.094 -3.061 1 90.25 111 LYS B O 1
ATOM 2804 N N . GLU B 1 112 ? 29.219 10.172 -1.465 1 89.94 112 GLU B N 1
ATOM 2805 C CA . GLU B 1 112 ? 29.875 9.453 -0.38 1 89.94 112 GLU B CA 1
ATOM 2806 C C . GLU B 1 112 ? 29.484 7.977 -0.383 1 89.94 112 GLU B C 1
ATOM 2808 O O . GLU B 1 112 ? 30.328 7.109 -0.107 1 89.94 112 GLU B O 1
ATOM 2813 N N . ALA B 1 113 ? 28.266 7.715 -0.669 1 87.56 113 ALA B N 1
ATOM 2814 C CA . ALA B 1 113 ? 27.812 6.332 -0.783 1 87.56 113 ALA B CA 1
ATOM 2815 C C . ALA B 1 113 ? 28.547 5.602 -1.901 1 87.56 113 ALA B C 1
ATOM 2817 O O . ALA B 1 113 ? 28.938 4.441 -1.74 1 87.56 113 ALA B O 1
ATOM 2818 N N . THR B 1 114 ? 28.688 6.27 -3.01 1 86.38 114 THR B N 1
ATOM 2819 C CA . THR B 1 114 ? 29.406 5.703 -4.148 1 86.38 114 THR B CA 1
ATOM 2820 C C . THR B 1 114 ? 30.844 5.375 -3.77 1 86.38 114 THR B C 1
ATOM 2822 O O . THR B 1 114 ? 31.375 4.328 -4.148 1 86.38 114 THR B O 1
ATOM 2825 N N . GLU B 1 115 ? 31.422 6.254 -3.047 1 87.06 115 GLU B N 1
ATOM 2826 C CA . GLU B 1 115 ? 32.812 6.059 -2.596 1 87.06 115 GLU B CA 1
ATOM 2827 C C . GLU B 1 115 ? 32.906 4.871 -1.642 1 87.06 115 GLU B C 1
ATOM 2829 O O . GLU B 1 115 ? 33.938 4.215 -1.567 1 87.06 115 GLU B O 1
ATOM 2834 N N . ALA B 1 116 ? 31.828 4.605 -1.027 1 85.75 116 ALA B N 1
ATOM 2835 C CA . ALA B 1 116 ? 31.797 3.492 -0.08 1 85.75 116 ALA B CA 1
ATOM 2836 C C . ALA B 1 116 ? 31.469 2.182 -0.783 1 85.75 116 ALA B C 1
ATOM 2838 O O . ALA B 1 116 ? 31.375 1.132 -0.142 1 85.75 116 ALA B O 1
ATOM 2839 N N . GLY B 1 117 ? 31.203 2.242 -2.09 1 82.19 117 GLY B N 1
ATOM 2840 C CA . GLY B 1 117 ? 30.938 1.034 -2.857 1 82.19 117 GLY B CA 1
ATOM 2841 C C . GLY B 1 117 ? 29.469 0.818 -3.158 1 82.19 117 GLY B C 1
ATOM 2842 O O . GLY B 1 117 ? 29.078 -0.246 -3.643 1 82.19 117 GLY B O 1
ATOM 2843 N N . LEU B 1 118 ? 28.688 1.73 -2.791 1 84.88 118 LEU B N 1
ATOM 2844 C CA . LEU B 1 118 ? 27.25 1.661 -3.047 1 84.88 118 LEU B CA 1
ATOM 2845 C C . LEU B 1 118 ? 26.875 2.475 -4.281 1 84.88 118 LEU B C 1
ATOM 2847 O O . LEU B 1 118 ? 26.281 3.545 -4.168 1 84.88 118 LEU B O 1
ATOM 2851 N N . ARG B 1 119 ? 27.172 2.006 -5.445 1 79.62 119 ARG B N 1
ATOM 2852 C CA . ARG B 1 119 ? 27.062 2.773 -6.684 1 79.62 119 ARG B CA 1
ATOM 2853 C C . ARG B 1 119 ? 25.703 2.559 -7.332 1 79.62 119 ARG B C 1
ATOM 2855 O O . ARG B 1 119 ? 25.016 3.521 -7.703 1 79.62 119 ARG B O 1
ATOM 2862 N N . HIS B 1 120 ? 25.375 1.31 -7.535 1 83.81 120 HIS B N 1
ATOM 2863 C CA . HIS B 1 120 ? 24.156 0.982 -8.266 1 83.81 120 HIS B CA 1
ATOM 2864 C C . HIS B 1 120 ? 23.109 0.359 -7.336 1 83.81 120 HIS B C 1
ATOM 2866 O O . HIS B 1 120 ? 23.125 -0.854 -7.117 1 83.81 120 HIS B O 1
ATOM 2872 N N . GLY B 1 121 ? 22.266 1.296 -6.84 1 90.38 121 GLY B N 1
ATOM 2873 C CA . GLY B 1 121 ? 21.281 0.783 -5.898 1 90.38 121 GLY B CA 1
ATOM 2874 C C . GLY B 1 121 ? 19.859 0.817 -6.438 1 90.38 121 GLY B C 1
ATOM 2875 O O . GLY B 1 121 ? 19.562 1.582 -7.359 1 90.38 121 GLY B O 1
ATOM 2876 N N . ILE B 1 122 ? 19.094 -0.102 -5.957 1 92.12 122 ILE B N 1
ATOM 2877 C CA . ILE B 1 122 ? 17.672 -0.208 -6.242 1 92.12 122 ILE B CA 1
ATOM 2878 C C . ILE B 1 122 ? 16.875 -0.139 -4.938 1 92.12 122 ILE B C 1
ATOM 2880 O O . ILE B 1 122 ? 17.266 -0.725 -3.928 1 92.12 122 ILE B O 1
ATOM 2884 N N . THR B 1 123 ? 15.859 0.616 -4.965 1 93.12 123 THR B N 1
ATOM 2885 C CA . THR B 1 123 ? 14.945 0.643 -3.832 1 93.12 123 THR B CA 1
ATOM 2886 C C . THR B 1 123 ? 13.586 0.056 -4.215 1 93.12 123 THR B C 1
ATOM 2888 O O . THR B 1 123 ? 13.047 0.375 -5.277 1 93.12 123 THR B O 1
ATOM 2891 N N . VAL B 1 124 ? 13.094 -0.816 -3.395 1 94 124 VAL B N 1
ATOM 2892 C CA . VAL B 1 124 ? 11.797 -1.46 -3.578 1 94 124 VAL B CA 1
ATOM 2893 C C . VAL B 1 124 ? 10.836 -1.002 -2.486 1 94 124 VAL B C 1
ATOM 2895 O O . VAL B 1 124 ? 10.992 -1.363 -1.317 1 94 124 VAL B O 1
ATOM 2898 N N . PRO B 1 125 ? 9.844 -0.264 -2.875 1 91.81 125 PRO B N 1
ATOM 2899 C CA . PRO B 1 125 ? 8.781 0.066 -1.923 1 91.81 125 PRO B CA 1
ATOM 2900 C C . PRO B 1 125 ? 7.672 -0.982 -1.892 1 91.81 125 PRO B C 1
ATOM 2902 O O . PRO B 1 125 ? 7.18 -1.4 -2.943 1 91.81 125 PRO B O 1
ATOM 2905 N N . VAL B 1 126 ? 7.352 -1.455 -0.742 1 91.38 126 VAL B N 1
ATOM 2906 C CA . VAL B 1 126 ? 6.195 -2.332 -0.573 1 91.38 126 VAL B CA 1
ATOM 2907 C C . VAL B 1 126 ? 5.172 -1.664 0.34 1 91.38 126 VAL B C 1
ATOM 2909 O O . VAL B 1 126 ? 5.391 -1.545 1.548 1 91.38 126 VAL B O 1
ATOM 2912 N N . HIS B 1 127 ? 4.121 -1.362 -0.271 1 86.88 127 HIS B N 1
ATOM 2913 C CA . HIS B 1 127 ? 3.074 -0.688 0.488 1 86.88 127 HIS B CA 1
ATOM 2914 C C . HIS B 1 127 ? 2.166 -1.693 1.187 1 86.88 127 HIS B C 1
ATOM 2916 O O . HIS B 1 127 ? 1.96 -2.801 0.687 1 86.88 127 HIS B O 1
ATOM 2922 N N . GLY B 1 128 ? 1.726 -1.322 2.309 1 83.25 128 GLY B N 1
ATOM 2923 C CA . GLY B 1 128 ? 0.719 -2.07 3.045 1 83.25 128 GLY B CA 1
ATOM 2924 C C . GLY B 1 128 ? -0.534 -1.266 3.33 1 83.25 128 GLY B C 1
ATOM 2925 O O . GLY B 1 128 ? -0.693 -0.154 2.822 1 83.25 128 GLY B O 1
ATOM 2926 N N . PRO B 1 129 ? -1.419 -1.96 4.012 1 79.75 129 PRO B N 1
ATOM 2927 C CA . PRO B 1 129 ? -2.629 -1.227 4.391 1 79.75 129 PRO B CA 1
ATOM 2928 C C . PRO B 1 129 ? -2.344 -0.078 5.355 1 79.75 129 PRO B C 1
ATOM 2930 O O . PRO B 1 129 ? -1.27 -0.028 5.961 1 79.75 129 PRO B O 1
ATOM 2933 N N . ASN B 1 130 ? -3.295 0.892 5.445 1 72.12 130 ASN B N 1
ATOM 2934 C CA . ASN B 1 130 ? -3.277 1.997 6.398 1 72.12 130 ASN B CA 1
ATOM 2935 C C . ASN B 1 130 ? -2.061 2.895 6.191 1 72.12 130 ASN B C 1
ATOM 2937 O O . ASN B 1 130 ? -1.543 3.473 7.148 1 72.12 130 ASN B O 1
ATOM 2941 N N . GLY B 1 131 ? -1.456 2.818 5.012 1 71.44 131 GLY B N 1
ATOM 2942 C CA . GLY B 1 131 ? -0.354 3.707 4.68 1 71.44 131 GLY B CA 1
ATOM 2943 C C . GLY B 1 131 ? 0.997 3.17 5.109 1 71.44 131 GLY B C 1
ATOM 2944 O O . GLY B 1 131 ? 2.01 3.865 5.004 1 71.44 131 GLY B O 1
ATOM 2945 N N . SER B 1 132 ? 1.039 2.037 5.617 1 77.88 132 SER B N 1
ATOM 2946 C CA . SER B 1 132 ? 2.314 1.431 5.984 1 77.88 132 SER B CA 1
ATOM 2947 C C . SER B 1 132 ? 3.158 1.13 4.75 1 77.88 132 SER B C 1
ATOM 2949 O O . SER B 1 132 ? 2.621 0.896 3.664 1 77.88 132 SER B O 1
ATOM 2951 N N . ILE B 1 133 ? 4.488 1.162 5.008 1 83.31 133 ILE B N 1
ATOM 2952 C CA . ILE B 1 133 ? 5.371 0.867 3.883 1 83.31 133 ILE B CA 1
ATOM 2953 C C . ILE B 1 133 ? 6.602 0.111 4.379 1 83.31 133 ILE B C 1
ATOM 2955 O O . ILE B 1 133 ? 7.117 0.393 5.461 1 83.31 133 ILE B O 1
ATOM 2959 N N . PHE B 1 134 ? 6.957 -0.857 3.674 1 87.31 134 PHE B N 1
ATOM 2960 C CA . PHE B 1 134 ? 8.234 -1.549 3.807 1 87.31 134 PHE B CA 1
ATOM 2961 C C . PHE B 1 134 ? 9.172 -1.176 2.664 1 87.31 134 PHE B C 1
ATOM 2963 O O . PHE B 1 134 ? 8.789 -1.229 1.494 1 87.31 134 PHE B O 1
ATOM 2970 N N . VAL B 1 135 ? 10.375 -0.721 3.084 1 88.75 135 VAL B N 1
ATOM 2971 C CA . VAL B 1 135 ? 11.336 -0.285 2.07 1 88.75 135 VAL B CA 1
ATOM 2972 C C . VAL B 1 135 ? 12.578 -1.162 2.127 1 88.75 135 VAL B C 1
ATOM 2974 O O . VAL B 1 135 ? 13.148 -1.377 3.199 1 88.75 135 VAL B O 1
ATOM 2977 N N . ALA B 1 136 ? 12.922 -1.661 0.992 1 92.12 136 ALA B N 1
ATOM 2978 C CA . ALA B 1 136 ? 14.172 -2.402 0.866 1 92.12 136 ALA B CA 1
ATOM 2979 C C . ALA B 1 136 ? 15.07 -1.784 -0.2 1 92.12 136 ALA B C 1
ATOM 2981 O O . ALA B 1 136 ? 14.625 -1.507 -1.315 1 92.12 136 ALA B O 1
ATOM 2982 N N . SER B 1 137 ? 16.25 -1.549 0.192 1 91.25 137 SER B N 1
ATOM 2983 C CA . SER B 1 137 ? 17.266 -1.064 -0.736 1 91.25 137 SER B CA 1
ATOM 2984 C C . SER B 1 137 ? 18.391 -2.086 -0.913 1 91.25 137 SER B C 1
ATOM 2986 O O . SER B 1 137 ? 18.875 -2.66 0.065 1 91.25 137 SER B O 1
ATOM 2988 N N . VAL B 1 138 ? 18.688 -2.305 -2.174 1 91.31 138 VAL B N 1
ATOM 2989 C CA . VAL B 1 138 ? 19.781 -3.219 -2.498 1 91.31 138 VAL B CA 1
ATOM 2990 C C . VAL B 1 138 ? 20.797 -2.51 -3.389 1 91.31 138 VAL B C 1
ATOM 2992 O O . VAL B 1 138 ? 20.453 -1.61 -4.152 1 91.31 138 VAL B O 1
ATOM 2995 N N . ALA B 1 139 ? 22.016 -2.865 -3.166 1 88.62 139 ALA B N 1
ATOM 2996 C CA . ALA B 1 139 ? 23.078 -2.199 -3.922 1 88.62 139 ALA B CA 1
ATOM 2997 C C . ALA B 1 139 ? 24.109 -3.205 -4.422 1 88.62 139 ALA B C 1
ATOM 2999 O O . ALA B 1 139 ? 24.344 -4.227 -3.777 1 88.62 139 ALA B O 1
ATOM 3000 N N . SER B 1 140 ? 24.578 -2.932 -5.566 1 84.38 140 SER B N 1
ATOM 3001 C CA . SER B 1 140 ? 25.641 -3.711 -6.191 1 84.38 140 SER B CA 1
ATOM 3002 C C . SER B 1 140 ? 26.844 -2.836 -6.527 1 84.38 140 SER B C 1
ATOM 3004 O O . SER B 1 140 ? 26.688 -1.686 -6.941 1 84.38 140 SER B O 1
ATOM 3006 N N . PRO B 1 141 ? 28 -3.381 -6.289 1 78.31 141 PRO B N 1
ATOM 3007 C CA . PRO B 1 141 ? 29.188 -2.645 -6.711 1 78.31 141 PRO B CA 1
ATOM 3008 C C . PRO B 1 141 ? 29.422 -2.709 -8.219 1 78.31 141 PRO B C 1
ATOM 3010 O O . PRO B 1 141 ? 30.234 -1.953 -8.75 1 78.31 141 PRO B O 1
ATOM 3013 N N . HIS B 1 142 ? 28.641 -3.578 -8.906 1 75.44 142 HIS B N 1
ATOM 3014 C CA . HIS B 1 142 ? 28.891 -3.812 -10.32 1 75.44 142 HIS B CA 1
ATOM 3015 C C . HIS B 1 142 ? 28.031 -2.918 -11.195 1 75.44 142 HIS B C 1
ATOM 3017 O O . HIS B 1 142 ? 26.875 -2.635 -10.852 1 75.44 142 HIS B O 1
ATOM 3023 N N . THR B 1 143 ? 28.562 -2.467 -12.297 1 66.62 143 THR B N 1
ATOM 3024 C CA . THR B 1 143 ? 27.891 -1.537 -13.195 1 66.62 143 THR B CA 1
ATOM 3025 C C . THR B 1 143 ? 27.047 -2.289 -14.219 1 66.62 143 THR B C 1
ATOM 3027 O O . THR B 1 143 ? 26.156 -1.708 -14.844 1 66.62 143 THR B O 1
ATOM 3030 N N . ASP B 1 144 ? 27.219 -3.518 -14.406 1 63.97 144 ASP B N 1
ATOM 3031 C CA . ASP B 1 144 ? 26.625 -4.238 -15.531 1 63.97 144 ASP B CA 1
ATOM 3032 C C . ASP B 1 144 ? 25.297 -4.887 -15.141 1 63.97 144 ASP B C 1
ATOM 3034 O O . ASP B 1 144 ? 25 -6.008 -15.555 1 63.97 144 ASP B O 1
ATOM 3038 N N . ILE B 1 145 ? 24.656 -4.277 -14.469 1 60.91 145 ILE B N 1
ATOM 3039 C CA . ILE B 1 145 ? 23.406 -4.949 -14.102 1 60.91 145 ILE B CA 1
ATOM 3040 C C . ILE B 1 145 ? 22.281 -4.492 -15.023 1 60.91 145 ILE B C 1
ATOM 3042 O O . ILE B 1 145 ? 22.219 -3.322 -15.398 1 60.91 145 ILE B O 1
ATOM 3046 N N . ASP B 1 146 ? 21.719 -5.547 -15.727 1 66.44 146 ASP B N 1
ATOM 3047 C CA . ASP B 1 146 ? 20.484 -5.227 -16.422 1 66.44 146 ASP B CA 1
ATOM 3048 C C . ASP B 1 146 ? 19.469 -4.578 -15.477 1 66.44 146 ASP B C 1
ATOM 3050 O O . ASP B 1 146 ? 18.922 -5.242 -14.602 1 66.44 146 ASP B O 1
ATOM 3054 N N . HIS B 1 147 ? 19.109 -3.463 -15.859 1 70.56 147 HIS B N 1
ATOM 3055 C CA . HIS B 1 147 ? 18.422 -2.611 -14.898 1 70.56 147 HIS B CA 1
ATOM 3056 C C . HIS B 1 147 ? 16.969 -3.035 -14.719 1 70.56 147 HIS B C 1
ATOM 3058 O O . HIS B 1 147 ? 16.484 -3.143 -13.594 1 70.56 147 HIS B O 1
ATOM 3064 N N . LEU B 1 148 ? 16.391 -3.391 -15.836 1 75.25 148 LEU B N 1
ATOM 3065 C CA . LEU B 1 148 ? 14.977 -3.691 -15.711 1 75.25 148 LEU B CA 1
ATOM 3066 C C . LEU B 1 148 ? 14.766 -5.051 -15.055 1 75.25 148 LEU B C 1
ATOM 3068 O O . LEU B 1 148 ? 13.898 -5.203 -14.188 1 75.25 148 LEU B O 1
ATOM 3072 N N . ARG B 1 149 ? 15.562 -5.965 -15.422 1 85.5 149 ARG B N 1
ATOM 3073 C CA . ARG B 1 149 ? 15.477 -7.305 -14.844 1 85.5 149 ARG B CA 1
ATOM 3074 C C . ARG B 1 149 ? 15.781 -7.273 -13.352 1 85.5 149 ARG B C 1
ATOM 3076 O O . ARG B 1 149 ? 15.109 -7.934 -12.555 1 85.5 149 ARG B O 1
ATOM 3083 N N . SER B 1 150 ? 16.766 -6.504 -13.047 1 87.69 150 SER B N 1
ATOM 3084 C CA . SER B 1 150 ? 17.172 -6.414 -11.648 1 87.69 150 SER B CA 1
ATOM 3085 C C . SER B 1 150 ? 16.062 -5.809 -10.797 1 87.69 150 SER B C 1
ATOM 3087 O O . SER B 1 150 ? 15.836 -6.23 -9.664 1 87.69 150 SER B O 1
ATOM 3089 N N . LEU B 1 151 ? 15.344 -4.855 -11.359 1 89.75 151 LEU B N 1
ATOM 3090 C CA . LEU B 1 151 ? 14.234 -4.227 -10.656 1 89.75 151 LEU B CA 1
ATOM 3091 C C . LEU B 1 151 ? 13.125 -5.238 -10.367 1 89.75 151 LEU B C 1
ATOM 3093 O O . LEU B 1 151 ? 12.617 -5.305 -9.25 1 89.75 151 LEU B O 1
ATOM 3097 N N . SER B 1 152 ? 12.828 -6.008 -11.352 1 92.56 152 SER B N 1
ATOM 3098 C CA . SER B 1 152 ? 11.766 -6.996 -11.219 1 92.56 152 SER B CA 1
ATOM 3099 C C . SER B 1 152 ? 12.156 -8.094 -10.234 1 92.56 152 SER B C 1
ATOM 3101 O O . SER B 1 152 ? 11.336 -8.523 -9.422 1 92.56 152 SER B O 1
ATOM 3103 N N . VAL B 1 153 ? 13.383 -8.516 -10.352 1 91.94 153 VAL B N 1
ATOM 3104 C CA . VAL B 1 153 ? 13.867 -9.555 -9.453 1 91.94 153 VAL B CA 1
ATOM 3105 C C . VAL B 1 153 ? 13.805 -9.062 -8.008 1 91.94 153 VAL B C 1
ATOM 3107 O O . VAL B 1 153 ? 13.273 -9.742 -7.133 1 91.94 153 VAL B O 1
ATOM 3110 N N . ALA B 1 154 ? 14.367 -7.914 -7.793 1 93.19 154 ALA B N 1
ATOM 3111 C CA . ALA B 1 154 ? 14.328 -7.336 -6.453 1 93.19 154 ALA B CA 1
ATOM 3112 C C . ALA B 1 154 ? 12.898 -7.207 -5.949 1 93.19 154 ALA B C 1
ATOM 3114 O O . ALA B 1 154 ? 12.609 -7.52 -4.789 1 93.19 154 ALA B O 1
ATOM 3115 N N . ASN B 1 155 ? 12.039 -6.77 -6.816 1 93.88 155 ASN B N 1
ATOM 3116 C CA . ASN B 1 155 ? 10.633 -6.602 -6.465 1 93.88 155 ASN B CA 1
ATOM 3117 C C . ASN B 1 155 ? 10.016 -7.914 -6 1 93.88 155 ASN B C 1
ATOM 3119 O O . ASN B 1 155 ? 9.391 -7.965 -4.938 1 93.88 155 ASN B O 1
ATOM 3123 N N . VAL B 1 156 ? 10.227 -8.938 -6.715 1 93.88 156 VAL B N 1
ATOM 3124 C CA . VAL B 1 156 ? 9.641 -10.242 -6.438 1 93.88 156 VAL B CA 1
ATOM 3125 C C . VAL B 1 156 ? 10.188 -10.789 -5.121 1 93.88 156 VAL B C 1
ATOM 3127 O O . VAL B 1 156 ? 9.422 -11.25 -4.27 1 93.88 156 VAL B O 1
ATOM 3130 N N . LEU B 1 157 ? 11.453 -10.727 -4.949 1 94.5 157 LEU B N 1
ATOM 3131 C CA . LEU B 1 157 ? 12.094 -11.289 -3.764 1 94.5 157 LEU B CA 1
ATOM 3132 C C . LEU B 1 157 ? 11.656 -10.539 -2.508 1 94.5 157 LEU B C 1
ATOM 3134 O O . LEU B 1 157 ? 11.273 -11.156 -1.512 1 94.5 157 LEU B O 1
ATOM 3138 N N . VAL B 1 158 ? 11.68 -9.258 -2.586 1 94.19 158 VAL B N 1
ATOM 3139 C CA . VAL B 1 158 ? 11.375 -8.422 -1.427 1 94.19 158 VAL B CA 1
ATOM 3140 C C . VAL B 1 158 ? 9.891 -8.562 -1.069 1 94.19 158 VAL B C 1
ATOM 3142 O O . VAL B 1 158 ? 9.539 -8.68 0.107 1 94.19 158 VAL B O 1
ATOM 3145 N N . THR B 1 159 ? 9.055 -8.531 -2.01 1 93.88 159 THR B N 1
ATOM 3146 C CA . THR B 1 159 ? 7.617 -8.609 -1.748 1 93.88 159 THR B CA 1
ATOM 3147 C C . THR B 1 159 ? 7.254 -9.953 -1.124 1 93.88 159 THR B C 1
ATOM 3149 O O . THR B 1 159 ? 6.422 -10.016 -0.219 1 93.88 159 THR B O 1
ATOM 3152 N N . GLN B 1 160 ? 7.832 -11.023 -1.657 1 93.56 160 GLN B N 1
ATOM 3153 C CA . GLN B 1 160 ? 7.586 -12.336 -1.064 1 93.56 160 GLN B CA 1
ATOM 3154 C C . GLN B 1 160 ? 8.008 -12.367 0.402 1 93.56 160 GLN B C 1
ATOM 3156 O O . GLN B 1 160 ? 7.254 -12.828 1.261 1 93.56 160 GLN B O 1
ATOM 3161 N N . VAL B 1 161 ? 9.164 -11.898 0.658 1 92.62 161 VAL B N 1
ATOM 3162 C CA . VAL B 1 161 ? 9.688 -11.922 2.02 1 92.62 161 VAL B CA 1
ATOM 3163 C C . VAL B 1 161 ? 8.828 -11.039 2.918 1 92.62 161 VAL B C 1
ATOM 3165 O O . VAL B 1 161 ? 8.508 -11.422 4.047 1 92.62 161 VAL B O 1
ATOM 3168 N N . TYR B 1 162 ? 8.5 -9.922 2.391 1 90.31 162 TYR B N 1
ATOM 3169 C CA . TYR B 1 162 ? 7.613 -9.047 3.152 1 90.31 162 TYR B CA 1
ATOM 3170 C C . TYR B 1 162 ? 6.309 -9.758 3.498 1 90.31 162 TYR B C 1
ATOM 3172 O O . TYR B 1 162 ? 5.844 -9.695 4.637 1 90.31 162 TYR B O 1
ATOM 3180 N N . SER B 1 163 ? 5.73 -10.336 2.502 1 90.62 163 SER B N 1
ATOM 3181 C CA . SER B 1 163 ? 4.465 -11.031 2.701 1 90.62 163 SER B CA 1
ATOM 3182 C C . SER B 1 163 ? 4.578 -12.086 3.795 1 90.62 163 SER B C 1
ATOM 3184 O O . SER B 1 163 ? 3.695 -12.211 4.645 1 90.62 163 SER B O 1
ATOM 3186 N N . VAL B 1 164 ? 5.641 -12.828 3.756 1 90.25 164 VAL B N 1
ATOM 3187 C CA . VAL B 1 164 ? 5.84 -13.859 4.77 1 90.25 164 VAL B CA 1
ATOM 3188 C C . VAL B 1 164 ? 6.078 -13.203 6.129 1 90.25 164 VAL B C 1
ATOM 3190 O O . VAL B 1 164 ? 5.527 -13.648 7.141 1 90.25 164 VAL B O 1
ATOM 3193 N N . LEU B 1 165 ? 6.867 -12.227 6.137 1 89.06 165 LEU B N 1
ATOM 3194 C CA . LEU B 1 165 ? 7.203 -11.516 7.367 1 89.06 165 LEU B CA 1
ATOM 3195 C C . LEU B 1 165 ? 5.945 -10.977 8.047 1 89.06 165 LEU B C 1
ATOM 3197 O O . LEU B 1 165 ? 5.719 -11.227 9.227 1 89.06 165 LEU B O 1
ATOM 3201 N N . VAL B 1 166 ? 5.176 -10.25 7.324 1 87 166 VAL B N 1
ATOM 3202 C CA . VAL B 1 166 ? 3.984 -9.633 7.895 1 87 166 VAL B CA 1
ATOM 3203 C C . VAL B 1 166 ? 2.932 -10.695 8.18 1 87 166 VAL B C 1
ATOM 3205 O O . VAL B 1 166 ? 2.141 -10.57 9.117 1 87 166 VAL B O 1
ATOM 3208 N N . GLY B 1 167 ? 2.949 -11.727 7.355 1 86.12 167 GLY B N 1
ATOM 3209 C CA . GLY B 1 167 ? 2.037 -12.836 7.578 1 86.12 167 GLY B CA 1
ATOM 3210 C C . GLY B 1 167 ? 2.236 -13.516 8.922 1 86.12 167 GLY B C 1
ATOM 3211 O O . GLY B 1 167 ? 1.31 -14.125 9.461 1 86.12 167 GLY B O 1
ATOM 3212 N N . MET B 1 168 ? 3.416 -13.469 9.414 1 83.5 168 MET B N 1
ATOM 3213 C CA . MET B 1 168 ? 3.691 -14.023 10.734 1 83.5 168 MET B CA 1
ATOM 3214 C C . MET B 1 168 ? 2.896 -13.289 11.812 1 83.5 168 MET B C 1
ATOM 3216 O O . MET B 1 168 ? 2.461 -13.891 12.789 1 83.5 168 MET B O 1
ATOM 3220 N N . ARG B 1 169 ? 2.65 -12.047 11.594 1 81.19 169 ARG B N 1
ATOM 3221 C CA . ARG B 1 169 ? 1.949 -11.219 12.562 1 81.19 169 ARG B CA 1
ATOM 3222 C C . ARG B 1 169 ? 0.472 -11.086 12.211 1 81.19 169 ARG B C 1
ATOM 3224 O O . ARG B 1 169 ? -0.371 -10.914 13.086 1 81.19 169 ARG B O 1
ATOM 3231 N N . HIS B 1 170 ? 0.244 -11.031 11.008 1 79.94 170 HIS B N 1
ATOM 3232 C CA . HIS B 1 170 ? -1.109 -10.852 10.5 1 79.94 170 HIS B CA 1
ATOM 3233 C C . HIS B 1 170 ? -1.502 -11.992 9.562 1 79.94 170 HIS B C 1
ATOM 3235 O O . HIS B 1 170 ? -1.652 -11.789 8.359 1 79.94 170 HIS B O 1
ATOM 3241 N N . PRO B 1 171 ? -1.69 -13.141 10.266 1 76.12 171 PRO B N 1
ATOM 3242 C CA . PRO B 1 171 ? -2.01 -14.281 9.406 1 76.12 171 PRO B CA 1
ATOM 3243 C C . PRO B 1 171 ? -3.459 -14.266 8.922 1 76.12 171 PRO B C 1
ATOM 3245 O O . PRO B 1 171 ? -4.363 -13.898 9.68 1 76.12 171 PRO B O 1
ATOM 3248 N N . GLY B 1 172 ? -3.596 -14.5 7.633 1 74.44 172 GLY B N 1
ATOM 3249 C CA . GLY B 1 172 ? -4.926 -14.828 7.152 1 74.44 172 GLY B CA 1
ATOM 3250 C C . GLY B 1 172 ? -5.695 -13.625 6.641 1 74.44 172 GLY B C 1
ATOM 3251 O O . GLY B 1 172 ? -5.094 -12.625 6.246 1 74.44 172 GLY B O 1
ATOM 3252 N N . ALA B 1 173 ? -7.047 -13.828 6.449 1 80.12 173 ALA B N 1
ATOM 3253 C CA . ALA B 1 173 ? -7.973 -12.836 5.918 1 80.12 173 ALA B CA 1
ATOM 3254 C C . ALA B 1 173 ? -8.352 -11.812 6.988 1 80.12 173 ALA B C 1
ATOM 3256 O O . ALA B 1 173 ? -8.523 -12.164 8.156 1 80.12 173 ALA B O 1
ATOM 3257 N N . PRO B 1 174 ? -8.391 -10.539 6.586 1 82.69 174 PRO B N 1
ATOM 3258 C CA . PRO B 1 174 ? -8.812 -9.516 7.543 1 82.69 174 PRO B CA 1
ATOM 3259 C C . PRO B 1 174 ? -10.242 -9.727 8.039 1 82.69 174 PRO B C 1
ATOM 3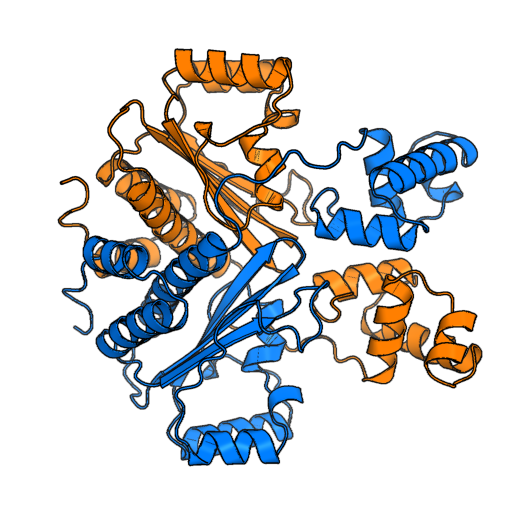261 O O . PRO B 1 174 ? -11.023 -10.43 7.395 1 82.69 174 PRO B O 1
ATOM 3264 N N . SER B 1 175 ? -10.453 -9.219 9.203 1 81.31 175 SER B N 1
ATOM 3265 C CA . SER B 1 175 ? -11.805 -9.234 9.75 1 81.31 175 SER B CA 1
ATOM 3266 C C . SER B 1 175 ? -12.727 -8.305 8.969 1 81.31 175 SER B C 1
ATOM 3268 O O . SER B 1 175 ? -12.281 -7.559 8.102 1 81.31 175 SER B O 1
ATOM 3270 N N . ALA B 1 176 ? -14.039 -8.484 9.234 1 80.5 176 ALA B N 1
ATOM 3271 C CA . ALA B 1 176 ? -15.008 -7.621 8.57 1 80.5 176 ALA B CA 1
ATOM 3272 C C . ALA B 1 176 ? -14.734 -6.152 8.883 1 80.5 176 ALA B C 1
ATOM 3274 O O . ALA B 1 176 ? -14.43 -5.801 10.023 1 80.5 176 ALA B O 1
ATOM 3275 N N . PRO B 1 177 ? -14.727 -5.398 7.801 1 76.44 177 PRO B N 1
ATOM 3276 C CA . PRO B 1 177 ? -14.531 -3.967 8.031 1 76.44 177 PRO B CA 1
ATOM 3277 C C . PRO B 1 177 ? -15.719 -3.316 8.742 1 76.44 177 PRO B C 1
ATOM 3279 O O . PRO B 1 177 ? -16.797 -3.902 8.805 1 76.44 177 PRO B O 1
ATOM 3282 N N . VAL B 1 178 ? -15.375 -2.168 9.352 1 82.31 178 VAL B N 1
ATOM 3283 C CA . VAL B 1 178 ? -16.453 -1.325 9.859 1 82.31 178 VAL B CA 1
ATOM 3284 C C . VAL B 1 178 ? -17.453 -1.039 8.75 1 82.31 178 VAL B C 1
ATOM 3286 O O . VAL B 1 178 ? -17.062 -0.706 7.625 1 82.31 178 VAL B O 1
ATOM 3289 N N . SER B 1 179 ? -18.688 -1.262 9.016 1 83.12 179 SER B N 1
ATOM 3290 C CA . SER B 1 179 ? -19.719 -1.074 8 1 83.12 179 SER B CA 1
ATOM 3291 C C . SER B 1 179 ? -20.328 0.322 8.086 1 83.12 179 SER B C 1
ATOM 3293 O O . SER B 1 179 ? -21.031 0.64 9.039 1 83.12 179 SER B O 1
ATOM 3295 N N . LEU B 1 180 ? -19.984 1.114 7.137 1 88 180 LEU B N 1
ATOM 3296 C CA . LEU B 1 180 ? -20.625 2.412 6.992 1 88 180 LEU B CA 1
ATOM 3297 C C . LEU B 1 180 ? -21.797 2.328 6.023 1 88 180 LEU B C 1
ATOM 3299 O O . LEU B 1 180 ? -21.734 1.616 5.02 1 88 180 LEU B O 1
ATOM 3303 N N . THR B 1 181 ? -22.875 3.01 6.379 1 89.44 181 THR B N 1
ATOM 3304 C CA . THR B 1 181 ? -23.953 3.125 5.398 1 89.44 181 THR B CA 1
ATOM 3305 C C . THR B 1 181 ? -23.516 3.982 4.215 1 89.44 181 THR B C 1
ATOM 3307 O O . THR B 1 181 ? -22.5 4.676 4.285 1 89.44 181 THR B O 1
ATOM 3310 N N . ALA B 1 182 ? -24.281 3.9 3.156 1 87.56 182 ALA B N 1
ATOM 3311 C CA . ALA B 1 182 ? -23.969 4.672 1.957 1 87.56 182 ALA B CA 1
ATOM 3312 C C . ALA B 1 182 ? -23.922 6.168 2.262 1 87.56 182 ALA B C 1
ATOM 3314 O O . ALA B 1 182 ? -23.016 6.875 1.828 1 87.56 182 ALA B O 1
ATOM 3315 N N . ARG B 1 183 ? -24.859 6.594 3.006 1 93.69 183 ARG B N 1
ATOM 3316 C CA . ARG B 1 183 ? -24.953 8.016 3.305 1 93.69 183 ARG B CA 1
ATOM 3317 C C . ARG B 1 183 ? -23.844 8.461 4.242 1 93.69 183 ARG B C 1
ATOM 3319 O O . ARG B 1 183 ? -23.281 9.555 4.094 1 93.69 183 ARG B O 1
ATOM 3326 N N . GLU B 1 184 ? -23.531 7.625 5.238 1 94.69 184 GLU B N 1
ATOM 3327 C CA . GLU B 1 184 ? -22.406 7.918 6.113 1 94.69 184 GLU B CA 1
ATOM 3328 C C . GLU B 1 184 ? -21.109 8.062 5.32 1 94.69 184 GLU B C 1
ATOM 3330 O O . GLU B 1 184 ? -20.344 9 5.531 1 94.69 184 GLU B O 1
ATOM 3335 N N . ARG B 1 185 ? -20.906 7.219 4.418 1 92.06 185 ARG B N 1
ATOM 3336 C CA . ARG B 1 185 ? -19.719 7.215 3.58 1 92.06 185 ARG B CA 1
ATOM 3337 C C . ARG B 1 185 ? -19.656 8.461 2.699 1 92.06 185 ARG B C 1
ATOM 3339 O O . ARG B 1 185 ? -18.609 9.086 2.557 1 92.06 185 ARG B O 1
ATOM 3346 N N . GLU B 1 186 ? -20.734 8.758 2.088 1 93.06 186 GLU B N 1
ATOM 3347 C CA . GLU B 1 186 ? -20.797 9.938 1.231 1 93.06 186 GLU B CA 1
ATOM 3348 C C . GLU B 1 186 ? -20.469 11.203 2.012 1 93.06 186 GLU B C 1
ATOM 3350 O O . GLU B 1 186 ? -19.703 12.047 1.539 1 93.06 186 GLU B O 1
ATOM 3355 N N . CYS B 1 187 ? -21.094 11.297 3.139 1 96 187 CYS B N 1
ATOM 3356 C CA . CYS B 1 187 ? -20.828 12.469 3.971 1 96 187 CYS B CA 1
ATOM 3357 C C . CYS B 1 187 ? -19.359 12.555 4.355 1 96 187 CYS B C 1
ATOM 3359 O O . CYS B 1 187 ? -18.781 13.641 4.344 1 96 187 CYS B O 1
ATOM 3361 N N . LEU B 1 188 ? -18.766 11.445 4.676 1 94.19 188 LEU B N 1
ATOM 3362 C CA . LEU B 1 188 ? -17.344 11.414 5.043 1 94.19 188 LEU B CA 1
ATOM 3363 C C . LEU B 1 188 ? -16.469 11.805 3.861 1 94.19 188 LEU B C 1
ATOM 3365 O O . LEU B 1 188 ? -15.484 12.531 4.027 1 94.19 188 LEU B O 1
ATOM 3369 N N . ILE B 1 189 ? -16.828 11.336 2.686 1 91.19 189 ILE B N 1
ATOM 3370 C CA . ILE B 1 189 ? -16.062 11.625 1.481 1 91.19 189 ILE B CA 1
ATOM 3371 C C . ILE B 1 189 ? -16.047 13.133 1.227 1 91.19 189 ILE B C 1
ATOM 3373 O O . ILE B 1 189 ? -14.992 13.727 1.018 1 91.19 189 ILE B O 1
ATOM 3377 N N . TRP B 1 190 ? -17.203 13.688 1.262 1 93.94 190 TRP B N 1
ATOM 3378 C CA . TRP B 1 190 ? -17.297 15.125 1.021 1 93.94 190 TRP B CA 1
ATOM 3379 C C . TRP B 1 190 ? -16.594 15.906 2.125 1 93.94 190 TRP B C 1
ATOM 3381 O O . TRP B 1 190 ? -15.984 16.953 1.864 1 93.94 190 TRP B O 1
ATOM 3391 N N . SER B 1 191 ? -16.719 15.445 3.352 1 94.44 191 SER B N 1
ATOM 3392 C CA . SER B 1 191 ? -15.984 16.078 4.441 1 94.44 191 SER B CA 1
ATOM 3393 C C . SER B 1 191 ? -14.477 16.031 4.191 1 94.44 191 SER B C 1
ATOM 3395 O O . SER B 1 191 ? -13.781 17.016 4.422 1 94.44 191 SER B O 1
ATOM 3397 N N . ALA B 1 192 ? -14.039 14.898 3.77 1 91.06 192 ALA B N 1
ATOM 3398 C CA . ALA B 1 192 ? -12.617 14.711 3.473 1 91.06 192 ALA B CA 1
ATOM 3399 C C . ALA B 1 192 ? -12.164 15.633 2.344 1 91.06 192 ALA B C 1
ATOM 3401 O O . ALA B 1 192 ? -10.984 15.977 2.25 1 91.06 192 ALA B O 1
ATOM 3402 N N . ARG B 1 193 ? -13.078 15.977 1.535 1 89.5 193 ARG B N 1
ATOM 3403 C CA . ARG B 1 193 ? -12.789 16.891 0.427 1 89.5 193 ARG B CA 1
ATOM 3404 C C . ARG B 1 193 ? -12.898 18.344 0.865 1 89.5 193 ARG B C 1
ATOM 3406 O O . ARG B 1 193 ? -12.867 19.25 0.031 1 89.5 193 ARG B O 1
ATOM 3413 N N . GLY B 1 194 ? -13.117 18.531 2.1 1 90.62 194 GLY B N 1
ATOM 3414 C CA . GLY B 1 194 ? -13.039 19.859 2.674 1 90.62 194 GLY B CA 1
ATOM 3415 C C . GLY B 1 194 ? -14.375 20.578 2.715 1 90.62 194 GLY B C 1
ATOM 3416 O O . GLY B 1 194 ? -14.445 21.766 3.002 1 90.62 194 GLY B O 1
ATOM 3417 N N . LYS B 1 195 ? -15.422 19.906 2.41 1 94.69 195 LYS B N 1
ATOM 3418 C CA . LYS B 1 195 ? -16.734 20.547 2.389 1 94.69 195 LYS B CA 1
ATOM 3419 C C . LYS B 1 195 ? -17.328 20.641 3.793 1 94.69 195 LYS B C 1
ATOM 3421 O O . LYS B 1 195 ? -17.188 19.703 4.594 1 94.69 195 LYS B O 1
ATOM 3426 N N . SER B 1 196 ? -17.984 21.75 4.055 1 95.06 196 SER B N 1
ATOM 3427 C CA . SER B 1 196 ? -18.703 21.922 5.312 1 95.06 196 SER B CA 1
ATOM 3428 C C . SER B 1 196 ? -20 21.109 5.324 1 95.06 196 SER B C 1
ATOM 3430 O O . SER B 1 196 ? -20.438 20.641 4.277 1 95.06 196 SER B O 1
ATOM 3432 N N . SER B 1 197 ? -20.578 21.031 6.562 1 96.81 197 SER B N 1
ATOM 3433 C CA . SER B 1 197 ? -21.859 20.344 6.648 1 96.81 197 SER B CA 1
ATOM 3434 C C . SER B 1 197 ? -22.906 21.016 5.77 1 96.81 197 SER B C 1
ATOM 3436 O O . SER B 1 197 ? -23.734 20.344 5.152 1 96.81 197 SER B O 1
ATOM 3438 N N . TRP B 1 198 ? -22.875 22.266 5.777 1 97.31 198 TRP B N 1
ATOM 3439 C CA . TRP B 1 198 ? -23.812 23.016 4.945 1 97.31 198 TRP B CA 1
ATOM 3440 C C . TRP B 1 198 ? -23.609 22.688 3.469 1 97.31 198 TRP B C 1
ATOM 3442 O O . TRP B 1 198 ? -24.562 22.359 2.76 1 97.31 198 TRP B O 1
ATOM 3452 N N . ASP B 1 199 ? -22.406 22.781 2.975 1 97.31 199 ASP B N 1
ATOM 3453 C CA . ASP B 1 199 ? -22.078 22.453 1.588 1 97.31 199 ASP B CA 1
ATOM 3454 C C . ASP B 1 199 ? -22.516 21.031 1.236 1 97.31 199 ASP B C 1
ATOM 3456 O O . ASP B 1 199 ? -23.094 20.797 0.166 1 97.31 199 ASP B O 1
ATOM 3460 N N . ILE B 1 200 ? -22.219 20.109 2.117 1 97.44 200 ILE B N 1
ATOM 3461 C CA . ILE B 1 200 ? -22.547 18.703 1.89 1 97.44 200 ILE B CA 1
ATOM 3462 C C . ILE B 1 200 ? -24.062 18.547 1.771 1 97.44 200 ILE B C 1
ATOM 3464 O O . ILE B 1 200 ? -24.547 17.812 0.914 1 97.44 200 ILE B O 1
ATOM 3468 N N . GLY B 1 201 ? -24.781 19.203 2.668 1 97.94 201 GLY B N 1
ATOM 3469 C CA . GLY B 1 201 ? -26.234 19.188 2.578 1 97.94 201 GLY B CA 1
ATOM 3470 C C . GLY B 1 201 ? -26.75 19.625 1.223 1 97.94 201 GLY B C 1
ATOM 3471 O O . GLY B 1 201 ? -27.656 19 0.668 1 97.94 201 GLY B O 1
ATOM 3472 N N . VAL B 1 202 ? -26.219 20.672 0.679 1 97.81 202 VAL B N 1
ATOM 3473 C CA . VAL B 1 202 ? -26.609 21.188 -0.627 1 97.81 202 VAL B CA 1
ATOM 3474 C C . VAL B 1 202 ? -26.297 20.156 -1.71 1 97.81 202 VAL B C 1
ATOM 3476 O O . VAL B 1 202 ? -27.141 19.875 -2.564 1 97.81 202 VAL B O 1
ATOM 3479 N N . ILE B 1 203 ? -25.156 19.594 -1.628 1 96.31 203 ILE B N 1
ATOM 3480 C CA . ILE B 1 203 ? -24.688 18.641 -2.631 1 96.31 203 ILE B CA 1
ATOM 3481 C C . ILE B 1 203 ? -25.594 17.406 -2.635 1 96.31 203 ILE B C 1
ATOM 3483 O O . ILE B 1 203 ? -25.953 16.906 -3.697 1 96.31 203 ILE B O 1
ATOM 3487 N N . LEU B 1 204 ? -25.953 16.953 -1.482 1 96.81 204 LEU B N 1
ATOM 3488 C CA . LEU B 1 204 ? -26.672 15.703 -1.359 1 96.81 204 LEU B CA 1
ATOM 3489 C C . LEU B 1 204 ? -28.172 15.953 -1.241 1 96.81 204 LEU B C 1
ATOM 3491 O O . LEU B 1 204 ? -28.969 15.008 -1.148 1 96.81 204 LEU B O 1
ATOM 3495 N N . ASN B 1 205 ? -28.547 17.156 -1.258 1 97.69 205 ASN B N 1
ATOM 3496 C CA . ASN B 1 205 ? -29.938 17.562 -1.174 1 97.69 205 ASN B CA 1
ATOM 3497 C C . ASN B 1 205 ? -30.594 17.078 0.121 1 97.69 205 ASN B C 1
ATOM 3499 O O . ASN B 1 205 ? -31.656 16.453 0.093 1 97.69 205 ASN B O 1
ATOM 3503 N N . ILE B 1 206 ? -29.922 17.312 1.219 1 97.94 206 ILE B N 1
ATOM 3504 C CA . ILE B 1 206 ? -30.422 17.062 2.572 1 97.94 206 ILE B CA 1
ATOM 3505 C C . ILE B 1 206 ? -30.031 18.234 3.479 1 97.94 206 ILE B C 1
ATOM 3507 O O . ILE B 1 206 ? -29.281 19.125 3.066 1 97.94 206 ILE B O 1
ATOM 3511 N N . SER B 1 207 ? -30.562 18.234 4.664 1 97.69 207 SER B N 1
ATOM 3512 C CA . SER B 1 207 ? -30.266 19.328 5.578 1 97.69 207 SER B CA 1
ATOM 3513 C C . SER B 1 207 ? -28.906 19.156 6.227 1 97.69 207 SER B C 1
ATOM 3515 O O . SER B 1 207 ? -28.391 18.047 6.316 1 97.69 207 SER B O 1
ATOM 3517 N N . ASP B 1 208 ? -28.391 20.234 6.672 1 97.19 208 ASP B N 1
ATOM 3518 C CA . ASP B 1 208 ? -27.125 20.172 7.395 1 97.19 208 ASP B CA 1
ATOM 3519 C C . ASP B 1 208 ? -27.25 19.344 8.664 1 97.19 208 ASP B C 1
ATOM 3521 O O . ASP B 1 208 ? -26.297 18.672 9.07 1 97.19 208 ASP B O 1
ATOM 3525 N N . ASN B 1 209 ? -28.375 19.422 9.242 1 97.75 209 ASN B N 1
ATOM 3526 C CA . ASN B 1 209 ? -28.609 18.609 10.43 1 97.75 209 ASN B CA 1
ATOM 3527 C C . ASN B 1 209 ? -28.547 17.125 10.102 1 97.75 209 ASN B C 1
ATOM 3529 O O . ASN B 1 209 ? -28.016 16.328 10.883 1 97.75 209 ASN B O 1
ATOM 3533 N N . THR B 1 210 ? -29.094 16.781 9.047 1 98.12 210 THR B N 1
ATOM 3534 C CA . THR B 1 210 ? -29.062 15.383 8.609 1 98.12 210 THR B CA 1
ATOM 3535 C C . THR B 1 210 ? -27.641 14.961 8.273 1 98.12 210 THR B C 1
ATOM 3537 O O . THR B 1 210 ? -27.234 13.828 8.562 1 98.12 210 THR B O 1
ATOM 3540 N N . VAL B 1 211 ? -26.938 15.812 7.641 1 98.12 211 VAL B N 1
ATOM 3541 C CA . VAL B 1 211 ? -25.516 15.539 7.383 1 98.12 211 VAL B CA 1
ATOM 3542 C C . VAL B 1 211 ? -24.797 15.258 8.703 1 98.12 211 VAL B C 1
ATOM 3544 O O . VAL B 1 211 ? -24.094 14.266 8.82 1 98.12 211 VAL B O 1
ATOM 3547 N N . ASN B 1 212 ? -24.984 16.141 9.664 1 98 212 ASN B N 1
ATOM 3548 C CA . ASN B 1 212 ? -24.328 16 10.961 1 98 212 ASN B CA 1
ATOM 3549 C C . ASN B 1 212 ? -24.75 14.695 11.648 1 98 212 ASN B C 1
ATOM 3551 O O . ASN B 1 212 ? -23.938 14.086 12.359 1 98 212 ASN B O 1
ATOM 3555 N N . PHE B 1 213 ? -25.984 14.406 11.438 1 98.06 213 PHE B N 1
ATOM 3556 C CA . PHE B 1 213 ? -26.469 13.133 11.961 1 98.06 213 PHE B CA 1
ATOM 3557 C C . PHE B 1 213 ? -25.688 11.969 11.383 1 98.06 213 PHE B C 1
ATOM 3559 O O . PHE B 1 213 ? -25.203 11.102 12.117 1 98.06 213 PHE B O 1
ATOM 3566 N N . HIS B 1 214 ? -25.5 11.906 10.094 1 97.94 214 HIS B N 1
ATOM 3567 C CA . HIS B 1 214 ? -24.75 10.844 9.43 1 97.94 214 HIS B CA 1
ATOM 3568 C C . HIS B 1 214 ? -23.281 10.844 9.859 1 97.94 214 HIS B C 1
ATOM 3570 O O . HIS B 1 214 ? -22.688 9.781 10.062 1 97.94 214 HIS B O 1
ATOM 3576 N N . LEU B 1 215 ? -22.75 11.961 9.953 1 97.81 215 LEU B N 1
ATOM 3577 C CA . LEU B 1 215 ? -21.359 12.07 10.359 1 97.81 215 LEU B CA 1
ATOM 3578 C C . LEU B 1 215 ? -21.172 11.594 11.797 1 97.81 215 LEU B C 1
ATOM 3580 O O . LEU B 1 215 ? -20.172 10.93 12.117 1 97.81 215 LEU B O 1
ATOM 3584 N N . LYS B 1 216 ? -22.047 11.953 12.656 1 97.81 216 LYS B N 1
ATOM 3585 C CA . LYS B 1 216 ? -22 11.492 14.039 1 97.81 216 LYS B CA 1
ATOM 3586 C C . LYS B 1 216 ? -22.078 9.969 14.117 1 97.81 216 LYS B C 1
ATOM 3588 O O . LYS B 1 216 ? -21.375 9.344 14.898 1 97.81 216 LYS B O 1
ATOM 3593 N N . ASN B 1 217 ? -22.969 9.438 13.352 1 97.56 217 ASN B N 1
ATOM 3594 C CA . ASN B 1 217 ? -23.078 7.984 13.297 1 97.56 217 ASN B CA 1
ATOM 3595 C C . ASN B 1 217 ? -21.781 7.344 12.82 1 97.56 217 ASN B C 1
ATOM 3597 O O . ASN B 1 217 ? -21.328 6.352 13.391 1 97.56 217 ASN B O 1
ATOM 3601 N N . ALA B 1 218 ? -21.266 7.902 11.766 1 96.62 218 ALA B N 1
ATOM 3602 C CA . ALA B 1 218 ? -20 7.398 11.234 1 96.62 218 ALA B CA 1
ATOM 3603 C C . ALA B 1 218 ? -18.891 7.477 12.289 1 96.62 218 ALA B C 1
ATOM 3605 O O . ALA B 1 218 ? -18.109 6.543 12.438 1 96.62 218 ALA B O 1
ATOM 3606 N N . MET B 1 219 ? -18.859 8.602 12.953 1 96.62 219 MET B N 1
ATOM 3607 C CA . MET B 1 219 ? -17.875 8.781 14.016 1 96.62 219 MET B CA 1
ATOM 3608 C C . MET B 1 219 ? -18.031 7.715 15.094 1 96.62 219 MET B C 1
ATOM 3610 O O . MET B 1 219 ? -17.047 7.164 15.586 1 96.62 219 MET B O 1
ATOM 3614 N N . GLY B 1 220 ? -19.234 7.449 15.453 1 96.62 220 GLY B N 1
ATOM 3615 C CA . GLY B 1 220 ? -19.5 6.395 16.422 1 96.62 220 GLY B CA 1
ATOM 3616 C C . GLY B 1 220 ? -19.016 5.035 15.961 1 96.62 220 GLY B C 1
ATOM 3617 O O . GLY B 1 220 ? -18.328 4.332 16.703 1 96.62 220 GLY B O 1
ATOM 3618 N N . LYS B 1 221 ? -19.25 4.664 14.742 1 95 221 LYS B N 1
ATOM 3619 C CA . LYS B 1 221 ? -18.844 3.377 14.188 1 95 221 LYS B CA 1
ATOM 3620 C C . LYS B 1 221 ? -17.328 3.266 14.078 1 95 221 LYS B C 1
ATOM 3622 O O . LYS B 1 221 ? -16.766 2.18 14.234 1 95 221 LYS B O 1
ATOM 3627 N N . LEU B 1 222 ? -16.703 4.375 13.828 1 93.38 222 LEU B N 1
ATOM 3628 C CA . LEU B 1 222 ? -15.266 4.414 13.648 1 93.38 222 LEU B CA 1
ATOM 3629 C C . LEU B 1 222 ? -14.562 4.699 14.977 1 93.38 222 LEU B C 1
ATOM 3631 O O . LEU B 1 222 ? -13.328 4.758 15.031 1 93.38 222 LEU B O 1
ATOM 3635 N N . LYS B 1 223 ? -15.328 4.887 16.016 1 94 223 LYS B N 1
ATOM 3636 C CA . LYS B 1 223 ? -14.805 5.238 17.344 1 94 223 LYS B CA 1
ATOM 3637 C C . LYS B 1 223 ? -13.891 6.453 17.266 1 94 223 LYS B C 1
ATOM 3639 O O . LYS B 1 223 ? -12.766 6.422 17.781 1 94 223 LYS B O 1
ATOM 3644 N N . ALA B 1 224 ? -14.344 7.387 16.594 1 94.38 224 ALA B N 1
ATOM 3645 C CA . ALA B 1 224 ? -13.633 8.656 16.438 1 94.38 224 ALA B CA 1
ATOM 3646 C C . ALA B 1 224 ? -14.328 9.773 17.219 1 94.38 224 ALA B C 1
ATOM 3648 O O . ALA B 1 224 ? -15.547 9.914 17.141 1 94.38 224 ALA B O 1
ATOM 3649 N N . SER B 1 225 ? -13.602 10.531 17.891 1 94.31 225 SER B N 1
ATOM 3650 C CA . SER B 1 225 ? -14.156 11.578 18.75 1 94.31 225 SER B CA 1
ATOM 3651 C C . SER B 1 225 ? -14.414 12.852 17.953 1 94.31 225 SER B C 1
ATOM 3653 O O . SER B 1 225 ? -15.125 13.75 18.406 1 94.31 225 SER B O 1
ATOM 3655 N N . THR B 1 226 ? -13.781 13.008 16.844 1 93.81 226 THR B N 1
ATOM 3656 C CA . THR B 1 226 ? -13.953 14.195 16.016 1 93.81 226 THR B CA 1
ATOM 3657 C C . THR B 1 226 ? -14.141 13.82 14.547 1 93.81 226 THR B C 1
ATOM 3659 O O . THR B 1 226 ? -13.828 12.695 14.148 1 93.81 226 THR B O 1
ATOM 3662 N N . ARG B 1 227 ? -14.602 14.773 13.781 1 93.81 227 ARG B N 1
ATOM 3663 C CA . ARG B 1 227 ? -14.812 14.586 12.352 1 93.81 227 ARG B CA 1
ATOM 3664 C C . ARG B 1 227 ? -13.508 14.281 11.633 1 93.81 227 ARG B C 1
ATOM 3666 O O . ARG B 1 227 ? -13.461 13.422 10.75 1 93.81 227 ARG B O 1
ATOM 3673 N N . VAL B 1 228 ? -12.492 14.969 12 1 91.44 228 VAL B N 1
ATOM 3674 C CA . VAL B 1 228 ? -11.195 14.789 11.367 1 91.44 228 VAL B CA 1
ATOM 3675 C C . VAL B 1 228 ? -10.672 13.383 11.648 1 91.44 228 VAL B C 1
ATOM 3677 O O . VAL B 1 228 ? -10.188 12.695 10.75 1 91.44 228 VAL B O 1
ATOM 3680 N N . LEU B 1 229 ? -10.758 13 12.82 1 91.62 229 LEU B N 1
ATOM 3681 C CA . LEU B 1 229 ? -10.32 11.656 13.188 1 91.62 229 LEU B CA 1
ATOM 3682 C C . LEU B 1 229 ? -11.109 10.602 12.422 1 91.62 229 LEU B C 1
ATOM 3684 O O . LEU B 1 229 ? -10.555 9.578 12.008 1 91.62 229 LEU B O 1
ATOM 3688 N N . ALA B 1 230 ? -12.336 10.844 12.281 1 94.06 230 ALA B N 1
ATOM 3689 C CA . ALA B 1 230 ? -13.172 9.914 11.523 1 94.06 230 ALA B CA 1
ATOM 3690 C C . ALA B 1 230 ? -12.703 9.812 10.078 1 94.06 230 ALA B C 1
ATOM 3692 O O . ALA B 1 230 ? -12.617 8.711 9.523 1 94.06 230 ALA B O 1
ATOM 3693 N N . ILE B 1 231 ? -12.406 10.93 9.5 1 91.69 231 ILE B N 1
ATOM 3694 C CA . ILE B 1 231 ? -11.93 10.977 8.125 1 91.69 231 ILE B CA 1
ATOM 3695 C C . ILE B 1 231 ? -10.609 10.219 8.008 1 91.69 231 ILE B C 1
ATOM 3697 O O . ILE B 1 231 ? -10.445 9.375 7.117 1 91.69 231 ILE B O 1
ATOM 3701 N N . VAL B 1 232 ? -9.734 10.5 8.891 1 86.38 232 VAL B N 1
ATOM 3702 C CA . VAL B 1 232 ? -8.414 9.875 8.875 1 86.38 232 VAL B CA 1
ATOM 3703 C C . VAL B 1 232 ? -8.547 8.367 9.016 1 86.38 232 VAL B C 1
ATOM 3705 O O . VAL B 1 232 ? -7.949 7.605 8.258 1 86.38 232 VAL B O 1
ATOM 3708 N N . LYS B 1 233 ? -9.32 7.938 9.938 1 85.44 233 LYS B N 1
ATOM 3709 C CA . LYS B 1 233 ? -9.523 6.508 10.156 1 85.44 233 LYS B CA 1
ATOM 3710 C C . LYS B 1 233 ? -10.18 5.852 8.945 1 85.44 233 LYS B C 1
ATOM 3712 O O . LYS B 1 233 ? -9.797 4.754 8.539 1 85.44 233 LYS B O 1
ATOM 3717 N N . ALA B 1 234 ? -11.164 6.512 8.391 1 86.5 234 ALA B N 1
ATOM 3718 C CA . ALA B 1 234 ? -11.859 5.973 7.23 1 86.5 234 ALA B CA 1
ATOM 3719 C C . ALA B 1 234 ? -10.906 5.805 6.047 1 86.5 234 ALA B C 1
ATOM 3721 O O . ALA B 1 234 ? -10.977 4.805 5.328 1 86.5 234 ALA B O 1
ATOM 3722 N N . ILE B 1 235 ? -10.062 6.723 5.867 1 80 235 ILE B N 1
ATOM 3723 C CA . ILE B 1 235 ? -9.078 6.648 4.797 1 80 235 ILE B CA 1
ATOM 3724 C C . ILE B 1 235 ? -8.109 5.5 5.066 1 80 235 ILE B C 1
ATOM 3726 O O . ILE B 1 235 ? -7.84 4.684 4.18 1 80 235 ILE B O 1
ATOM 3730 N N . ARG B 1 236 ? -7.648 5.426 6.254 1 76.5 236 ARG B N 1
ATOM 3731 C CA . ARG B 1 236 ? -6.68 4.398 6.625 1 76.5 236 ARG B CA 1
ATOM 3732 C C . ARG B 1 236 ? -7.27 3.002 6.453 1 76.5 236 ARG B C 1
ATOM 3734 O O . ARG B 1 236 ? -6.566 2.066 6.07 1 76.5 236 ARG B O 1
ATOM 3741 N N . MET B 1 237 ? -8.547 2.961 6.727 1 76.94 237 MET B N 1
ATOM 3742 C CA . MET B 1 237 ? -9.211 1.665 6.66 1 76.94 237 MET B CA 1
ATOM 3743 C C . MET B 1 237 ? -9.688 1.37 5.242 1 76.94 237 MET B C 1
ATOM 3745 O O . MET B 1 237 ? -10.266 0.313 4.98 1 76.94 237 MET B O 1
ATOM 3749 N N . GLY B 1 238 ? -9.469 2.355 4.375 1 75.31 238 GLY B N 1
ATOM 3750 C CA . GLY B 1 238 ? -9.867 2.158 2.988 1 75.31 238 GLY B CA 1
ATOM 3751 C C . GLY B 1 238 ? -11.367 2.264 2.777 1 75.31 238 GLY B C 1
ATOM 3752 O O . GLY B 1 238 ? -11.891 1.796 1.764 1 75.31 238 GLY B O 1
ATOM 3753 N N . LEU B 1 239 ? -12.031 2.793 3.723 1 78.38 239 LEU B N 1
ATOM 3754 C CA . LEU B 1 239 ? -13.484 2.891 3.627 1 78.38 239 LEU B CA 1
ATOM 3755 C C . LEU B 1 239 ? -13.891 4.023 2.693 1 78.38 239 LEU B C 1
ATOM 3757 O O . LEU B 1 239 ? -14.992 4.016 2.145 1 78.38 239 LEU B O 1
ATOM 3761 N N . ILE B 1 240 ? -12.992 4.992 2.609 1 78 240 ILE B N 1
ATOM 3762 C CA . ILE B 1 240 ? -13.242 6.09 1.683 1 78 240 ILE B CA 1
ATOM 3763 C C . ILE B 1 240 ? -11.953 6.426 0.923 1 78 240 ILE B C 1
ATOM 3765 O O . ILE B 1 240 ? -10.852 6.199 1.427 1 78 240 ILE B O 1
ATOM 3769 N N . VAL B 1 241 ? -12.117 6.781 -0.271 1 68.56 241 VAL B N 1
ATOM 3770 C CA . VAL B 1 241 ? -11.047 7.328 -1.1 1 68.56 241 VAL B CA 1
ATOM 3771 C C . VAL B 1 241 ? -11.445 8.711 -1.612 1 68.56 241 VAL B C 1
ATOM 3773 O O . VAL B 1 241 ? -12.133 8.828 -2.633 1 68.56 241 VAL B O 1
ATOM 3776 N N . PRO B 1 242 ? -11.008 9.633 -0.789 1 67.69 242 PRO B N 1
ATOM 3777 C CA . PRO B 1 242 ? -11.484 10.961 -1.158 1 67.69 242 PRO B CA 1
ATOM 3778 C C . PRO B 1 242 ? -10.844 11.484 -2.439 1 67.69 242 PRO B C 1
ATOM 3780 O O . PRO B 1 242 ? -9.758 11.039 -2.814 1 67.69 242 PRO B O 1
#

Sequence (484 aa):
MVGDNFRLGDFIERTLRADTAPALMSELKSALVHWGFPHMACGAFGEPERPLDDMSVPAVVVDYPEEWQKYYFEKNYVTIDPVITRACQAYVPYRWDQLRDLTNPQKRMFKEATEAGLRHGITVPVHGPNGSIFVASVASPHTDIDHLRSLSVANVLVTQVYSVLVGMRHPGAPSAPVSLTARERECLIWSARGKSSWDIGVILNISDNTVNFHLKNAMGKLKASTRVLAIVKAIRMGLIVPMVGDNFRLGDFIERTLRADTAPALMSELKSALVHWGFPHMACGAFGEPERPLDDMSVPAVVVDYPEEWQKYYFEKNYVTIDPVITRACQAYVPYRWDQLRDLTNPQKRMFKEATEAGLRHGITVPVHGPNGSIFVASVASPHTDIDHLRSLSVANVLVTQVYSVLVGMRHPGAPSAPVSLTARERECLIWSARGKSSWDIGVILNISDNTVNFHLKNAMGKLKASTRVLAIVKAIRMGLIVP

pLDDT: mean 84.29, std 13.57, range [31.81, 98.12]